Protein AF-A0A378JLY4-F1 (afdb_monomer)

Nearest PDB structures (foldseek):
  2g6d-assembly1_A  TM=4.884E-01  e=9.558E-02  Homo sapiens
  2fye-assembly1_A  TM=4.963E-01  e=1.229E-01  Homo sapiens
  1glo-assembly1_A  TM=5.728E-01  e=2.488E-01  Homo sapiens
  3uoa-assembly1_C  TM=3.921E-01  e=4.856E+00  Homo sapiens

Structure (mmCIF, N/CA/C/O backbone):
data_AF-A0A378JLY4-F1
#
_entry.id   AF-A0A378JLY4-F1
#
loop_
_atom_site.group_PDB
_atom_site.id
_atom_site.type_symbol
_atom_site.label_atom_id
_atom_site.label_alt_id
_atom_site.label_comp_id
_atom_site.label_asym_id
_atom_site.label_entity_id
_atom_site.label_seq_id
_atom_site.pdbx_PDB_ins_code
_atom_site.Cartn_x
_atom_site.Cartn_y
_atom_site.Cartn_z
_atom_site.occupancy
_atom_site.B_iso_or_equiv
_atom_site.auth_seq_id
_atom_site.auth_comp_id
_atom_site.auth_asym_id
_atom_site.auth_atom_id
_atom_site.pdbx_PDB_model_num
ATOM 1 N N . MET A 1 1 ? -9.048 -12.698 -32.409 1.00 27.86 1 MET A N 1
ATOM 2 C CA . MET A 1 1 ? -9.583 -11.408 -32.891 1.00 27.86 1 MET A CA 1
ATOM 3 C C . MET A 1 1 ? -9.134 -10.354 -31.896 1.00 27.86 1 MET A C 1
ATOM 5 O O . MET A 1 1 ? -9.469 -10.482 -30.728 1.00 27.86 1 MET A O 1
ATOM 9 N N . TYR A 1 2 ? -8.265 -9.433 -32.312 1.00 26.31 2 TYR A N 1
ATOM 10 C CA . TYR A 1 2 ? -7.695 -8.411 -31.434 1.00 26.31 2 TYR A CA 1
ATOM 11 C C . TYR A 1 2 ? -8.726 -7.311 -31.205 1.00 26.31 2 TYR A C 1
ATOM 13 O O . TYR A 1 2 ? -9.083 -6.607 -32.145 1.00 26.31 2 TYR A O 1
ATOM 21 N N . THR A 1 3 ? -9.167 -7.112 -29.972 1.00 27.50 3 THR A N 1
ATOM 22 C CA . THR A 1 3 ? -9.618 -5.789 -29.553 1.00 27.50 3 THR A CA 1
ATOM 23 C C . THR A 1 3 ? -8.349 -4.988 -29.305 1.00 27.50 3 THR A C 1
ATOM 25 O O . THR A 1 3 ? -7.698 -5.148 -28.273 1.00 27.50 3 THR A O 1
ATOM 28 N N . LYS A 1 4 ? -7.946 -4.160 -30.282 1.00 35.16 4 LYS A N 1
ATOM 29 C CA . LYS A 1 4 ? -7.143 -2.977 -29.951 1.00 35.16 4 LYS A CA 1
ATOM 30 C C . LYS A 1 4 ? -7.881 -2.315 -28.793 1.00 35.16 4 LYS A C 1
ATOM 32 O O . LYS A 1 4 ? -9.081 -2.068 -28.915 1.00 35.16 4 LYS A O 1
ATOM 37 N N . VAL A 1 5 ? -7.205 -2.114 -27.666 1.00 39.62 5 VAL A N 1
ATOM 38 C CA . VAL A 1 5 ? -7.727 -1.208 -26.645 1.00 39.62 5 VAL A CA 1
ATOM 39 C C . VAL A 1 5 ? -7.991 0.092 -27.394 1.00 39.62 5 VAL A C 1
ATOM 41 O O . VAL A 1 5 ? -7.055 0.580 -28.033 1.00 39.62 5 VAL A O 1
ATOM 44 N N . PRO A 1 6 ? -9.227 0.613 -27.416 1.00 37.47 6 PRO A N 1
ATOM 45 C CA . PRO A 1 6 ? -9.460 1.955 -27.891 1.00 37.47 6 PRO A CA 1
ATOM 46 C C . PRO A 1 6 ? -8.877 2.859 -26.810 1.00 37.47 6 PRO A C 1
ATOM 48 O O . PRO A 1 6 ? -9.585 3.399 -25.967 1.00 37.47 6 PRO A O 1
ATOM 51 N N . VAL A 1 7 ? -7.550 2.979 -26.794 1.00 49.12 7 VAL A N 1
ATOM 52 C CA . VAL A 1 7 ? -6.975 4.256 -26.426 1.00 49.12 7 VAL A CA 1
ATOM 53 C C . VAL A 1 7 ? -7.606 5.168 -27.461 1.00 49.12 7 VAL A C 1
ATOM 55 O O . VAL A 1 7 ? -7.492 4.919 -28.663 1.00 49.12 7 VAL A O 1
ATOM 58 N N . ASN A 1 8 ? -8.427 6.108 -27.006 1.00 48.69 8 ASN A N 1
ATOM 59 C CA . ASN A 1 8 ? -8.708 7.264 -27.829 1.00 48.69 8 ASN A CA 1
ATOM 60 C C . ASN A 1 8 ? -7.312 7.802 -28.138 1.00 48.69 8 ASN A C 1
ATOM 62 O O . ASN A 1 8 ? -6.705 8.419 -27.264 1.00 48.69 8 ASN A O 1
ATOM 66 N N . ASP A 1 9 ? -6.772 7.460 -29.311 1.00 52.25 9 ASP A N 1
ATOM 67 C CA . ASP A 1 9 ? -5.534 8.000 -29.860 1.00 52.25 9 ASP A CA 1
ATOM 68 C C . ASP A 1 9 ? -5.819 9.475 -30.199 1.00 52.25 9 ASP A C 1
ATOM 70 O O . ASP A 1 9 ? -5.654 9.925 -31.328 1.00 52.25 9 ASP A O 1
ATOM 74 N N . GLU A 1 10 ? -6.315 10.248 -29.222 1.00 59.91 10 GLU A N 1
ATOM 75 C CA . GLU A 1 10 ? -5.985 11.657 -29.147 1.00 59.91 10 GLU A CA 1
ATOM 76 C C . GLU A 1 10 ? -4.476 11.699 -29.336 1.00 59.91 10 GLU A C 1
ATOM 78 O O . GLU A 1 10 ? -3.760 11.057 -28.569 1.00 59.91 10 GLU A O 1
ATOM 83 N N . GLU A 1 11 ? -4.037 12.343 -30.417 1.00 76.88 11 GLU A N 1
ATOM 84 C CA . GLU A 1 11 ? -2.673 12.274 -30.933 1.00 76.88 11 GLU A CA 1
ATOM 85 C C . GLU A 1 11 ? -1.651 12.432 -29.802 1.00 76.88 11 GLU A C 1
ATOM 87 O O . GLU A 1 11 ? -1.343 13.544 -29.359 1.00 76.88 11 GLU A O 1
ATOM 92 N N . LEU A 1 12 ? -1.142 11.302 -29.298 1.00 84.81 12 LEU A N 1
ATOM 93 C CA . LEU A 1 12 ? -0.086 11.314 -28.304 1.00 84.81 12 LEU A CA 1
ATOM 94 C C . LEU A 1 12 ? 1.136 11.934 -28.970 1.00 84.81 12 LEU A C 1
ATOM 96 O O . LEU A 1 12 ? 1.526 11.561 -30.077 1.00 84.81 12 LEU A O 1
ATOM 100 N N . GLN A 1 13 ? 1.761 12.889 -28.295 1.00 89.62 13 GLN A N 1
ATOM 101 C CA . GLN A 1 13 ? 2.972 13.503 -28.822 1.00 89.62 13 GLN A CA 1
ATOM 102 C C . GLN A 1 13 ? 4.149 12.568 -28.562 1.00 89.62 13 GLN A C 1
ATOM 104 O O . GLN A 1 13 ? 4.520 12.343 -27.408 1.00 89.62 13 GLN A O 1
ATOM 109 N N . HIS A 1 14 ? 4.752 12.028 -29.621 1.00 92.50 14 HIS A N 1
ATOM 110 C CA . HIS A 1 14 ? 5.931 11.179 -29.484 1.00 92.50 14 HIS A CA 1
ATOM 111 C C . HIS A 1 14 ? 7.216 12.006 -29.561 1.00 92.50 14 HIS A C 1
ATOM 113 O O . HIS A 1 14 ? 7.457 12.769 -30.500 1.00 92.50 14 HIS A O 1
ATOM 119 N N . LYS A 1 15 ? 8.069 11.808 -28.559 1.00 94.38 15 LYS A N 1
ATOM 120 C CA . LYS A 1 15 ? 9.404 12.392 -28.452 1.00 94.38 15 LYS A CA 1
ATOM 121 C C . LYS A 1 15 ? 10.407 11.266 -28.350 1.00 94.38 15 LYS A C 1
ATOM 123 O O . LYS A 1 15 ? 10.269 10.397 -27.496 1.00 94.38 15 LYS A O 1
ATOM 128 N N . LYS A 1 16 ? 11.425 11.276 -29.198 1.00 96.12 16 LYS A N 1
ATOM 129 C CA . LYS A 1 16 ? 12.497 10.286 -29.206 1.00 96.12 16 LYS A CA 1
ATOM 130 C C . LYS A 1 16 ? 13.818 10.968 -28.883 1.00 96.12 16 LYS A C 1
ATOM 132 O O . LYS A 1 16 ? 14.201 11.927 -29.541 1.00 96.12 16 LYS A O 1
ATOM 137 N N . ILE A 1 17 ? 14.496 10.493 -27.847 1.00 95.56 17 ILE A N 1
ATOM 138 C CA . ILE A 1 17 ? 15.703 11.103 -27.287 1.00 95.56 17 ILE A CA 1
ATOM 139 C C . ILE A 1 17 ? 16.816 10.079 -27.330 1.00 95.56 17 ILE A C 1
ATOM 141 O O . ILE A 1 17 ? 16.666 8.992 -26.776 1.00 95.56 17 ILE A O 1
ATOM 145 N N . ARG A 1 18 ? 17.935 10.428 -27.960 1.00 95.31 18 ARG A N 1
ATOM 146 C CA . ARG A 1 18 ? 19.130 9.584 -27.965 1.00 95.31 18 ARG A CA 1
ATOM 147 C C . ARG A 1 18 ? 20.101 10.062 -26.897 1.00 95.31 18 ARG A C 1
ATOM 149 O O . ARG A 1 18 ? 20.408 11.249 -26.868 1.00 95.31 18 ARG A O 1
ATOM 156 N N . VAL A 1 19 ? 20.569 9.139 -26.058 1.00 95.31 19 VAL A N 1
ATOM 157 C CA . VAL A 1 19 ? 21.605 9.400 -25.051 1.00 95.31 19 VAL A CA 1
ATOM 158 C C . VAL A 1 19 ? 22.591 8.237 -25.013 1.00 95.31 19 VAL A C 1
ATOM 160 O O . VAL A 1 19 ? 22.202 7.085 -24.830 1.00 95.31 19 VAL A O 1
ATOM 163 N N . THR A 1 20 ? 23.868 8.551 -25.179 1.00 95.62 20 THR A N 1
ATOM 164 C CA . THR A 1 20 ? 24.988 7.606 -25.123 1.00 95.62 20 THR A CA 1
ATOM 165 C C . THR A 1 20 ? 25.549 7.483 -23.707 1.00 95.62 20 THR A C 1
ATOM 167 O O . THR A 1 20 ? 25.413 8.382 -22.876 1.00 95.62 20 THR A O 1
ATOM 170 N N . ASP A 1 21 ? 26.250 6.389 -23.426 1.00 95.50 21 ASP A N 1
ATOM 171 C CA . ASP A 1 21 ? 26.943 6.175 -22.153 1.00 95.50 21 ASP A CA 1
ATOM 172 C C . ASP A 1 21 ? 28.021 7.224 -21.887 1.00 95.50 21 ASP A C 1
ATOM 174 O O . ASP A 1 21 ? 28.240 7.617 -20.741 1.00 95.50 21 ASP A O 1
ATOM 178 N N . LYS A 1 22 ? 28.664 7.720 -22.950 1.00 95.44 22 LYS A N 1
ATOM 179 C CA . LYS A 1 22 ? 29.624 8.820 -22.857 1.00 95.44 22 LYS A CA 1
ATOM 180 C C . LYS A 1 22 ? 28.956 10.076 -22.291 1.00 95.44 22 LYS A C 1
ATOM 182 O O . LYS A 1 22 ? 29.478 10.650 -21.341 1.00 95.44 22 LYS A O 1
ATOM 187 N N . GLU A 1 23 ? 27.792 10.455 -22.817 1.00 93.31 23 GLU A N 1
ATOM 188 C CA . GLU A 1 23 ? 27.033 11.616 -22.333 1.00 93.31 23 GLU A CA 1
ATOM 189 C C . GLU A 1 23 ? 26.546 11.407 -20.891 1.00 93.31 23 GLU A C 1
ATOM 191 O O . GLU A 1 23 ? 26.673 12.308 -20.064 1.00 93.31 23 GLU A O 1
ATOM 196 N N . LEU A 1 24 ? 26.056 10.208 -20.546 1.00 93.69 24 LEU A N 1
ATOM 197 C CA . LEU A 1 24 ? 25.665 9.885 -19.165 1.00 93.69 24 LEU A CA 1
ATOM 198 C C . LEU A 1 24 ? 26.845 10.011 -18.190 1.00 93.69 24 LEU A C 1
ATOM 200 O O . LEU A 1 24 ? 26.684 10.559 -17.097 1.00 93.69 24 LEU A O 1
ATOM 204 N N . LYS A 1 25 ? 28.037 9.546 -18.577 1.00 94.12 25 LYS A N 1
ATOM 205 C CA . LYS A 1 25 ? 29.245 9.659 -17.755 1.00 94.12 25 LYS A CA 1
ATOM 206 C C . LYS A 1 25 ? 29.712 11.104 -17.617 1.00 94.12 25 LYS A C 1
ATOM 208 O O . LYS A 1 25 ? 29.997 11.536 -16.505 1.00 94.12 25 LYS A O 1
ATOM 213 N N . GLU A 1 26 ? 29.796 11.841 -18.720 1.00 92.00 26 GLU A N 1
ATOM 214 C CA . GLU A 1 26 ? 30.296 13.221 -18.728 1.00 92.00 26 GLU A CA 1
ATOM 215 C C . GLU A 1 26 ? 29.409 14.164 -17.906 1.00 92.00 26 GLU A C 1
ATOM 217 O O . GLU A 1 26 ? 29.918 15.087 -17.276 1.00 92.00 26 GLU A O 1
ATOM 222 N N . ILE A 1 27 ? 28.098 13.915 -17.877 1.00 86.56 27 ILE A N 1
ATOM 223 C CA . ILE A 1 27 ? 27.122 14.888 -17.369 1.00 86.56 27 ILE A CA 1
ATOM 224 C C . ILE A 1 27 ? 26.542 14.470 -16.023 1.00 86.56 27 ILE A C 1
ATOM 226 O O . ILE A 1 27 ? 26.366 15.297 -15.131 1.00 86.56 27 ILE A O 1
ATOM 230 N N . LEU A 1 28 ? 26.249 13.180 -15.859 1.00 90.88 28 LEU A N 1
ATOM 231 C CA . LEU A 1 28 ? 25.653 12.644 -14.636 1.00 90.88 28 LEU A CA 1
ATOM 232 C C . LEU A 1 28 ? 26.665 11.882 -13.775 1.00 90.88 28 LEU A C 1
ATOM 234 O O . LEU A 1 28 ? 26.335 11.482 -12.658 1.00 90.88 28 LEU A O 1
ATOM 238 N N . GLY A 1 29 ? 27.886 11.660 -14.275 1.00 92.69 29 GLY A N 1
ATOM 239 C CA . GLY A 1 29 ? 28.883 10.833 -13.598 1.00 92.69 29 GLY A CA 1
ATOM 240 C C . GLY A 1 29 ? 28.483 9.358 -13.529 1.00 92.69 29 GLY A C 1
ATOM 241 O O . GLY A 1 29 ? 28.976 8.628 -12.671 1.00 92.69 29 GLY A O 1
ATOM 242 N N . TRP A 1 30 ? 27.550 8.914 -14.376 1.00 93.62 30 TRP A N 1
ATOM 243 C CA . TRP A 1 30 ? 27.057 7.542 -14.356 1.00 93.62 30 TRP A CA 1
ATOM 244 C C . TRP A 1 30 ? 27.991 6.633 -15.147 1.00 93.62 30 TRP A C 1
ATOM 246 O O . TRP A 1 30 ? 28.076 6.723 -16.369 1.00 93.62 30 TRP A O 1
ATOM 256 N N . GLU A 1 31 ? 28.684 5.741 -14.448 1.00 94.06 31 GLU A N 1
ATOM 257 C CA . GLU A 1 31 ? 29.484 4.695 -15.085 1.00 94.06 31 GLU A CA 1
ATOM 258 C C . GLU A 1 31 ? 28.607 3.516 -15.500 1.00 94.06 31 GLU A C 1
ATOM 260 O O . GLU A 1 31 ? 27.610 3.212 -14.838 1.00 94.06 31 GLU A O 1
ATOM 265 N N . THR A 1 32 ? 28.968 2.859 -16.601 1.00 94.06 32 THR A N 1
ATOM 266 C CA . THR A 1 32 ? 28.186 1.772 -17.185 1.00 94.06 32 THR A CA 1
ATOM 267 C C . THR A 1 32 ? 29.023 0.536 -17.480 1.00 94.06 32 THR A C 1
ATOM 269 O O . THR A 1 32 ? 30.191 0.613 -17.861 1.00 94.06 32 THR A O 1
ATOM 272 N N . THR A 1 33 ? 28.379 -0.627 -17.391 1.00 92.94 33 THR A N 1
ATOM 273 C CA . THR A 1 33 ? 28.921 -1.911 -17.839 1.00 92.94 33 THR A CA 1
ATOM 274 C C . THR A 1 33 ? 28.012 -2.570 -18.858 1.00 92.94 33 THR A C 1
ATOM 276 O O . THR A 1 33 ? 26.780 -2.508 -18.784 1.00 92.94 33 THR A O 1
ATOM 279 N N . HIS A 1 34 ? 28.628 -3.259 -19.816 1.00 89.00 34 HIS A N 1
ATOM 280 C CA . HIS A 1 34 ? 27.900 -4.050 -20.798 1.00 89.00 34 HIS A CA 1
ATOM 281 C C . HIS A 1 34 ? 27.043 -5.134 -20.136 1.00 89.00 34 HIS A C 1
ATOM 283 O O . HIS A 1 34 ? 27.455 -5.789 -19.175 1.00 89.00 34 HIS A O 1
ATOM 289 N N . ILE A 1 35 ? 25.843 -5.336 -20.684 1.00 86.25 35 ILE A N 1
ATOM 290 C CA . ILE A 1 35 ? 24.950 -6.427 -20.300 1.00 86.25 35 ILE A CA 1
ATOM 291 C C . ILE A 1 35 ? 24.978 -7.495 -21.396 1.00 86.25 35 ILE A C 1
ATOM 293 O O . ILE A 1 35 ? 25.003 -7.183 -22.582 1.00 86.25 35 ILE A O 1
ATOM 297 N N . GLU A 1 36 ? 24.931 -8.770 -21.009 1.00 82.19 36 GLU A N 1
ATOM 298 C CA . GLU A 1 36 ? 24.726 -9.872 -21.951 1.00 82.19 36 GLU A CA 1
ATOM 299 C C . GLU A 1 36 ? 23.309 -9.830 -22.540 1.00 82.19 36 GLU A C 1
ATOM 301 O O . GLU A 1 36 ? 22.319 -10.145 -21.875 1.00 82.19 36 GLU A O 1
ATOM 306 N N . LEU A 1 37 ? 23.211 -9.471 -23.815 1.00 71.44 37 LEU A N 1
ATOM 307 C CA . LEU A 1 37 ? 21.940 -9.234 -24.508 1.00 71.44 37 LEU A CA 1
ATOM 308 C C . LEU A 1 37 ? 21.166 -10.502 -24.839 1.00 71.44 37 LEU A C 1
ATOM 310 O O . LEU A 1 37 ? 19.950 -10.456 -25.005 1.00 71.44 37 LEU A O 1
ATOM 314 N N . SER A 1 38 ? 21.840 -11.651 -24.857 1.00 74.31 38 SER A N 1
ATOM 315 C CA . SER A 1 38 ? 21.183 -12.960 -24.932 1.00 74.31 38 SER A CA 1
ATOM 316 C C . SER A 1 38 ? 20.142 -13.149 -23.819 1.00 74.31 38 SER A C 1
ATOM 318 O O . SER A 1 38 ? 19.178 -13.886 -24.001 1.00 74.31 38 SER A O 1
ATOM 320 N N . ARG A 1 39 ? 20.282 -12.427 -22.698 1.00 74.19 39 ARG A N 1
ATOM 321 C CA . ARG A 1 39 ? 19.328 -12.414 -21.579 1.00 74.19 39 ARG A CA 1
ATOM 322 C C . ARG A 1 39 ? 18.159 -11.446 -21.753 1.00 74.19 39 ARG A C 1
ATOM 324 O O . ARG A 1 39 ? 17.295 -11.411 -20.891 1.00 74.19 39 ARG A O 1
ATOM 331 N N . VAL A 1 40 ? 18.135 -10.627 -22.805 1.00 75.38 40 VAL A N 1
ATOM 332 C CA . VAL A 1 40 ? 16.984 -9.767 -23.142 1.00 75.38 40 VAL A CA 1
ATOM 333 C C . VAL A 1 40 ? 15.942 -10.556 -23.937 1.00 75.38 40 VAL A C 1
ATOM 335 O O . VAL A 1 40 ? 14.757 -10.266 -23.840 1.00 75.38 40 VAL A O 1
ATOM 338 N N . ALA A 1 41 ? 16.369 -11.579 -24.686 1.00 75.94 41 ALA A N 1
ATOM 339 C CA . ALA A 1 41 ? 15.493 -12.387 -25.534 1.00 75.94 41 ALA A CA 1
ATOM 340 C C . ALA A 1 41 ? 14.658 -13.430 -24.764 1.00 75.94 41 ALA A C 1
ATOM 342 O O . ALA A 1 41 ? 13.765 -14.054 -25.338 1.00 75.94 41 ALA A O 1
ATOM 343 N N . THR A 1 42 ? 14.951 -13.664 -23.482 1.00 86.12 42 THR A N 1
ATOM 344 C CA . THR A 1 42 ? 14.175 -14.595 -22.657 1.00 86.12 42 THR A CA 1
ATOM 345 C C . THR A 1 42 ? 12.852 -13.968 -22.209 1.00 86.12 42 THR A C 1
ATOM 347 O O . THR A 1 42 ? 12.797 -12.762 -21.993 1.00 86.12 42 THR A O 1
ATOM 350 N N . PRO A 1 43 ? 11.775 -14.751 -22.020 1.00 88.31 43 PRO A N 1
ATOM 351 C CA . PRO A 1 43 ? 10.556 -14.230 -21.412 1.00 88.31 43 PRO A CA 1
ATOM 352 C C . PRO A 1 43 ? 10.838 -13.717 -20.001 1.00 88.31 43 PRO A C 1
ATOM 354 O O . PRO A 1 43 ? 11.339 -14.470 -19.157 1.00 88.31 43 PRO A O 1
ATOM 357 N N . ILE A 1 44 ? 10.491 -12.459 -19.742 1.00 91.94 44 ILE A N 1
ATOM 358 C CA . ILE A 1 44 ? 10.646 -11.886 -18.414 1.00 91.94 44 ILE A CA 1
ATOM 359 C C . ILE A 1 44 ? 9.579 -12.426 -17.464 1.00 91.94 44 ILE A C 1
ATOM 361 O O . ILE A 1 44 ? 8.426 -12.647 -17.836 1.00 91.94 44 ILE A O 1
ATOM 365 N N . LYS A 1 45 ? 9.970 -12.624 -16.210 1.00 92.69 45 LYS A N 1
ATOM 366 C CA . LYS A 1 45 ? 9.092 -13.005 -15.114 1.00 92.69 45 LYS A CA 1
ATOM 367 C C . LYS A 1 45 ? 9.123 -11.934 -14.040 1.00 92.69 45 LYS A C 1
ATOM 369 O O . LYS A 1 45 ? 10.152 -11.340 -13.733 1.00 92.69 45 LYS A O 1
ATOM 374 N N . VAL A 1 46 ? 8.007 -11.783 -13.346 1.00 93.25 46 VAL A N 1
ATOM 375 C CA . VAL A 1 46 ? 7.910 -10.990 -12.112 1.00 93.25 46 VAL A CA 1
ATOM 376 C C . VAL A 1 46 ? 8.991 -11.347 -11.073 1.00 93.25 46 VAL A C 1
ATOM 378 O O . VAL A 1 46 ? 9.511 -10.464 -10.393 1.00 93.25 46 VAL A O 1
ATOM 381 N N . THR A 1 47 ? 9.408 -12.617 -10.985 1.00 91.75 47 THR A N 1
ATOM 382 C CA . THR A 1 47 ? 10.486 -13.079 -10.089 1.00 91.75 47 THR A CA 1
ATOM 383 C C . THR A 1 47 ? 11.884 -12.608 -10.489 1.00 91.75 47 THR A C 1
ATOM 385 O O . THR A 1 47 ? 12.820 -12.773 -9.699 1.00 91.75 47 THR A O 1
ATOM 388 N N . ASP A 1 48 ? 12.037 -12.033 -11.685 1.00 93.62 48 ASP A N 1
ATOM 389 C CA . ASP A 1 48 ? 13.293 -11.426 -12.116 1.00 93.62 48 ASP A CA 1
ATOM 390 C C . ASP A 1 48 ? 13.545 -10.065 -11.466 1.00 93.62 48 ASP A C 1
ATOM 392 O O . ASP A 1 48 ? 14.691 -9.620 -11.376 1.00 93.62 48 ASP A O 1
ATOM 396 N N . ILE A 1 49 ? 12.491 -9.436 -10.939 1.00 94.81 49 ILE A N 1
ATOM 397 C CA . ILE A 1 49 ? 12.584 -8.221 -10.137 1.00 94.81 49 ILE A CA 1
ATOM 398 C C . ILE A 1 49 ? 13.129 -8.585 -8.760 1.00 94.81 49 ILE A C 1
ATOM 400 O O . ILE A 1 49 ? 12.475 -9.273 -7.973 1.00 94.81 49 ILE A O 1
ATOM 404 N N . ARG A 1 50 ? 14.329 -8.087 -8.480 1.00 92.50 50 ARG A N 1
ATOM 405 C CA . ARG A 1 50 ? 15.071 -8.279 -7.228 1.00 92.50 50 ARG A CA 1
ATOM 406 C C . ARG A 1 50 ? 15.722 -6.972 -6.808 1.00 92.50 50 ARG A C 1
ATOM 408 O O . ARG A 1 50 ? 16.889 -6.725 -7.120 1.00 92.50 50 ARG A O 1
ATOM 415 N N . GLN A 1 51 ? 14.924 -6.125 -6.179 1.00 91.06 51 GLN A N 1
ATOM 416 C CA . GLN A 1 51 ? 15.394 -4.871 -5.610 1.00 91.06 51 GLN A CA 1
ATOM 417 C C . GLN A 1 51 ? 16.327 -5.163 -4.434 1.00 91.06 51 GLN A C 1
ATOM 419 O O . GLN A 1 51 ? 16.100 -6.113 -3.680 1.00 91.06 51 GLN A O 1
ATOM 424 N N . GLN A 1 52 ? 17.358 -4.349 -4.246 1.00 86.31 52 GLN A N 1
ATOM 425 C CA . GLN A 1 52 ? 18.061 -4.304 -2.968 1.00 86.31 52 GLN A CA 1
ATOM 426 C C . GLN A 1 52 ? 18.275 -2.848 -2.537 1.00 86.31 52 GLN A C 1
ATOM 428 O O . GLN A 1 52 ? 17.328 -2.219 -2.080 1.00 86.31 52 GLN A O 1
ATOM 433 N N . GLY A 1 53 ? 19.480 -2.299 -2.651 1.00 81.62 53 GLY A N 1
ATOM 434 C CA . GLY A 1 53 ? 19.871 -1.042 -1.994 1.00 81.62 53 GLY A CA 1
ATOM 435 C C . GLY A 1 53 ? 19.463 0.251 -2.704 1.00 81.62 53 GLY A C 1
ATOM 436 O O . GLY A 1 53 ? 19.973 1.305 -2.332 1.00 81.62 53 GLY A O 1
ATOM 437 N N . VAL A 1 54 ? 18.598 0.184 -3.716 1.00 87.44 54 VAL A N 1
ATOM 438 C CA . VAL A 1 54 ? 18.062 1.357 -4.421 1.00 87.44 54 VAL A CA 1
ATOM 439 C C . VAL A 1 54 ? 16.600 1.536 -4.034 1.00 87.44 54 VAL A C 1
ATOM 441 O O . VAL A 1 54 ? 15.822 0.596 -4.169 1.00 87.44 54 VAL A O 1
ATOM 444 N N . SER A 1 55 ? 16.205 2.729 -3.593 1.00 88.62 55 SER A N 1
ATOM 445 C CA . SER A 1 55 ? 14.851 3.044 -3.104 1.00 88.62 55 SER A CA 1
ATOM 446 C C . SER A 1 55 ? 13.796 3.169 -4.226 1.00 88.62 55 SER A C 1
ATOM 448 O O . SER A 1 55 ? 12.930 4.032 -4.182 1.00 88.62 55 SER A O 1
ATOM 450 N N . ASN A 1 56 ? 13.834 2.330 -5.265 1.00 93.31 56 ASN A N 1
ATOM 451 C CA . ASN A 1 56 ? 12.930 2.399 -6.424 1.00 93.31 56 ASN A CA 1
ATOM 452 C C . ASN A 1 56 ? 11.747 1.422 -6.345 1.00 93.31 56 ASN A C 1
ATOM 454 O O . ASN A 1 56 ? 11.202 0.990 -7.368 1.00 93.31 56 ASN A O 1
ATOM 458 N N . CYS A 1 57 ? 11.344 1.078 -5.120 1.00 94.88 57 CYS A N 1
ATOM 459 C CA . CYS A 1 57 ? 10.313 0.080 -4.853 1.00 94.88 57 CYS A CA 1
ATOM 460 C C . CYS A 1 57 ? 8.990 0.401 -5.554 1.00 94.88 57 CYS A C 1
ATOM 462 O O . CYS A 1 57 ? 8.337 -0.517 -6.035 1.00 94.88 57 CYS A O 1
ATOM 464 N N . PHE A 1 58 ? 8.613 1.678 -5.688 1.00 95.75 58 PHE A N 1
ATOM 465 C CA . PHE A 1 58 ? 7.386 2.095 -6.377 1.00 95.75 58 PHE A CA 1
ATOM 466 C C . PHE A 1 58 ? 7.359 1.655 -7.843 1.00 95.75 58 PHE A C 1
ATOM 468 O O . PHE A 1 58 ? 6.397 1.023 -8.284 1.00 95.75 58 PHE A O 1
ATOM 475 N N . MET A 1 59 ? 8.441 1.923 -8.580 1.00 96.56 59 MET A N 1
ATOM 476 C CA . MET A 1 59 ? 8.577 1.524 -9.983 1.00 96.56 59 MET A CA 1
ATOM 477 C C . MET A 1 59 ? 8.596 -0.001 -10.122 1.00 96.56 59 MET A C 1
ATOM 479 O O . MET A 1 59 ? 7.905 -0.557 -10.974 1.00 96.56 59 MET A O 1
ATOM 483 N N . LEU A 1 60 ? 9.348 -0.691 -9.261 1.00 96.62 60 LEU A N 1
ATOM 484 C CA . LEU A 1 60 ? 9.482 -2.147 -9.317 1.00 96.62 60 LEU A CA 1
ATOM 485 C C . LEU A 1 60 ? 8.219 -2.888 -8.858 1.00 96.62 60 LEU A C 1
ATOM 487 O O . LEU A 1 60 ? 7.904 -3.950 -9.395 1.00 96.62 60 LEU A O 1
ATOM 491 N N . ALA A 1 61 ? 7.462 -2.342 -7.907 1.00 96.81 61 ALA A N 1
ATOM 492 C CA . ALA A 1 61 ? 6.160 -2.869 -7.514 1.00 96.81 61 ALA A CA 1
ATOM 493 C C . ALA A 1 61 ? 5.142 -2.704 -8.649 1.00 96.81 61 ALA A C 1
ATOM 495 O O . ALA A 1 61 ? 4.443 -3.670 -8.960 1.00 96.81 61 ALA A O 1
ATOM 496 N N . ALA A 1 62 ? 5.118 -1.540 -9.313 1.00 97.38 62 ALA A N 1
ATOM 497 C CA . ALA A 1 62 ? 4.280 -1.297 -10.487 1.00 97.38 62 ALA A CA 1
ATOM 498 C C . ALA A 1 62 ? 4.622 -2.251 -11.625 1.00 97.38 62 ALA A C 1
ATOM 500 O O . ALA A 1 62 ? 3.753 -3.003 -12.064 1.00 97.38 62 ALA A O 1
ATOM 501 N N . LEU A 1 63 ? 5.895 -2.332 -12.013 1.00 97.19 63 LEU A N 1
ATOM 502 C CA . LEU A 1 63 ? 6.345 -3.289 -13.017 1.00 97.19 63 LEU A CA 1
ATOM 503 C C . LEU A 1 63 ? 5.976 -4.727 -12.632 1.00 97.19 63 LEU A C 1
ATOM 505 O O . LEU A 1 63 ? 5.447 -5.468 -13.453 1.00 97.19 63 LEU A O 1
ATOM 509 N N . GLY A 1 64 ? 6.206 -5.116 -11.376 1.00 96.56 64 GLY A N 1
ATOM 510 C CA . GLY A 1 64 ? 5.882 -6.456 -10.896 1.00 96.56 64 GLY A CA 1
ATOM 511 C C . GLY A 1 64 ? 4.394 -6.780 -10.993 1.00 96.56 64 GLY A C 1
ATOM 512 O O . GLY A 1 64 ? 4.050 -7.879 -11.413 1.00 96.56 64 GLY A O 1
ATOM 513 N N . SER A 1 65 ? 3.524 -5.823 -10.665 1.00 96.88 65 SER A N 1
ATOM 514 C CA . SER A 1 65 ? 2.073 -5.994 -10.788 1.00 96.88 65 SER A CA 1
ATOM 515 C C . SER A 1 65 ? 1.625 -6.168 -12.244 1.00 96.88 65 SER A C 1
ATOM 517 O O . SER A 1 65 ? 0.743 -6.979 -12.517 1.00 96.88 65 SER A O 1
ATOM 519 N N . ILE A 1 66 ? 2.264 -5.453 -13.179 1.00 96.50 66 ILE A N 1
ATOM 520 C CA . ILE A 1 66 ? 1.974 -5.558 -14.609 1.00 96.50 66 ILE A CA 1
ATOM 521 C C . ILE A 1 66 ? 2.433 -6.921 -15.120 1.00 96.50 66 ILE A C 1
ATOM 523 O O . ILE A 1 66 ? 1.642 -7.637 -15.726 1.00 96.50 66 ILE A O 1
ATOM 527 N N . LEU A 1 67 ? 3.676 -7.315 -14.822 1.00 95.44 67 LEU A N 1
ATOM 528 C CA . LEU A 1 67 ? 4.241 -8.593 -15.262 1.00 95.44 67 LEU A CA 1
ATOM 529 C C . LEU A 1 67 ? 3.478 -9.799 -14.704 1.00 95.44 67 LEU A C 1
ATOM 531 O O . LEU A 1 67 ? 3.339 -10.797 -15.397 1.00 95.44 67 LEU A O 1
ATOM 535 N N . GLU A 1 68 ? 2.907 -9.703 -13.499 1.00 93.19 68 GLU A N 1
ATOM 536 C CA . GLU A 1 68 ? 2.038 -10.755 -12.946 1.00 93.19 68 GLU A CA 1
ATOM 537 C C . GLU A 1 68 ? 0.825 -11.056 -13.853 1.00 93.19 68 GLU A C 1
ATOM 539 O O . GLU A 1 68 ? 0.279 -12.160 -13.822 1.00 93.19 68 GLU A O 1
ATOM 544 N N . LYS A 1 69 ? 0.395 -10.086 -14.669 1.00 92.25 69 LYS A N 1
ATOM 545 C CA . LYS A 1 69 ? -0.759 -10.192 -15.574 1.00 92.25 69 LYS A CA 1
ATOM 546 C C . LYS A 1 69 ? -0.377 -10.242 -17.056 1.00 92.25 69 LYS A C 1
ATOM 548 O O . LYS A 1 69 ? -1.125 -10.808 -17.849 1.00 92.25 69 LYS A O 1
ATOM 553 N N . ASP A 1 70 ? 0.753 -9.653 -17.428 1.00 93.31 70 ASP A N 1
ATOM 554 C CA . ASP A 1 70 ? 1.235 -9.520 -18.800 1.00 93.31 70 ASP A CA 1
ATOM 555 C C . ASP A 1 70 ? 2.769 -9.616 -18.845 1.00 93.31 70 ASP A C 1
ATOM 557 O O . ASP A 1 70 ? 3.484 -8.615 -18.799 1.00 93.31 70 ASP A O 1
ATOM 561 N N . ASN A 1 71 ? 3.293 -10.840 -18.955 1.00 90.75 71 ASN A N 1
ATOM 562 C CA . ASN A 1 71 ? 4.740 -11.077 -19.060 1.00 90.75 71 ASN A CA 1
ATOM 563 C C . ASN A 1 71 ? 5.350 -10.513 -20.361 1.00 90.75 71 ASN A C 1
ATOM 565 O O . ASN A 1 71 ? 6.557 -10.297 -20.424 1.00 90.75 71 ASN A O 1
ATOM 569 N N . ASP A 1 72 ? 4.534 -10.239 -21.387 1.00 90.62 72 ASP A N 1
ATOM 570 C CA . ASP A 1 72 ? 4.989 -9.623 -22.641 1.00 90.62 72 ASP A CA 1
ATOM 571 C C . ASP A 1 72 ? 5.106 -8.097 -22.529 1.00 90.62 72 ASP A C 1
ATOM 573 O O . ASP A 1 72 ? 5.541 -7.444 -23.479 1.00 90.62 72 ASP A O 1
ATOM 577 N N . TYR A 1 73 ? 4.692 -7.502 -21.406 1.00 92.75 73 TYR A N 1
ATOM 578 C CA . TYR A 1 73 ? 4.539 -6.057 -21.292 1.00 92.75 73 TYR A CA 1
ATOM 579 C C . TYR A 1 73 ? 5.819 -5.288 -21.622 1.00 92.75 73 TYR A C 1
ATOM 581 O O . TYR A 1 73 ? 5.795 -4.337 -22.403 1.00 92.75 73 TYR A O 1
ATOM 589 N N . LEU A 1 74 ? 6.963 -5.736 -21.096 1.00 89.62 74 LEU A N 1
ATOM 590 C CA . LEU A 1 74 ? 8.236 -5.076 -21.380 1.00 89.62 74 LEU A CA 1
ATOM 591 C C . LEU A 1 74 ? 8.640 -5.159 -22.847 1.00 89.62 74 LEU A C 1
ATOM 593 O O . LEU A 1 74 ? 9.241 -4.212 -23.331 1.00 89.62 74 LEU A O 1
ATOM 597 N N . ASN A 1 75 ? 8.259 -6.208 -23.577 1.00 87.50 75 ASN A N 1
ATOM 598 C CA . ASN A 1 75 ? 8.536 -6.299 -25.014 1.00 87.50 75 ASN A CA 1
ATOM 599 C C . ASN A 1 75 ? 7.746 -5.255 -25.824 1.00 87.50 75 ASN A C 1
ATOM 601 O O . ASN A 1 75 ? 8.076 -4.985 -26.975 1.00 87.50 75 ASN A O 1
ATOM 605 N N . LYS A 1 76 ? 6.690 -4.668 -25.239 1.00 89.81 76 LYS A N 1
ATOM 606 C CA . LYS A 1 76 ? 5.940 -3.553 -25.838 1.00 89.81 76 LYS A CA 1
ATOM 607 C C . LYS A 1 76 ? 6.629 -2.214 -25.585 1.00 89.81 76 LYS A C 1
ATOM 609 O O . LYS A 1 76 ? 6.605 -1.352 -26.459 1.00 89.81 76 LYS A O 1
ATOM 614 N N . LEU A 1 77 ? 7.228 -2.046 -24.404 1.00 92.88 77 LEU A N 1
ATOM 615 C CA . LEU A 1 77 ? 7.937 -0.821 -24.024 1.00 92.88 77 LEU A CA 1
ATOM 616 C C . LEU A 1 77 ? 9.356 -0.755 -24.588 1.00 92.88 77 LEU A C 1
ATOM 618 O O . LEU A 1 77 ? 9.836 0.339 -24.874 1.00 92.88 77 LEU A O 1
ATOM 622 N N . LEU A 1 78 ? 10.014 -1.907 -24.714 1.00 93.69 78 LEU A N 1
ATOM 623 C CA . LEU A 1 78 ? 11.424 -2.047 -25.037 1.00 93.69 78 LEU A CA 1
ATOM 624 C C . LEU A 1 78 ? 11.597 -2.671 -26.422 1.00 93.69 78 LEU A C 1
ATOM 626 O O . LEU A 1 78 ? 11.143 -3.787 -26.671 1.00 93.69 78 LEU A O 1
ATOM 630 N N . LYS A 1 79 ? 12.315 -1.978 -27.307 1.00 93.44 79 LYS A N 1
ATOM 631 C CA . LYS A 1 79 ? 12.748 -2.501 -28.608 1.00 93.44 79 LYS A CA 1
ATOM 632 C C . LYS A 1 79 ? 14.262 -2.519 -28.657 1.00 93.44 79 LYS A C 1
ATOM 634 O O . LYS A 1 79 ? 14.905 -1.513 -28.386 1.00 93.44 79 LYS A O 1
ATOM 639 N N . TYR A 1 80 ? 14.832 -3.661 -29.000 1.00 90.00 80 TYR A N 1
ATOM 640 C CA . TYR A 1 80 ? 16.277 -3.820 -29.067 1.00 90.00 80 TYR A CA 1
ATOM 641 C C . TYR A 1 80 ? 16.768 -3.739 -30.517 1.00 90.00 80 TYR A C 1
ATOM 643 O O . TYR A 1 80 ? 16.171 -4.354 -31.402 1.00 90.00 80 TYR A O 1
ATOM 651 N N . ASN A 1 81 ? 17.856 -3.002 -30.750 1.00 91.19 81 ASN A N 1
ATOM 652 C CA . ASN A 1 81 ? 18.517 -2.896 -32.045 1.00 91.19 81 ASN A CA 1
ATOM 653 C C . ASN A 1 81 ? 19.880 -3.598 -32.002 1.00 91.19 81 ASN A C 1
ATOM 655 O O . ASN A 1 81 ? 20.847 -3.117 -31.414 1.00 91.19 81 ASN A O 1
ATOM 659 N N . THR A 1 82 ? 19.961 -4.750 -32.667 1.00 87.75 82 THR A N 1
ATOM 660 C CA . THR A 1 82 ? 21.181 -5.564 -32.737 1.00 87.75 82 THR A CA 1
ATOM 661 C C . THR A 1 82 ? 22.310 -4.909 -33.521 1.00 87.75 82 THR A C 1
ATOM 663 O O . THR A 1 82 ? 23.463 -5.271 -33.311 1.00 87.75 82 THR A O 1
ATOM 666 N N . ASN A 1 83 ? 21.998 -3.995 -34.442 1.00 91.38 83 ASN A N 1
ATOM 667 C CA . ASN A 1 83 ? 22.981 -3.477 -35.394 1.00 91.38 83 ASN A CA 1
ATOM 668 C C . ASN A 1 83 ? 23.905 -2.438 -34.760 1.00 91.38 83 ASN A C 1
ATOM 670 O O . ASN A 1 83 ? 25.079 -2.374 -35.112 1.00 91.38 83 ASN A O 1
ATOM 674 N N . ASP A 1 84 ? 23.381 -1.636 -33.833 1.00 92.31 84 ASP A N 1
ATOM 675 C CA . ASP A 1 84 ? 24.127 -0.580 -33.145 1.00 92.31 84 ASP A CA 1
ATOM 676 C C . ASP A 1 84 ? 24.192 -0.772 -31.624 1.00 92.31 84 ASP A C 1
ATOM 678 O O . ASP A 1 84 ? 24.694 0.101 -30.923 1.00 92.31 84 ASP A O 1
ATOM 682 N N . ASN A 1 85 ? 23.742 -1.928 -31.120 1.00 91.56 85 ASN A N 1
ATOM 683 C CA . ASN A 1 85 ? 23.765 -2.276 -29.699 1.00 91.56 85 ASN A CA 1
ATOM 684 C C . ASN A 1 85 ? 22.997 -1.272 -28.814 1.00 91.56 85 ASN A C 1
ATOM 686 O O . ASN A 1 85 ? 23.387 -0.986 -27.676 1.00 91.56 85 ASN A O 1
ATOM 690 N N . THR A 1 86 ? 21.895 -0.731 -29.339 1.00 94.25 86 THR A N 1
ATOM 691 C CA . THR A 1 86 ? 21.032 0.210 -28.620 1.00 94.25 86 THR A CA 1
ATOM 692 C C . THR A 1 86 ? 19.691 -0.405 -28.242 1.00 94.25 86 THR A C 1
ATOM 694 O O . THR A 1 86 ? 19.250 -1.432 -28.767 1.00 94.25 86 THR A O 1
ATOM 697 N N . VAL A 1 87 ? 19.022 0.238 -27.292 1.00 95.06 87 VAL A N 1
ATOM 698 C CA . VAL A 1 87 ? 17.675 -0.095 -26.854 1.00 95.06 87 VAL A CA 1
ATOM 699 C C . VAL A 1 87 ? 16.791 1.145 -26.894 1.00 95.06 87 VAL A C 1
ATOM 701 O O . VAL A 1 87 ? 17.196 2.214 -26.450 1.00 95.06 87 VAL A O 1
ATOM 704 N N . GLU A 1 88 ? 15.575 0.999 -27.409 1.00 96.06 88 GLU A N 1
ATOM 705 C CA . GLU A 1 88 ? 14.527 2.012 -27.353 1.00 96.06 88 GLU A CA 1
ATOM 706 C C . GLU A 1 88 ? 13.546 1.668 -26.234 1.00 96.06 88 GLU A C 1
ATOM 708 O O . GLU A 1 88 ? 12.984 0.574 -26.239 1.00 96.06 88 GLU A O 1
ATOM 713 N N . ILE A 1 89 ? 13.322 2.581 -25.288 1.00 97.25 89 ILE A N 1
ATOM 714 C CA . ILE A 1 89 ? 12.386 2.384 -24.172 1.00 97.25 89 ILE A CA 1
ATOM 715 C C . ILE A 1 89 ? 11.380 3.524 -24.143 1.00 97.25 89 ILE A C 1
ATOM 717 O O . ILE A 1 89 ? 11.764 4.679 -23.978 1.00 97.25 89 ILE A O 1
ATOM 721 N N . SER A 1 90 ? 10.096 3.200 -24.288 1.00 97.19 90 SER A N 1
ATOM 722 C CA . SER A 1 90 ? 9.001 4.173 -24.246 1.00 97.19 90 SER A CA 1
ATOM 723 C C . SER A 1 90 ? 8.431 4.317 -22.834 1.00 97.19 90 SER A C 1
ATOM 725 O O . SER A 1 90 ? 8.100 3.321 -22.196 1.00 97.19 90 SER A O 1
ATOM 727 N N . LEU A 1 91 ? 8.291 5.553 -22.362 1.00 96.94 91 LEU A N 1
ATOM 728 C CA . LEU A 1 91 ? 7.634 5.933 -21.108 1.00 96.94 91 LEU A CA 1
ATOM 729 C C . LEU A 1 91 ? 6.582 7.007 -21.398 1.00 96.94 91 LEU A C 1
ATOM 731 O O . LEU A 1 91 ? 6.757 7.796 -22.322 1.00 96.94 91 LEU A O 1
ATOM 735 N N . GLN A 1 92 ? 5.504 7.058 -20.624 1.00 94.88 92 GLN A N 1
ATOM 736 C CA . GLN A 1 92 ? 4.415 8.016 -20.837 1.00 94.88 92 GLN A CA 1
ATOM 737 C C . GLN A 1 92 ? 4.393 9.107 -19.759 1.00 94.88 92 GLN A C 1
ATOM 739 O O . GLN A 1 92 ? 4.516 8.833 -18.578 1.00 94.88 92 GLN A O 1
ATOM 744 N N . GLU A 1 93 ? 4.195 10.363 -20.128 1.00 92.31 93 GLU A N 1
ATOM 745 C CA . GLU A 1 93 ? 3.951 11.438 -19.161 1.00 92.31 93 GLU A CA 1
ATOM 746 C C . GLU A 1 93 ? 2.825 12.297 -19.732 1.00 92.31 93 GLU A C 1
ATOM 748 O O . GLU A 1 93 ? 2.944 12.856 -20.821 1.00 92.31 93 GLU A O 1
ATOM 753 N N . ASP A 1 94 ? 1.693 12.326 -19.032 1.00 89.38 94 ASP A N 1
ATOM 754 C CA . ASP A 1 94 ? 0.448 12.938 -19.497 1.00 89.38 94 ASP A CA 1
ATOM 755 C C . ASP A 1 94 ? 0.030 12.443 -20.903 1.00 89.38 94 ASP A C 1
ATOM 757 O O . ASP A 1 94 ? -0.253 11.253 -21.085 1.00 89.38 94 ASP A O 1
ATOM 761 N N . LYS A 1 95 ? -0.014 13.341 -21.897 1.00 91.06 95 LYS A N 1
ATOM 762 C CA . LYS A 1 95 ? -0.340 13.042 -23.305 1.00 91.06 95 LYS A CA 1
ATOM 763 C C . LYS A 1 95 ? 0.904 12.876 -24.193 1.00 91.06 95 LYS A C 1
ATOM 765 O O . LYS A 1 95 ? 0.809 12.952 -25.416 1.00 91.06 95 LYS A O 1
ATOM 770 N N . GLU A 1 96 ? 2.078 12.688 -23.596 1.00 93.69 96 GLU A N 1
ATOM 771 C CA . GLU A 1 96 ? 3.343 12.531 -24.313 1.00 93.69 96 GLU A CA 1
ATOM 772 C C . GLU A 1 96 ? 3.932 11.130 -24.114 1.00 93.69 96 GLU A C 1
ATOM 774 O O . GLU A 1 96 ? 3.948 10.597 -23.003 1.00 93.69 96 GLU A O 1
ATOM 779 N N . VAL A 1 97 ? 4.508 10.567 -25.176 1.00 94.56 97 VAL A N 1
ATOM 780 C CA . VAL A 1 97 ? 5.296 9.331 -25.128 1.00 94.56 97 VAL A CA 1
ATOM 781 C C . VAL A 1 97 ? 6.760 9.665 -25.386 1.00 94.56 97 VAL A C 1
ATOM 783 O O . VAL A 1 97 ? 7.133 10.140 -26.457 1.00 94.56 97 VAL A O 1
ATOM 786 N N . TRP A 1 98 ? 7.604 9.382 -24.403 1.00 96.81 98 TRP A N 1
ATOM 787 C CA . TRP A 1 98 ? 9.039 9.629 -24.412 1.00 96.81 98 TRP A CA 1
ATOM 788 C C . TRP A 1 98 ? 9.782 8.323 -24.674 1.00 96.81 98 TRP A C 1
ATOM 790 O O . TRP A 1 98 ? 9.812 7.435 -23.829 1.00 96.81 98 TRP A O 1
ATOM 800 N N . THR A 1 99 ? 10.381 8.207 -25.854 1.00 97.44 99 THR A N 1
ATOM 801 C CA . THR A 1 99 ? 11.197 7.067 -26.274 1.00 97.44 99 THR A CA 1
ATOM 802 C C . THR A 1 99 ? 12.674 7.384 -26.081 1.00 97.44 99 THR A C 1
ATOM 804 O O . THR A 1 99 ? 13.213 8.270 -26.737 1.00 97.44 99 THR A O 1
ATOM 807 N N . TYR A 1 100 ? 13.349 6.645 -25.212 1.00 97.44 100 TYR A N 1
ATOM 808 C CA . TYR A 1 100 ? 14.780 6.781 -24.951 1.00 97.44 100 TYR A CA 1
ATOM 809 C C . TYR A 1 100 ? 15.564 5.764 -25.765 1.00 97.44 100 TYR A C 1
ATOM 811 O O . TYR A 1 100 ? 15.357 4.571 -25.578 1.00 97.44 100 TYR A O 1
ATOM 819 N N . VAL A 1 101 ? 16.460 6.227 -26.635 1.00 97.00 101 VAL A N 1
ATOM 820 C CA . VAL A 1 101 ? 17.443 5.403 -27.347 1.00 97.00 101 VAL A CA 1
ATOM 821 C C . VAL A 1 101 ? 18.740 5.428 -26.551 1.00 97.00 101 VAL A C 1
ATOM 823 O O . VAL A 1 101 ? 19.403 6.465 -26.493 1.00 97.00 101 VAL A O 1
ATOM 826 N N . LEU A 1 102 ? 19.072 4.307 -25.920 1.00 96.56 102 LEU A N 1
ATOM 827 C CA . LEU A 1 102 ? 20.190 4.175 -24.988 1.00 96.56 102 LEU A CA 1
ATOM 828 C C . LEU A 1 102 ? 21.143 3.075 -25.444 1.00 96.56 102 LEU A C 1
ATOM 830 O O . LEU A 1 102 ? 20.702 2.073 -26.006 1.00 96.56 102 LEU A O 1
ATOM 834 N N . ASP A 1 103 ? 22.426 3.202 -25.117 1.00 95.69 103 ASP A N 1
ATOM 835 C CA . ASP A 1 103 ? 23.349 2.069 -25.219 1.00 95.69 103 ASP A CA 1
ATOM 836 C C . ASP A 1 103 ? 22.891 0.949 -24.270 1.00 95.69 103 ASP A C 1
ATOM 838 O O . ASP A 1 103 ? 22.460 1.211 -23.134 1.00 95.69 103 ASP A O 1
ATOM 842 N N . ALA A 1 104 ? 22.964 -0.304 -24.732 1.00 94.62 104 ALA A N 1
ATOM 843 C CA . ALA A 1 104 ? 22.444 -1.470 -24.019 1.00 94.62 104 ALA A CA 1
ATOM 844 C C . ALA A 1 104 ? 23.382 -1.944 -22.885 1.00 94.62 104 ALA A C 1
ATOM 846 O O . ALA A 1 104 ? 23.941 -3.045 -22.880 1.00 94.62 104 ALA A O 1
ATOM 847 N N . THR A 1 105 ? 23.552 -1.071 -21.897 1.00 94.31 105 THR A N 1
ATOM 848 C CA . THR A 1 105 ? 24.415 -1.219 -20.721 1.00 94.31 105 THR A CA 1
ATOM 849 C C . THR A 1 105 ? 23.628 -0.969 -19.434 1.00 94.31 105 THR A C 1
ATOM 851 O O . THR A 1 105 ? 22.561 -0.351 -19.446 1.00 94.31 105 THR A O 1
ATOM 854 N N . LYS A 1 106 ? 24.143 -1.451 -18.300 1.00 91.81 106 LYS A N 1
ATOM 855 C CA . LYS A 1 106 ? 23.614 -1.141 -16.962 1.00 91.81 106 LYS A CA 1
ATOM 856 C C . LYS A 1 106 ? 24.511 -0.122 -16.276 1.00 91.81 106 LYS A C 1
ATOM 858 O O . LYS A 1 106 ? 25.691 -0.044 -16.588 1.00 91.81 106 LYS A O 1
ATOM 863 N N . ILE A 1 107 ? 23.959 0.606 -15.313 1.00 91.62 107 ILE A N 1
ATOM 864 C CA . ILE A 1 107 ? 24.702 1.566 -14.493 1.00 91.62 107 ILE A CA 1
ATOM 865 C C . ILE A 1 107 ? 25.468 0.817 -13.392 1.00 91.62 107 ILE A C 1
ATOM 867 O O . ILE A 1 107 ? 24.895 -0.025 -12.705 1.00 91.62 107 ILE A O 1
ATOM 871 N N . ASP A 1 108 ? 26.752 1.110 -13.196 1.00 85.38 108 ASP A N 1
ATOM 872 C CA . ASP A 1 108 ? 27.647 0.365 -12.293 1.00 85.38 108 ASP A CA 1
ATOM 873 C C . ASP A 1 108 ? 27.369 0.582 -10.810 1.00 85.38 108 ASP A C 1
ATOM 875 O O . ASP A 1 108 ? 27.686 -0.272 -9.975 1.00 85.38 108 ASP A O 1
ATOM 879 N N . SER A 1 109 ? 26.725 1.696 -10.470 1.00 72.56 109 SER A N 1
ATOM 880 C CA . SER A 1 109 ? 26.284 1.967 -9.104 1.00 72.56 109 SER A CA 1
ATOM 881 C C . SER A 1 109 ? 25.216 0.963 -8.625 1.00 72.56 109 SER A C 1
ATOM 883 O O . SER A 1 109 ? 25.052 0.746 -7.424 1.00 72.56 109 SER A O 1
ATOM 885 N N . LEU A 1 110 ? 24.607 0.208 -9.554 1.00 62.88 110 LEU A N 1
ATOM 886 C CA . LEU A 1 110 ? 23.669 -0.890 -9.301 1.00 62.88 110 LEU A CA 1
ATOM 887 C C . LEU A 1 110 ? 24.308 -2.174 -8.755 1.00 62.88 110 LEU A C 1
ATOM 889 O O . LEU A 1 110 ? 23.691 -3.236 -8.830 1.00 62.88 110 LEU A O 1
ATOM 893 N N . LYS A 1 111 ? 25.485 -2.123 -8.111 1.00 61.00 111 LYS A N 1
ATOM 894 C CA . LYS A 1 111 ? 25.982 -3.252 -7.287 1.00 61.00 111 LYS A C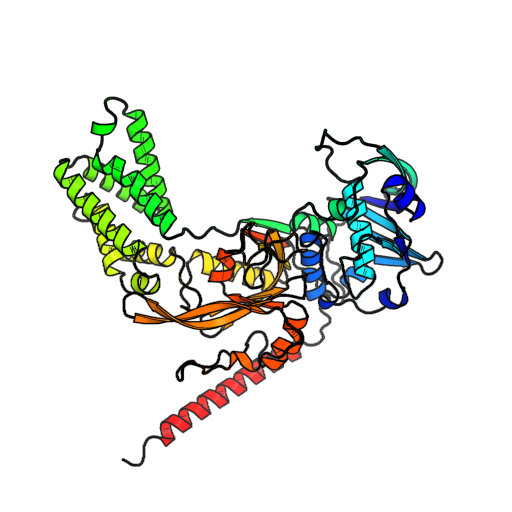A 1
ATOM 895 C C . LYS A 1 111 ? 24.955 -3.727 -6.244 1.00 61.00 111 LYS A C 1
ATOM 897 O O . LYS A 1 111 ? 25.122 -4.790 -5.656 1.00 61.00 111 LYS A O 1
ATOM 902 N N . THR A 1 112 ? 23.914 -2.933 -6.019 1.00 66.06 112 THR A N 1
ATOM 903 C CA . THR A 1 112 ? 22.835 -3.138 -5.068 1.00 66.06 112 THR A CA 1
ATOM 904 C C . THR A 1 112 ? 21.515 -3.612 -5.679 1.00 66.06 112 THR A C 1
ATOM 906 O O . THR A 1 112 ? 20.609 -3.851 -4.901 1.00 66.06 112 THR A O 1
ATOM 909 N N . ASN A 1 113 ? 21.340 -3.756 -6.998 1.00 78.31 113 ASN A N 1
ATOM 910 C CA . ASN A 1 113 ? 20.167 -4.442 -7.563 1.00 78.31 113 ASN A CA 1
ATOM 911 C C . ASN A 1 113 ? 20.629 -5.722 -8.258 1.00 78.31 113 ASN A C 1
ATOM 913 O O . ASN A 1 113 ? 21.581 -5.722 -9.032 1.00 78.31 113 ASN A O 1
ATOM 917 N N . ASN A 1 114 ? 19.954 -6.838 -7.982 1.00 87.69 114 ASN A N 1
ATOM 918 C CA . ASN A 1 114 ? 20.377 -8.157 -8.463 1.00 87.69 114 ASN A CA 1
ATOM 919 C C . ASN A 1 114 ? 19.305 -8.792 -9.349 1.00 87.69 114 ASN A C 1
ATOM 921 O O . ASN A 1 114 ? 18.945 -9.958 -9.175 1.00 87.69 114 ASN A O 1
ATOM 925 N N . HIS A 1 115 ? 18.729 -7.989 -10.244 1.00 92.38 115 HIS A N 1
ATOM 926 C CA . HIS A 1 115 ? 17.749 -8.467 -11.208 1.00 92.38 115 HIS A CA 1
ATOM 927 C C . HIS A 1 115 ? 18.348 -9.588 -12.057 1.00 92.38 115 HIS A C 1
ATOM 929 O O . HIS A 1 115 ? 19.500 -9.513 -12.483 1.00 92.38 115 HIS A O 1
ATOM 935 N N . THR A 1 116 ? 17.568 -10.637 -12.308 1.00 91.56 116 THR A N 1
ATOM 936 C CA . THR A 1 116 ? 18.030 -11.766 -13.133 1.00 91.56 116 THR A CA 1
ATOM 937 C C . THR A 1 116 ? 17.806 -11.536 -14.626 1.00 91.56 116 THR A C 1
ATOM 939 O O . THR A 1 116 ? 18.407 -12.243 -15.432 1.00 91.56 116 THR A O 1
ATOM 942 N N . HIS A 1 117 ? 17.016 -10.520 -14.996 1.00 92.94 117 HIS A N 1
ATOM 943 C CA . HIS A 1 117 ? 16.705 -10.170 -16.381 1.00 92.94 117 HIS A CA 1
ATOM 944 C C . HIS A 1 117 ? 17.237 -8.783 -16.768 1.00 92.94 117 HIS A C 1
ATOM 946 O O . HIS A 1 117 ? 16.970 -7.787 -16.093 1.00 92.94 117 HIS A O 1
ATOM 952 N N . ALA A 1 118 ? 17.945 -8.712 -17.898 1.00 92.50 118 ALA A N 1
ATOM 953 C CA . ALA A 1 118 ? 18.629 -7.513 -18.390 1.00 92.50 118 ALA A CA 1
ATOM 954 C C . ALA A 1 118 ? 17.688 -6.326 -18.660 1.00 92.50 118 ALA A C 1
ATOM 956 O O . ALA A 1 118 ? 18.020 -5.184 -18.346 1.00 92.50 118 ALA A O 1
ATOM 957 N N . ALA A 1 119 ? 16.494 -6.603 -19.193 1.00 94.12 119 ALA A N 1
ATOM 958 C CA . ALA A 1 119 ? 15.500 -5.578 -19.523 1.00 94.12 119 ALA A CA 1
ATOM 959 C C . ALA A 1 119 ? 15.099 -4.691 -18.329 1.00 94.12 119 ALA A C 1
ATOM 961 O O . ALA A 1 119 ? 14.753 -3.531 -18.530 1.00 94.12 119 ALA A O 1
ATOM 962 N N . ILE A 1 120 ? 15.169 -5.206 -17.093 1.00 95.31 120 ILE A N 1
ATOM 963 C CA . ILE A 1 120 ? 14.811 -4.424 -15.900 1.00 95.31 120 ILE A CA 1
ATOM 964 C C . ILE A 1 120 ? 15.845 -3.320 -15.666 1.00 95.31 120 ILE A C 1
ATOM 966 O O . ILE A 1 120 ? 15.461 -2.177 -15.456 1.00 95.31 120 ILE A O 1
ATOM 970 N N . PHE A 1 121 ? 17.140 -3.629 -15.790 1.00 94.62 121 PHE A N 1
ATOM 971 C CA . PHE A 1 121 ? 18.206 -2.630 -15.650 1.00 94.62 121 PHE A CA 1
ATOM 972 C C . PHE A 1 121 ? 18.113 -1.536 -16.719 1.00 94.62 121 PHE A C 1
ATOM 974 O O . PHE A 1 121 ? 18.319 -0.359 -16.431 1.00 94.62 121 PHE A O 1
ATOM 981 N N . LEU A 1 122 ? 17.769 -1.917 -17.954 1.00 95.38 122 LEU A N 1
ATOM 982 C CA . LEU A 1 122 ? 17.580 -0.963 -19.046 1.00 95.38 122 LEU A CA 1
ATOM 983 C C . LEU A 1 122 ? 16.363 -0.059 -18.786 1.00 95.38 122 LEU A C 1
ATOM 985 O O . LEU A 1 122 ? 16.448 1.153 -18.979 1.00 95.38 122 LEU A O 1
ATOM 989 N N . LEU A 1 123 ? 15.257 -0.621 -18.281 1.00 96.38 123 LEU A N 1
ATOM 990 C CA . LEU A 1 123 ? 14.090 0.161 -17.870 1.00 96.38 123 LEU A CA 1
ATOM 991 C C . LEU A 1 123 ? 14.419 1.116 -16.716 1.00 96.38 123 LEU A C 1
ATOM 993 O O . LEU A 1 123 ? 14.040 2.279 -16.787 1.00 96.38 123 LEU A O 1
ATOM 997 N N . GLU A 1 124 ? 15.143 0.671 -15.686 1.00 96.06 124 GLU A N 1
ATOM 998 C CA . GLU A 1 124 ? 15.598 1.541 -14.592 1.00 96.06 124 GLU A CA 1
ATOM 999 C C . GLU A 1 124 ? 16.445 2.708 -15.118 1.00 96.06 124 GLU A C 1
ATOM 1001 O O . GLU A 1 124 ? 16.236 3.848 -14.705 1.00 96.06 124 GLU A O 1
ATOM 1006 N N . LYS A 1 125 ? 17.351 2.441 -16.071 1.00 95.69 125 LYS A N 1
ATOM 1007 C CA . LYS A 1 125 ? 18.181 3.457 -16.738 1.00 95.69 125 LYS A CA 1
ATOM 1008 C C . LYS A 1 125 ? 17.329 4.511 -17.450 1.00 95.69 125 LYS A C 1
ATOM 1010 O O . LYS A 1 125 ? 17.494 5.705 -17.196 1.00 95.69 125 LYS A O 1
ATOM 1015 N N . ALA A 1 126 ? 16.381 4.078 -18.283 1.00 97.12 126 ALA A N 1
ATOM 1016 C CA . ALA A 1 126 ? 15.458 4.978 -18.976 1.00 97.12 126 ALA A CA 1
ATOM 1017 C C . ALA A 1 126 ? 14.556 5.749 -18.001 1.00 97.12 126 ALA A C 1
ATOM 1019 O O . ALA A 1 126 ? 14.353 6.950 -18.165 1.00 97.12 126 ALA A O 1
ATOM 1020 N N . TYR A 1 127 ? 14.058 5.088 -16.956 1.00 96.75 127 TYR A N 1
ATOM 1021 C CA . TYR A 1 127 ? 13.195 5.696 -15.948 1.00 96.75 127 TYR A CA 1
ATOM 1022 C C . TYR A 1 127 ? 13.935 6.766 -15.136 1.00 96.75 127 TYR A C 1
ATOM 1024 O O . TYR A 1 127 ? 13.421 7.868 -14.963 1.00 96.75 127 TYR A O 1
ATOM 1032 N N . ALA A 1 128 ? 15.164 6.495 -14.690 1.00 95.38 128 ALA A N 1
ATOM 1033 C CA . ALA A 1 128 ? 15.996 7.470 -13.986 1.00 95.38 128 ALA A CA 1
ATOM 1034 C C . ALA A 1 128 ? 16.282 8.709 -14.850 1.00 95.38 128 ALA A C 1
ATOM 1036 O O . ALA A 1 128 ? 16.136 9.840 -14.382 1.00 95.38 128 ALA A O 1
ATOM 1037 N N . LEU A 1 129 ? 16.637 8.503 -16.123 1.00 95.62 129 LEU A N 1
ATOM 1038 C CA . LEU A 1 129 ? 16.868 9.593 -17.069 1.00 95.62 129 LEU A CA 1
ATOM 1039 C C . LEU A 1 129 ? 15.591 10.404 -17.317 1.00 95.62 129 LEU A C 1
ATOM 1041 O O . LEU A 1 129 ? 15.618 11.632 -17.247 1.00 95.62 129 LEU A O 1
ATOM 1045 N N . HIS A 1 130 ? 14.460 9.733 -17.549 1.00 95.69 130 HIS A N 1
ATOM 1046 C CA . HIS A 1 130 ? 13.165 10.387 -17.731 1.00 95.69 130 HIS A CA 1
ATOM 1047 C C . HIS A 1 130 ? 12.846 11.319 -16.569 1.00 95.69 130 HIS A C 1
ATOM 1049 O O . HIS A 1 130 ? 12.456 12.468 -16.762 1.00 95.69 130 HIS A O 1
ATOM 1055 N N . ARG A 1 131 ? 13.108 10.854 -15.351 1.00 93.06 131 ARG A N 1
ATOM 1056 C CA . ARG A 1 131 ? 12.898 11.636 -14.141 1.00 93.06 131 ARG A CA 1
ATOM 1057 C C . ARG A 1 131 ? 13.804 12.840 -14.010 1.00 93.06 131 ARG A C 1
ATOM 1059 O O . ARG A 1 131 ? 13.332 13.862 -13.532 1.00 93.06 131 ARG A O 1
ATOM 1066 N N . ILE A 1 132 ? 15.065 12.736 -14.414 1.00 92.62 132 ILE A N 1
ATOM 1067 C CA . ILE A 1 132 ? 15.978 13.885 -14.443 1.00 92.62 132 ILE A CA 1
ATOM 1068 C C . ILE A 1 132 ? 15.447 14.951 -15.398 1.00 92.62 132 ILE A C 1
ATOM 1070 O O . ILE A 1 132 ? 15.369 16.118 -15.031 1.00 92.62 132 ILE A O 1
ATOM 1074 N N . LEU A 1 133 ? 15.031 14.539 -16.597 1.00 92.94 133 LEU A N 1
ATOM 1075 C CA . LEU A 1 133 ? 14.573 15.458 -17.640 1.00 92.94 133 LEU A CA 1
ATOM 1076 C C . LEU A 1 133 ? 13.192 16.069 -17.352 1.00 92.94 133 LEU A C 1
ATOM 1078 O O . LEU A 1 133 ? 12.869 17.121 -17.902 1.00 92.94 133 LEU A O 1
ATOM 1082 N N . LYS A 1 134 ? 12.373 15.410 -16.523 1.00 91.06 134 LYS A N 1
ATOM 1083 C CA . LYS A 1 134 ? 10.996 15.817 -16.186 1.00 91.06 134 LYS A CA 1
ATOM 1084 C C . LYS A 1 134 ? 10.816 16.345 -14.766 1.00 91.06 134 LYS A C 1
ATOM 1086 O O . LYS A 1 134 ? 9.690 16.619 -14.367 1.00 91.06 134 LYS A O 1
ATOM 1091 N N . ARG A 1 135 ? 11.882 16.454 -13.974 1.00 82.44 135 ARG A N 1
ATOM 1092 C CA . ARG A 1 135 ? 11.777 16.907 -12.585 1.00 82.44 135 ARG A CA 1
ATOM 1093 C C . ARG A 1 135 ? 11.221 18.333 -12.530 1.00 82.44 135 ARG A C 1
ATOM 1095 O O . ARG A 1 135 ? 11.743 19.223 -13.197 1.00 82.44 135 ARG A O 1
ATOM 1102 N N . ASP A 1 136 ? 10.214 18.552 -11.686 1.00 65.06 136 ASP A N 1
ATOM 1103 C CA . ASP A 1 136 ? 9.759 19.903 -11.364 1.00 65.06 136 ASP A CA 1
ATOM 1104 C C . ASP A 1 136 ? 10.900 20.702 -10.730 1.00 65.06 136 ASP A C 1
ATOM 1106 O O . ASP A 1 136 ? 11.565 20.234 -9.800 1.00 65.06 136 ASP A O 1
ATOM 1110 N N . LYS A 1 137 ? 11.101 21.933 -11.209 1.00 67.44 137 LYS A N 1
ATOM 1111 C CA . LYS A 1 137 ? 12.191 22.856 -10.829 1.00 67.44 137 LYS A CA 1
ATOM 1112 C C . LYS A 1 137 ? 12.112 23.383 -9.386 1.00 67.44 137 LYS A C 1
ATOM 1114 O O . LYS A 1 137 ? 12.698 24.406 -9.054 1.00 67.44 137 LYS A O 1
ATOM 1119 N N . ASN A 1 138 ? 11.380 22.702 -8.514 1.00 59.06 138 ASN A N 1
ATOM 1120 C CA . ASN A 1 138 ? 11.006 23.194 -7.193 1.00 59.06 138 ASN A CA 1
ATOM 1121 C C . ASN A 1 138 ? 12.070 22.949 -6.108 1.00 59.06 138 ASN A C 1
ATOM 1123 O O . ASN A 1 138 ? 11.795 23.211 -4.940 1.00 59.06 138 ASN A O 1
ATOM 1127 N N . ASP A 1 139 ? 13.274 22.473 -6.453 1.00 69.62 139 ASP A N 1
ATOM 1128 C CA . ASP A 1 139 ? 14.414 22.448 -5.524 1.00 69.62 139 ASP A CA 1
ATOM 1129 C C . ASP A 1 139 ? 15.400 23.582 -5.863 1.00 69.62 139 ASP A C 1
ATOM 1131 O O . ASP A 1 139 ? 16.342 23.369 -6.634 1.00 69.62 139 ASP A O 1
ATOM 1135 N N . PRO A 1 140 ? 15.202 24.798 -5.314 1.00 68.50 140 PRO A N 1
ATOM 1136 C CA . PRO A 1 140 ? 16.006 25.975 -5.647 1.00 68.50 140 PRO A CA 1
ATOM 1137 C C . PRO A 1 140 ? 17.453 25.900 -5.135 1.00 68.50 140 PRO A C 1
ATOM 1139 O O . PRO A 1 140 ? 18.218 26.837 -5.344 1.00 68.50 140 PRO A O 1
ATOM 1142 N N . LYS A 1 141 ? 17.841 24.836 -4.417 1.00 75.81 141 LYS A N 1
ATOM 1143 C CA . LYS A 1 141 ? 19.125 24.766 -3.701 1.00 75.81 141 LYS A CA 1
ATOM 1144 C C . LYS A 1 141 ? 20.251 24.065 -4.460 1.00 75.81 141 LYS A C 1
ATOM 1146 O O . LYS A 1 141 ? 21.347 23.962 -3.913 1.00 75.81 141 LYS A O 1
ATOM 1151 N N . LYS A 1 142 ? 20.020 23.564 -5.674 1.00 78.38 142 LYS A N 1
ATOM 1152 C CA . LYS A 1 142 ? 21.043 22.856 -6.458 1.00 78.38 142 LYS A CA 1
ATOM 1153 C C . LYS A 1 142 ? 21.293 23.549 -7.789 1.00 78.38 142 LYS A C 1
ATOM 1155 O O . LYS A 1 142 ? 20.350 23.905 -8.491 1.00 78.38 142 LYS A O 1
ATOM 1160 N N . GLU A 1 143 ? 22.572 23.708 -8.116 1.00 84.50 143 GLU A N 1
ATOM 1161 C CA . GLU A 1 143 ? 23.021 24.274 -9.386 1.00 84.50 143 GLU A CA 1
ATOM 1162 C C . GLU A 1 143 ? 22.521 23.414 -10.556 1.00 84.50 143 GLU A C 1
ATOM 1164 O O . GLU A 1 143 ? 22.653 22.186 -10.554 1.00 84.50 143 GLU A O 1
ATOM 1169 N N . GLU A 1 144 ? 21.901 24.067 -11.539 1.00 87.94 144 GLU A N 1
ATOM 1170 C CA . GLU A 1 144 ? 21.503 23.442 -12.798 1.00 87.94 144 GLU A CA 1
ATOM 1171 C C . GLU A 1 144 ? 22.678 23.498 -13.782 1.00 87.94 144 GLU A C 1
ATOM 1173 O O . GLU A 1 144 ? 23.375 24.508 -13.879 1.00 87.94 144 GLU A O 1
ATOM 1178 N N . CYS A 1 145 ? 22.865 22.428 -14.546 1.00 86.12 145 CYS A N 1
ATOM 1179 C CA . CYS A 1 145 ? 23.743 22.398 -15.707 1.00 86.12 145 CYS A CA 1
ATOM 1180 C C . CYS A 1 145 ? 22.911 22.282 -16.988 1.00 86.12 145 CYS A C 1
ATOM 1182 O O . CYS A 1 145 ? 21.817 21.705 -16.998 1.00 86.12 145 CYS A O 1
ATOM 1184 N N . ASP A 1 146 ? 23.437 22.852 -18.066 1.00 89.12 146 ASP A N 1
ATOM 1185 C CA . ASP A 1 146 ? 22.827 22.786 -19.384 1.00 89.12 146 ASP A CA 1
ATOM 1186 C C . ASP A 1 146 ? 23.227 21.473 -20.078 1.00 89.12 146 ASP A C 1
ATOM 1188 O O . ASP A 1 146 ? 24.404 21.200 -20.311 1.00 89.12 146 ASP A O 1
ATOM 1192 N N . PHE A 1 147 ? 22.233 20.660 -20.428 1.00 87.44 147 PHE A N 1
ATOM 1193 C CA . PHE A 1 147 ? 22.384 19.377 -21.104 1.00 87.44 147 PHE A CA 1
ATOM 1194 C C . PHE A 1 147 ? 21.740 19.430 -22.488 1.00 87.44 147 PHE A C 1
ATOM 1196 O O . PHE A 1 147 ? 20.518 19.389 -22.625 1.00 87.44 147 PHE A O 1
ATOM 1203 N N . SER A 1 148 ? 22.563 19.538 -23.529 1.00 89.12 148 SER A N 1
ATOM 1204 C CA . SER A 1 148 ? 22.084 19.518 -24.910 1.00 89.12 148 SER A CA 1
ATOM 1205 C C . SER A 1 148 ? 21.898 18.079 -25.381 1.00 89.12 148 SER A C 1
ATOM 1207 O O . SER A 1 148 ? 22.859 17.319 -25.414 1.00 89.12 148 SER A O 1
ATOM 1209 N N . LEU A 1 149 ? 20.679 17.720 -25.779 1.00 88.81 149 LEU A N 1
ATOM 1210 C CA . LEU A 1 149 ? 20.346 16.387 -26.275 1.00 88.81 149 LEU A CA 1
ATOM 1211 C C . LEU A 1 149 ? 19.737 16.440 -27.671 1.00 88.81 149 LEU A C 1
ATOM 1213 O O . LEU A 1 149 ? 18.948 17.332 -27.989 1.00 88.81 149 LEU A O 1
ATOM 1217 N N . SER A 1 150 ? 20.055 15.423 -28.473 1.00 85.31 150 SER A N 1
ATOM 1218 C CA . SER A 1 150 ? 19.403 15.199 -29.763 1.00 85.31 150 SER A CA 1
ATOM 1219 C C . SER A 1 150 ? 17.992 14.656 -29.545 1.00 85.31 150 SER A C 1
ATOM 1221 O O . SER A 1 150 ? 17.813 13.583 -28.958 1.00 85.31 150 SER A O 1
ATOM 1223 N N . ILE A 1 151 ? 16.995 15.388 -30.037 1.00 90.50 151 ILE A N 1
ATOM 1224 C CA . ILE A 1 151 ? 15.587 15.004 -29.993 1.00 90.50 151 ILE A CA 1
ATOM 1225 C C . ILE A 1 151 ? 15.051 14.874 -31.412 1.00 90.50 151 ILE A C 1
ATOM 1227 O O . ILE A 1 151 ? 15.217 15.752 -32.256 1.00 90.50 151 ILE A O 1
ATOM 1231 N N . GLN A 1 152 ? 14.351 13.776 -31.636 1.00 90.75 152 GLN A N 1
ATOM 1232 C CA . GLN A 1 152 ? 13.480 13.564 -32.771 1.00 90.75 152 GLN A CA 1
ATOM 1233 C C . GLN A 1 152 ? 12.028 13.665 -32.280 1.00 90.75 152 GLN A C 1
ATOM 1235 O O . GLN A 1 152 ? 11.584 12.838 -31.485 1.00 90.75 152 GLN A O 1
ATOM 1240 N N . GLU A 1 153 ? 11.290 14.681 -32.720 1.00 89.00 153 GLU A N 1
ATOM 1241 C CA . GLU A 1 153 ? 9.869 14.863 -32.392 1.00 89.00 153 GLU A CA 1
ATOM 1242 C C . GLU A 1 153 ? 9.018 14.522 -33.621 1.00 89.00 153 GLU A C 1
ATOM 1244 O O . GLU A 1 153 ? 9.376 14.886 -34.743 1.00 89.00 153 GLU A O 1
ATOM 1249 N N . SER A 1 154 ? 7.904 13.811 -33.428 1.00 81.38 154 SER A N 1
ATOM 1250 C CA . SER A 1 154 ? 6.924 13.583 -34.497 1.00 81.38 154 SER A CA 1
ATOM 1251 C C . SER A 1 154 ? 5.733 14.518 -34.323 1.00 81.38 154 SER A C 1
ATOM 1253 O O . SER A 1 154 ? 5.113 14.527 -33.254 1.00 81.38 154 SER A O 1
ATOM 1255 N N . LYS A 1 155 ? 5.373 15.259 -35.371 1.00 81.94 155 LYS A N 1
ATOM 1256 C CA . LYS A 1 155 ? 4.181 16.112 -35.393 1.00 81.94 155 LYS A CA 1
ATOM 1257 C C . LYS A 1 155 ? 3.339 15.749 -36.616 1.00 81.94 155 LYS A C 1
ATOM 1259 O O . LYS A 1 155 ? 3.599 16.223 -37.718 1.00 81.94 155 LYS A O 1
ATOM 1264 N N . GLY A 1 156 ? 2.358 14.867 -36.427 1.00 81.31 156 GLY A N 1
ATOM 1265 C CA . GLY A 1 156 ? 1.674 14.209 -37.543 1.00 81.31 156 GLY A CA 1
ATOM 1266 C C . GLY A 1 156 ? 2.630 13.268 -38.284 1.00 81.31 156 GLY A C 1
ATOM 1267 O O . GLY A 1 156 ? 3.280 12.433 -37.658 1.00 81.31 156 GLY A O 1
ATOM 1268 N N . GLU A 1 157 ? 2.741 13.420 -39.604 1.00 83.75 157 GLU A N 1
ATOM 1269 C CA . GLU A 1 157 ? 3.655 12.628 -40.447 1.00 83.75 157 GLU A CA 1
ATOM 1270 C C . GLU A 1 157 ? 5.088 13.194 -40.504 1.00 83.75 157 GLU A C 1
ATOM 1272 O O . GLU A 1 157 ? 6.005 12.520 -40.976 1.00 83.75 157 GLU A O 1
ATOM 1277 N N . GLU A 1 158 ? 5.308 14.421 -40.022 1.00 87.00 158 GLU A N 1
ATOM 1278 C CA . GLU A 1 158 ? 6.612 15.082 -40.079 1.00 87.00 158 GLU A CA 1
ATOM 1279 C C . GLU A 1 158 ? 7.515 14.653 -38.913 1.00 87.00 158 GLU A C 1
ATOM 1281 O O . GLU A 1 158 ? 7.107 14.650 -37.746 1.00 87.00 158 GLU A O 1
ATOM 1286 N N . ILE A 1 159 ? 8.770 14.322 -39.236 1.00 87.81 159 ILE A N 1
ATOM 1287 C CA . ILE A 1 159 ? 9.827 14.015 -38.270 1.00 87.81 159 ILE A CA 1
ATOM 1288 C C . ILE A 1 159 ? 10.793 15.198 -38.215 1.00 87.81 159 ILE A C 1
ATOM 1290 O O . ILE A 1 159 ? 11.513 15.461 -39.178 1.00 87.81 159 ILE A O 1
ATOM 1294 N N . ILE A 1 160 ? 10.855 15.869 -37.067 1.00 90.19 160 ILE A N 1
ATOM 1295 C CA . ILE A 1 160 ? 11.727 17.024 -36.850 1.00 90.19 160 ILE A CA 1
ATOM 1296 C C . ILE A 1 160 ? 12.902 16.598 -35.973 1.00 90.19 160 ILE A C 1
ATOM 1298 O O . ILE A 1 160 ? 12.718 16.135 -34.846 1.00 90.19 160 ILE A O 1
ATOM 1302 N N . PHE A 1 161 ? 14.120 16.785 -36.480 1.00 92.38 161 PHE A N 1
ATOM 1303 C CA . PHE A 1 161 ? 15.350 16.608 -35.712 1.00 92.38 161 PHE A CA 1
ATOM 1304 C C . PHE A 1 161 ? 15.802 17.956 -35.164 1.00 92.38 161 PHE A C 1
ATOM 1306 O O . PHE A 1 161 ? 15.988 18.914 -35.913 1.00 92.38 161 PHE A O 1
ATOM 1313 N N . SER A 1 162 ? 15.993 18.033 -33.853 1.00 92.31 162 SER A N 1
ATOM 1314 C CA . SER A 1 162 ? 16.481 19.236 -33.188 1.00 92.31 162 SER A CA 1
ATOM 1315 C C . SER A 1 162 ? 17.431 18.883 -32.049 1.00 92.31 162 SER A C 1
ATOM 1317 O O . SER A 1 162 ? 17.423 17.769 -31.525 1.00 92.31 162 SER A O 1
ATOM 1319 N N . SER A 1 163 ? 18.265 19.845 -31.662 1.00 91.44 163 SER A N 1
ATOM 1320 C CA . SER A 1 163 ? 19.015 19.778 -30.411 1.00 91.44 163 SER A CA 1
ATOM 1321 C C . SER A 1 163 ? 18.287 20.630 -29.382 1.00 91.44 163 SER A C 1
ATOM 1323 O O . SER A 1 163 ? 18.032 21.809 -29.634 1.00 91.44 163 SER A O 1
ATOM 1325 N N . LYS A 1 164 ? 17.939 20.054 -28.230 1.00 92.12 164 LYS A N 1
ATOM 1326 C CA . LYS A 1 164 ? 17.249 20.769 -27.153 1.00 92.12 164 LYS A CA 1
ATOM 1327 C C . LYS A 1 164 ? 18.135 20.849 -25.925 1.00 92.12 164 LYS A C 1
ATOM 1329 O O . LYS A 1 164 ? 18.689 19.845 -25.486 1.00 92.12 164 LYS A O 1
ATOM 1334 N N . LEU A 1 165 ? 18.210 22.045 -25.353 1.00 91.25 165 LEU A N 1
ATOM 1335 C CA . LEU A 1 165 ? 18.886 22.289 -24.089 1.00 91.25 165 LEU A CA 1
ATOM 1336 C C . LEU A 1 165 ? 17.938 21.970 -22.928 1.00 91.25 165 LEU A C 1
ATOM 1338 O O . LEU A 1 165 ? 16.875 22.581 -22.794 1.00 91.25 165 LEU A O 1
ATOM 1342 N N . PHE A 1 166 ? 18.317 21.012 -22.093 1.00 90.38 166 PHE A N 1
ATOM 1343 C CA . PHE A 1 166 ? 17.650 20.693 -20.840 1.00 90.38 166 PHE A CA 1
ATOM 1344 C C . PHE A 1 166 ? 18.443 21.280 -19.685 1.00 90.38 166 PHE A C 1
ATOM 1346 O O . PHE A 1 166 ? 19.647 21.084 -19.605 1.00 90.38 166 PHE A O 1
ATOM 1353 N N . LYS A 1 167 ? 17.766 21.947 -18.755 1.00 90.44 167 LYS A N 1
ATOM 1354 C CA . LYS A 1 167 ? 18.383 22.314 -17.482 1.00 90.44 167 LYS A CA 1
ATOM 1355 C C . LYS A 1 167 ? 18.171 21.180 -16.505 1.00 90.44 167 LYS A C 1
ATOM 1357 O O . LYS A 1 167 ? 17.024 20.862 -16.193 1.00 90.44 167 LYS A O 1
ATOM 1362 N N . ILE A 1 168 ? 19.255 20.549 -16.076 1.00 89.81 168 ILE A N 1
ATOM 1363 C CA . ILE A 1 168 ? 19.198 19.405 -15.171 1.00 89.81 168 ILE A CA 1
ATOM 1364 C C . ILE A 1 168 ? 20.086 19.646 -13.960 1.00 89.81 168 ILE A C 1
ATOM 1366 O O . ILE A 1 168 ? 21.133 20.280 -14.057 1.00 89.81 168 ILE A O 1
ATOM 1370 N N . GLN A 1 169 ? 19.696 19.094 -12.820 1.00 88.06 169 GLN A N 1
ATOM 1371 C CA . GLN A 1 169 ? 20.562 19.032 -11.648 1.00 88.06 169 GLN A CA 1
ATOM 1372 C C . GLN A 1 169 ? 21.327 17.704 -11.691 1.00 88.06 169 GLN A C 1
ATOM 1374 O O . GLN A 1 169 ? 20.676 16.650 -11.663 1.00 88.06 169 GLN A O 1
ATOM 1379 N N . PRO A 1 170 ? 22.674 17.713 -11.758 1.00 85.38 170 PRO A N 1
ATOM 1380 C CA . PRO A 1 170 ? 23.461 16.493 -11.651 1.00 85.38 170 PRO A CA 1
ATOM 1381 C C . PRO A 1 170 ? 23.100 15.748 -10.368 1.00 85.38 170 PRO A C 1
ATOM 1383 O O . PRO A 1 170 ? 23.079 16.314 -9.271 1.00 85.38 170 PRO A O 1
ATOM 1386 N N . GLN A 1 171 ? 22.776 14.468 -10.501 1.00 89.56 171 GLN A N 1
ATOM 1387 C CA . GLN A 1 171 ? 22.388 13.642 -9.370 1.00 89.56 171 GLN A CA 1
ATOM 1388 C C . GLN A 1 171 ? 22.794 12.189 -9.576 1.00 89.56 171 GLN A C 1
ATOM 1390 O O . GLN A 1 171 ? 22.886 11.703 -10.706 1.00 89.56 171 GLN A O 1
ATOM 1395 N N . SER A 1 172 ? 23.008 11.481 -8.465 1.00 90.31 172 SER A N 1
ATOM 1396 C CA . SER A 1 172 ? 23.301 10.053 -8.527 1.00 90.31 172 SER A CA 1
ATOM 1397 C C . SER A 1 172 ? 22.119 9.283 -9.116 1.00 90.31 172 SER A C 1
ATOM 1399 O O . SER A 1 172 ? 20.960 9.711 -9.042 1.00 90.31 172 SER A O 1
ATOM 1401 N N . PHE A 1 173 ? 22.424 8.125 -9.689 1.00 90.56 173 PHE A N 1
ATOM 1402 C CA . PHE A 1 173 ? 21.429 7.230 -10.259 1.00 90.56 173 PHE A CA 1
ATOM 1403 C C . PHE A 1 173 ? 20.382 6.798 -9.222 1.00 90.56 173 PHE A C 1
ATOM 1405 O O . PHE A 1 173 ? 19.182 6.808 -9.491 1.00 90.56 173 PHE A O 1
ATOM 1412 N N . GLU A 1 174 ? 20.821 6.505 -7.998 1.00 90.75 174 GLU A N 1
ATOM 1413 C CA . GLU A 1 174 ? 19.952 6.106 -6.888 1.00 90.75 174 GLU A CA 1
ATOM 1414 C C . GLU A 1 174 ? 18.969 7.215 -6.536 1.00 90.75 174 GLU A C 1
ATOM 1416 O O . GLU A 1 174 ? 17.778 6.955 -6.394 1.00 90.75 174 GLU A O 1
ATOM 1421 N N . TYR A 1 175 ? 19.443 8.460 -6.449 1.00 89.94 175 TYR A N 1
ATOM 1422 C CA . TYR A 1 175 ? 18.584 9.595 -6.126 1.00 89.94 175 TYR A CA 1
ATOM 1423 C C . TYR A 1 175 ? 17.570 9.881 -7.242 1.00 89.94 175 TYR A C 1
ATOM 1425 O O . TYR A 1 175 ? 16.416 10.218 -6.968 1.00 89.94 175 TYR A O 1
ATOM 1433 N N . ALA A 1 176 ? 17.966 9.682 -8.505 1.00 91.06 176 ALA A N 1
ATOM 1434 C CA . ALA A 1 176 ? 17.058 9.764 -9.648 1.00 91.06 176 ALA A CA 1
ATOM 1435 C C . ALA A 1 176 ? 15.954 8.697 -9.614 1.00 91.06 176 ALA A C 1
ATOM 1437 O O . ALA A 1 176 ? 14.888 8.893 -10.199 1.00 91.06 176 ALA A O 1
ATOM 1438 N N . LEU A 1 177 ? 16.177 7.590 -8.911 1.00 90.75 177 LEU A N 1
ATOM 1439 C CA . LEU A 1 177 ? 15.230 6.494 -8.758 1.00 90.75 177 LEU A CA 1
ATOM 1440 C C . LEU A 1 177 ? 14.424 6.529 -7.444 1.00 90.75 177 LEU A C 1
ATOM 1442 O O . LEU A 1 177 ? 13.295 6.049 -7.436 1.00 90.75 177 LEU A O 1
ATOM 1446 N N . GLU A 1 178 ? 14.960 7.124 -6.376 1.00 86.88 178 GLU A N 1
ATOM 1447 C CA . GLU A 1 178 ? 14.431 7.068 -5.000 1.00 86.88 178 GLU A CA 1
ATOM 1448 C C . GLU A 1 178 ? 13.092 7.787 -4.798 1.00 86.88 178 GLU A C 1
ATOM 1450 O O . GLU A 1 178 ? 12.240 7.336 -4.041 1.00 86.88 178 GLU A O 1
ATOM 1455 N N . VAL A 1 179 ? 12.880 8.916 -5.469 1.00 72.56 179 VAL A N 1
ATOM 1456 C CA . VAL A 1 179 ? 11.712 9.763 -5.180 1.00 72.56 179 VAL A CA 1
ATOM 1457 C C . VAL A 1 179 ? 10.452 9.243 -5.905 1.00 72.56 179 VAL A C 1
ATOM 1459 O O . VAL A 1 179 ? 10.553 8.629 -6.962 1.00 72.56 179 VAL A O 1
ATOM 1462 N N . GLY A 1 180 ? 9.255 9.562 -5.428 1.00 81.88 180 GLY A N 1
ATOM 1463 C CA . GLY A 1 180 ? 8.011 9.416 -6.192 1.00 81.88 180 GLY A CA 1
ATOM 1464 C C . GLY A 1 180 ? 6.956 8.599 -5.469 1.00 81.88 180 GLY A C 1
ATOM 1465 O O . GLY A 1 180 ? 7.108 8.258 -4.303 1.00 81.88 180 GLY A O 1
ATOM 1466 N N . ASP A 1 181 ? 5.881 8.303 -6.186 1.00 91.25 181 ASP A N 1
ATOM 1467 C CA . ASP A 1 181 ? 4.757 7.526 -5.687 1.00 91.25 181 ASP A CA 1
ATOM 1468 C C . ASP A 1 181 ? 4.355 6.445 -6.711 1.00 91.25 181 ASP A C 1
ATOM 1470 O O . ASP A 1 181 ? 4.724 6.527 -7.894 1.00 91.25 181 ASP A O 1
ATOM 1474 N N . PRO A 1 182 ? 3.613 5.404 -6.290 1.00 92.75 182 PRO A N 1
ATOM 1475 C CA . PRO A 1 182 ? 3.243 4.320 -7.189 1.00 92.75 182 PRO A CA 1
ATOM 1476 C C . PRO A 1 182 ? 2.326 4.750 -8.346 1.00 92.75 182 PRO A C 1
ATOM 1478 O O . PRO A 1 182 ? 2.328 4.088 -9.383 1.00 92.75 182 PRO A O 1
ATOM 1481 N N . SER A 1 183 ? 1.561 5.842 -8.222 1.00 95.25 183 SER A N 1
ATOM 1482 C CA . SER A 1 183 ? 0.690 6.310 -9.309 1.00 95.25 183 SER A CA 1
ATOM 1483 C C . SER A 1 183 ? 1.477 6.968 -10.434 1.00 95.25 183 SER A C 1
ATOM 1485 O O . SER A 1 183 ? 1.189 6.716 -11.604 1.00 95.25 183 SER A O 1
ATOM 1487 N N . ILE A 1 184 ? 2.522 7.731 -10.101 1.00 94.50 184 ILE A N 1
ATOM 1488 C CA . ILE A 1 184 ? 3.472 8.260 -11.079 1.00 94.50 184 ILE A CA 1
ATOM 1489 C C . ILE A 1 184 ? 4.192 7.105 -11.777 1.00 94.50 184 ILE A C 1
ATOM 1491 O O . ILE A 1 184 ? 4.348 7.130 -12.997 1.00 94.50 184 ILE A O 1
ATOM 1495 N N . ALA A 1 185 ? 4.600 6.072 -11.032 1.00 95.75 185 ALA A N 1
ATOM 1496 C CA . ALA A 1 185 ? 5.232 4.896 -11.622 1.00 95.75 185 ALA A CA 1
ATOM 1497 C C . ALA A 1 185 ? 4.314 4.195 -12.636 1.00 95.75 185 ALA A C 1
ATOM 1499 O O . ALA A 1 185 ? 4.742 3.935 -13.758 1.00 95.75 185 ALA A O 1
ATOM 1500 N N . TYR A 1 186 ? 3.052 3.938 -12.280 1.00 96.75 186 TYR A N 1
ATOM 1501 C CA . TYR A 1 186 ? 2.081 3.382 -13.223 1.00 96.75 186 TYR A CA 1
ATOM 1502 C C . TYR A 1 186 ? 1.862 4.291 -14.434 1.00 96.75 186 TYR A C 1
ATOM 1504 O O . TYR A 1 186 ? 1.937 3.808 -15.561 1.00 96.75 186 TYR A O 1
ATOM 1512 N N . ARG A 1 187 ? 1.665 5.601 -14.224 1.00 95.19 187 ARG A N 1
ATOM 1513 C CA . ARG A 1 187 ? 1.444 6.574 -15.308 1.00 95.19 187 ARG A CA 1
ATOM 1514 C C . ARG A 1 187 ? 2.596 6.568 -16.305 1.00 95.19 187 AR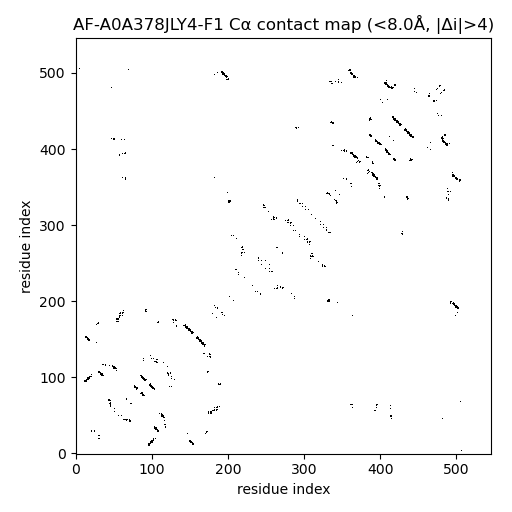G A C 1
ATOM 1516 O O . ARG A 1 187 ? 2.360 6.525 -17.506 1.00 95.19 187 ARG A O 1
ATOM 1523 N N . ARG A 1 188 ? 3.831 6.518 -15.801 1.00 95.50 188 ARG A N 1
ATOM 1524 C CA . ARG A 1 188 ? 5.055 6.411 -16.610 1.00 95.50 188 ARG A CA 1
ATOM 1525 C C . ARG A 1 188 ? 5.191 5.120 -17.371 1.00 95.50 188 ARG A C 1
ATOM 1527 O O . ARG A 1 188 ? 5.730 5.106 -18.473 1.00 95.50 188 ARG A O 1
ATOM 1534 N N . LEU A 1 189 ? 4.645 4.058 -16.808 1.00 95.75 189 LEU A N 1
ATOM 1535 C CA . LEU A 1 189 ? 4.454 2.795 -17.488 1.00 95.75 189 LEU A CA 1
ATOM 1536 C C . LEU A 1 189 ? 3.140 2.776 -18.279 1.00 95.75 189 LEU A C 1
ATOM 1538 O O . LEU A 1 189 ? 2.661 1.692 -18.551 1.00 95.75 189 LEU A O 1
ATOM 1542 N N . GLY A 1 190 ? 2.540 3.913 -18.639 1.00 94.69 190 GLY A N 1
ATOM 1543 C CA . GLY A 1 190 ? 1.372 3.994 -19.523 1.00 94.69 190 GLY A CA 1
ATOM 1544 C C . GLY A 1 190 ? 0.042 3.533 -18.924 1.00 94.69 190 GLY A C 1
ATOM 1545 O O . GLY A 1 190 ? -0.891 3.225 -19.661 1.00 94.69 190 GLY A O 1
ATOM 1546 N N . LEU A 1 191 ? -0.063 3.453 -17.596 1.00 94.88 191 LEU A N 1
ATOM 1547 C CA . LEU A 1 191 ? -1.272 3.024 -16.897 1.00 94.88 191 LEU A CA 1
ATOM 1548 C C . LEU A 1 191 ? -1.698 4.108 -15.899 1.00 94.88 191 LEU A C 1
ATOM 1550 O O . LEU A 1 191 ? -1.030 4.301 -14.888 1.00 94.88 191 LEU A O 1
ATOM 1554 N N . PRO A 1 192 ? -2.791 4.851 -16.119 1.00 95.12 192 PRO A N 1
ATOM 1555 C CA . PRO A 1 192 ? -3.245 5.814 -15.127 1.00 95.12 192 PRO A CA 1
ATOM 1556 C C . PRO A 1 192 ? -3.694 5.086 -13.853 1.00 95.12 192 PRO A C 1
ATOM 1558 O O . PRO A 1 192 ? -4.329 4.030 -13.905 1.00 95.12 192 PRO A O 1
ATOM 1561 N N . ALA A 1 193 ? -3.379 5.660 -12.696 1.00 96.62 193 ALA A N 1
ATOM 1562 C CA . ALA A 1 193 ? -3.713 5.087 -11.399 1.00 96.62 193 ALA A CA 1
ATOM 1563 C C . ALA A 1 193 ? -4.061 6.177 -10.386 1.00 96.62 193 ALA A C 1
ATOM 1565 O O . ALA A 1 193 ? -3.564 7.299 -10.488 1.00 96.62 193 ALA A O 1
ATOM 1566 N N . ASP A 1 194 ? -4.887 5.816 -9.409 1.00 97.00 194 ASP A N 1
ATOM 1567 C CA . ASP A 1 194 ? -5.267 6.671 -8.287 1.00 97.00 194 ASP A CA 1
ATOM 1568 C C . ASP A 1 194 ? -4.622 6.164 -6.997 1.00 97.00 194 ASP A C 1
ATOM 1570 O O . ASP A 1 194 ? -4.456 4.954 -6.807 1.00 97.00 194 ASP A O 1
ATOM 1574 N N . ILE A 1 195 ? -4.253 7.096 -6.114 1.00 96.69 195 ILE A N 1
ATOM 1575 C CA . ILE A 1 195 ? -3.781 6.797 -4.760 1.00 96.69 195 ILE A CA 1
ATOM 1576 C C . ILE A 1 195 ? -4.903 7.079 -3.777 1.00 96.69 195 ILE A C 1
ATOM 1578 O O . ILE A 1 195 ? -5.484 8.160 -3.759 1.00 96.69 195 ILE A O 1
ATOM 1582 N N . GLU A 1 196 ? -5.141 6.113 -2.909 1.00 96.00 196 GLU A N 1
ATOM 1583 C CA . GLU A 1 196 ? -6.051 6.207 -1.786 1.00 96.00 196 GLU A CA 1
ATOM 1584 C C . GLU A 1 196 ? -5.267 6.050 -0.483 1.00 96.00 196 GLU A C 1
ATOM 1586 O O . GLU A 1 196 ? -4.347 5.231 -0.382 1.00 96.00 196 GLU A O 1
ATOM 1591 N N . ILE A 1 197 ? -5.671 6.793 0.547 1.00 95.25 197 ILE A N 1
ATOM 1592 C CA . ILE A 1 197 ? -5.206 6.546 1.911 1.00 95.25 197 ILE A CA 1
ATOM 1593 C C . ILE A 1 197 ? -6.003 5.374 2.482 1.00 95.25 197 ILE A C 1
ATOM 1595 O O . ILE A 1 197 ? -7.236 5.367 2.470 1.00 95.25 197 ILE A O 1
ATOM 1599 N N . ILE A 1 198 ? -5.296 4.367 2.988 1.00 93.50 198 ILE A N 1
ATOM 1600 C CA . ILE A 1 198 ? -5.905 3.248 3.701 1.00 93.50 198 ILE A CA 1
ATOM 1601 C C . ILE A 1 198 ? -6.488 3.808 5.002 1.00 93.50 198 ILE A C 1
ATOM 1603 O O . ILE A 1 198 ? -5.734 4.403 5.779 1.00 93.50 198 ILE A O 1
ATOM 1607 N N . PRO A 1 199 ? -7.794 3.609 5.272 1.00 83.56 199 PRO A N 1
ATOM 1608 C CA . PRO A 1 199 ? -8.423 4.114 6.482 1.00 83.56 199 PRO A CA 1
ATOM 1609 C C . PRO A 1 199 ? -7.621 3.719 7.719 1.00 83.56 199 PRO A C 1
ATOM 1611 O O . PRO A 1 199 ? -7.345 2.537 7.965 1.00 83.56 199 PRO A O 1
ATOM 1614 N N . ARG A 1 200 ? -7.210 4.723 8.498 1.00 83.25 200 ARG A N 1
ATOM 1615 C CA . ARG A 1 200 ? -6.549 4.478 9.773 1.00 83.25 200 ARG A CA 1
ATOM 1616 C C . ARG A 1 200 ? -7.600 3.959 10.740 1.00 83.25 200 ARG A C 1
ATOM 1618 O O . ARG A 1 200 ? -8.489 4.677 11.169 1.00 83.25 200 ARG A O 1
ATOM 1625 N N . ASN A 1 201 ? -7.436 2.702 11.104 1.00 80.94 201 ASN A N 1
ATOM 1626 C CA . ASN A 1 201 ? -8.125 2.096 12.224 1.00 80.94 201 ASN A CA 1
ATOM 1627 C C . ASN A 1 201 ? -7.878 2.907 13.511 1.00 80.94 201 ASN A C 1
ATOM 1629 O O . ASN A 1 201 ? -6.721 3.013 13.933 1.00 80.94 201 ASN A O 1
ATOM 1633 N N . ILE A 1 202 ? -8.947 3.416 14.130 1.00 81.38 202 ILE A N 1
ATOM 1634 C CA . ILE A 1 202 ? -8.897 4.059 15.450 1.00 81.38 202 ILE A CA 1
ATOM 1635 C C . ILE A 1 202 ? -8.391 3.019 16.454 1.00 81.38 202 ILE A C 1
ATOM 1637 O O . ILE A 1 202 ? -8.921 1.912 16.574 1.00 81.38 202 ILE A O 1
ATOM 1641 N N . THR A 1 203 ? -7.299 3.328 17.138 1.00 82.75 203 THR A N 1
ATOM 1642 C CA . THR A 1 203 ? -6.770 2.487 18.210 1.00 82.75 203 THR A CA 1
ATOM 1643 C C . THR A 1 203 ? -7.627 2.629 19.462 1.00 82.75 203 THR A C 1
ATOM 1645 O O . THR A 1 203 ? -8.279 3.642 19.662 1.00 82.75 203 THR A O 1
ATOM 1648 N N . LEU A 1 204 ? -7.590 1.643 20.364 1.00 81.25 204 LEU A N 1
ATOM 1649 C CA . LEU A 1 204 ? -8.275 1.764 21.659 1.00 81.25 204 LEU A CA 1
ATOM 1650 C C . LEU A 1 204 ? -7.786 2.969 22.483 1.00 81.25 204 LEU A C 1
ATOM 1652 O O . LEU A 1 204 ? -8.544 3.503 23.280 1.00 81.25 204 LEU A O 1
ATOM 1656 N N . ILE A 1 205 ? -6.534 3.395 22.287 1.00 83.94 205 ILE A N 1
ATOM 1657 C CA . ILE A 1 205 ? -5.980 4.584 22.946 1.00 83.94 205 ILE A CA 1
ATOM 1658 C C . ILE A 1 205 ? -6.617 5.843 22.358 1.00 83.94 205 ILE A C 1
ATOM 1660 O O . ILE A 1 205 ? -7.160 6.638 23.107 1.00 83.94 205 ILE A O 1
ATOM 1664 N N . GLU A 1 206 ? -6.643 5.978 21.031 1.00 85.31 206 GLU A N 1
ATOM 1665 C CA . GLU A 1 206 ? -7.312 7.110 20.373 1.00 85.31 206 GLU A CA 1
ATOM 1666 C C . GLU A 1 206 ? -8.810 7.136 20.695 1.00 85.31 206 GLU A C 1
ATOM 1668 O O . GLU A 1 206 ? -9.350 8.190 20.995 1.00 85.31 206 GLU A O 1
ATOM 1673 N N . PHE A 1 207 ? -9.472 5.974 20.710 1.00 83.19 207 PHE A N 1
ATOM 1674 C CA . PHE A 1 207 ? -10.867 5.845 21.137 1.00 83.19 207 PHE A CA 1
ATOM 1675 C C . PHE A 1 207 ? -11.063 6.407 22.549 1.00 83.19 207 PHE A C 1
ATOM 1677 O O . PHE A 1 207 ? -12.001 7.158 22.789 1.00 83.19 207 PHE A O 1
ATOM 1684 N N . LYS A 1 208 ? -10.160 6.071 23.479 1.00 85.75 208 LYS A N 1
ATOM 1685 C CA . LYS A 1 208 ? -10.177 6.582 24.850 1.00 85.75 208 LYS A CA 1
ATOM 1686 C C . LYS A 1 208 ? -9.978 8.100 24.896 1.00 85.75 208 LYS A C 1
ATOM 1688 O O . LYS A 1 208 ? -10.780 8.797 25.507 1.00 85.75 208 LYS A O 1
ATOM 1693 N N . GLU A 1 209 ? -8.940 8.600 24.232 1.00 87.19 209 GLU A N 1
ATOM 1694 C CA . GLU A 1 209 ? -8.590 10.027 24.188 1.00 87.19 209 GLU A CA 1
ATOM 1695 C C . GLU A 1 209 ? -9.722 10.870 23.579 1.00 87.19 209 GLU A C 1
ATOM 1697 O O . GLU A 1 209 ? -10.018 11.963 24.067 1.00 87.19 209 GLU A O 1
ATOM 1702 N N . MET A 1 210 ? -10.410 10.331 22.565 1.00 83.81 210 MET A N 1
ATOM 1703 C CA . MET A 1 210 ? -11.590 10.947 21.952 1.00 83.81 210 MET A CA 1
ATOM 1704 C C . MET A 1 210 ? -12.780 11.069 22.913 1.00 83.81 210 MET A C 1
ATOM 1706 O O . MET A 1 210 ? -13.630 11.920 22.675 1.00 83.81 210 MET A O 1
ATOM 1710 N N . PHE A 1 211 ? -12.848 10.265 23.981 1.00 82.38 211 PHE A N 1
ATOM 1711 C CA . PHE A 1 211 ? -13.860 10.387 25.036 1.00 82.38 211 PHE A CA 1
ATOM 1712 C C . PHE A 1 211 ? -13.394 11.267 26.201 1.00 82.38 211 PHE A C 1
ATOM 1714 O O . PHE A 1 211 ? -14.162 12.101 26.667 1.00 82.38 211 PHE A O 1
ATOM 1721 N N . GLU A 1 212 ? -12.152 11.122 26.670 1.00 85.25 212 GLU A N 1
ATOM 1722 C CA . GLU A 1 212 ? -11.671 11.828 27.869 1.00 85.25 212 GLU A CA 1
ATOM 1723 C C . GLU A 1 212 ? -11.701 13.355 27.715 1.00 85.25 212 GLU A C 1
ATOM 1725 O O . GLU A 1 212 ? -12.133 14.057 28.628 1.00 85.25 212 GLU A O 1
ATOM 1730 N N . SER A 1 213 ? -11.298 13.885 26.555 1.00 81.94 213 SER A N 1
ATOM 1731 C CA . SER A 1 213 ? -11.282 15.339 26.342 1.00 81.94 213 SER A CA 1
ATOM 1732 C C . SER A 1 213 ? -12.690 15.964 26.386 1.00 81.94 213 SER A C 1
ATOM 1734 O O . SER A 1 213 ? -12.869 16.937 27.123 1.00 81.94 213 SER A O 1
ATOM 1736 N N . PRO A 1 214 ? -13.705 15.414 25.689 1.00 84.88 214 PRO A N 1
ATOM 1737 C CA . PRO A 1 214 ? -15.093 15.833 25.855 1.00 84.88 214 PRO A CA 1
ATOM 1738 C C . PRO A 1 214 ? -15.643 15.763 27.275 1.00 84.88 214 PRO A C 1
ATOM 1740 O O . PRO A 1 214 ? -16.388 16.649 27.691 1.00 84.88 214 PRO A O 1
ATOM 1743 N N . LEU A 1 215 ? -15.296 14.715 28.021 1.00 86.06 215 LEU A N 1
ATOM 1744 C CA . LEU A 1 215 ? -15.885 14.469 29.334 1.00 86.06 215 LEU A CA 1
ATOM 1745 C C . LEU A 1 215 ? -15.525 15.558 30.345 1.00 86.06 215 LEU A C 1
ATOM 1747 O O . LEU A 1 215 ? -16.361 15.899 31.172 1.00 86.06 215 LEU A O 1
ATOM 1751 N N . ILE A 1 216 ? -14.353 16.185 30.229 1.00 86.81 216 ILE A N 1
ATOM 1752 C CA . ILE A 1 216 ? -13.974 17.334 31.069 1.00 86.81 216 ILE A CA 1
ATOM 1753 C C . ILE A 1 216 ? -14.951 18.502 30.872 1.00 86.81 216 ILE A C 1
ATOM 1755 O O . ILE A 1 216 ? -15.431 19.093 31.837 1.00 86.81 216 ILE A O 1
ATOM 1759 N N . ILE A 1 217 ? -15.286 18.806 29.618 1.00 87.31 217 ILE A N 1
ATOM 1760 C CA . ILE A 1 217 ? -16.195 19.902 29.258 1.00 87.31 217 ILE A CA 1
ATOM 1761 C C . ILE A 1 217 ? -17.612 19.592 29.746 1.00 87.31 217 ILE A C 1
ATOM 1763 O O . ILE A 1 217 ? -18.274 20.446 30.332 1.00 87.31 217 ILE A O 1
ATOM 1767 N N . LEU A 1 218 ? -18.063 18.351 29.546 1.00 88.06 218 LEU A N 1
ATOM 1768 C CA . LEU A 1 218 ? -19.362 17.883 30.025 1.00 88.06 218 LEU A CA 1
ATOM 1769 C C . LEU A 1 218 ? -19.450 17.905 31.563 1.00 88.06 218 LEU A C 1
ATOM 1771 O O . LEU A 1 218 ? -20.518 18.188 32.108 1.00 88.06 218 LEU A O 1
ATOM 1775 N N . ARG A 1 219 ? -18.338 17.640 32.266 1.00 91.19 219 ARG A N 1
ATOM 1776 C CA . ARG A 1 219 ? -18.258 17.636 33.738 1.00 91.19 219 ARG A CA 1
ATOM 1777 C C . ARG A 1 219 ? -18.482 19.033 34.290 1.00 91.19 219 ARG A C 1
ATOM 1779 O O . ARG A 1 219 ? -19.371 19.247 35.121 1.00 91.19 219 ARG A O 1
ATOM 1786 N N . GLU A 1 220 ? -17.727 19.992 33.775 1.00 89.81 220 GLU A N 1
ATOM 1787 C CA . GLU A 1 220 ? -17.797 21.366 34.256 1.00 89.81 220 GLU A CA 1
ATOM 1788 C C . GLU A 1 220 ? -19.046 22.112 33.765 1.00 89.81 220 GLU A C 1
ATOM 1790 O O . GLU A 1 220 ? -19.580 22.951 34.488 1.00 89.81 220 GLU A O 1
ATOM 1795 N N . GLY A 1 221 ? -19.579 21.767 32.590 1.00 87.62 221 GLY A N 1
ATOM 1796 C CA . GLY A 1 221 ? -20.722 22.461 31.997 1.00 87.62 221 GLY A CA 1
ATOM 1797 C C . GLY A 1 221 ? -20.369 23.892 31.577 1.00 87.62 221 GLY A C 1
ATOM 1798 O O . GLY A 1 221 ? -19.224 24.179 31.230 1.00 87.62 221 GLY A O 1
ATOM 1799 N N . LYS A 1 222 ? -21.349 24.807 31.599 1.00 87.06 222 LYS A N 1
ATOM 1800 C CA . LYS A 1 222 ? -21.115 26.224 31.252 1.00 87.06 222 LYS A CA 1
ATOM 1801 C C . LYS A 1 222 ? -20.197 26.939 32.258 1.00 87.06 222 LYS A C 1
ATOM 1803 O O . LYS A 1 222 ? -19.478 27.854 31.870 1.00 87.06 222 LYS A O 1
ATOM 1808 N N . ASP A 1 223 ? -20.156 26.477 33.509 1.00 85.31 223 ASP A N 1
ATOM 1809 C CA . ASP A 1 223 ? -19.448 27.146 34.611 1.00 85.31 223 ASP A CA 1
ATOM 1810 C C . ASP A 1 223 ? -17.925 27.259 34.383 1.00 85.31 223 ASP A C 1
ATOM 1812 O O . ASP A 1 223 ? -17.307 28.221 34.834 1.00 85.31 223 ASP A O 1
ATOM 1816 N N . ALA A 1 224 ? -17.308 26.325 33.643 1.00 81.75 224 ALA A N 1
ATOM 1817 C CA . ALA A 1 224 ? -15.870 26.372 33.330 1.00 81.75 224 ALA A CA 1
ATOM 1818 C C . ALA A 1 224 ? -15.468 27.456 32.323 1.00 81.75 224 ALA A C 1
ATOM 1820 O O . ALA A 1 224 ? -14.280 27.755 32.196 1.00 81.75 224 ALA A O 1
ATOM 1821 N N . PHE A 1 225 ? -16.425 28.022 31.590 1.00 84.00 225 PHE A N 1
ATOM 1822 C CA . PHE A 1 225 ? -16.144 28.925 30.472 1.00 84.00 225 PHE A CA 1
ATOM 1823 C C . PHE A 1 225 ? -16.495 30.385 30.774 1.00 84.00 225 PHE A C 1
ATOM 1825 O O . PHE A 1 225 ? -16.287 31.251 29.923 1.00 84.00 225 PHE A O 1
ATOM 1832 N N . GLY A 1 226 ? -16.976 30.672 31.989 1.00 86.69 226 GLY A N 1
ATOM 1833 C CA . GLY A 1 226 ? -17.415 32.009 32.379 1.00 86.69 226 GLY A CA 1
ATOM 1834 C C . GLY A 1 226 ? -18.477 32.546 31.418 1.00 86.69 226 GLY A C 1
ATOM 1835 O O . GLY A 1 226 ? -19.409 31.831 31.055 1.00 86.69 226 GLY A O 1
ATOM 1836 N N . ASP A 1 227 ? -18.302 33.790 30.973 1.00 89.88 227 ASP A N 1
ATOM 1837 C CA . ASP A 1 227 ? -19.242 34.471 30.073 1.00 89.88 227 ASP A CA 1
ATOM 1838 C C . ASP A 1 227 ? -18.969 34.210 28.571 1.00 89.88 227 ASP A C 1
ATOM 1840 O O . ASP A 1 227 ? -19.659 34.765 27.713 1.00 89.88 227 ASP A O 1
ATOM 1844 N N . ASP A 1 228 ? -17.978 33.379 28.208 1.00 92.38 228 ASP A N 1
ATOM 1845 C CA . ASP A 1 228 ? -17.651 33.090 26.799 1.00 92.38 228 ASP A CA 1
ATOM 1846 C C . ASP A 1 228 ? -18.524 31.962 26.221 1.00 92.38 228 ASP A C 1
ATOM 1848 O O . ASP A 1 228 ? -18.096 30.826 25.982 1.00 92.38 228 ASP A O 1
ATOM 1852 N N . GLU A 1 229 ? -19.788 32.298 25.961 1.00 90.12 229 GLU A N 1
ATOM 1853 C CA . GLU A 1 229 ? -20.768 31.381 25.371 1.00 90.12 229 GLU A CA 1
ATOM 1854 C C . GLU A 1 229 ? -20.341 30.863 23.984 1.00 90.12 229 GLU A C 1
ATOM 1856 O O . GLU A 1 229 ? -20.628 29.719 23.620 1.00 90.12 229 GLU A O 1
ATOM 1861 N N . ASN A 1 230 ? -19.594 31.661 23.216 1.00 91.50 230 ASN A N 1
ATOM 1862 C CA . ASN A 1 230 ? -19.112 31.262 21.895 1.00 91.50 230 ASN A CA 1
ATOM 1863 C C . ASN A 1 230 ? -18.078 30.138 21.984 1.00 91.50 230 ASN A C 1
ATOM 1865 O O . ASN A 1 230 ? -18.108 29.197 21.183 1.00 91.50 230 ASN A O 1
ATOM 1869 N N . PHE A 1 231 ? -17.155 30.231 22.940 1.00 88.44 231 PHE A N 1
ATOM 1870 C CA . PHE A 1 231 ? -16.148 29.202 23.153 1.00 88.44 231 PHE A CA 1
ATOM 1871 C C . PHE A 1 231 ? -16.760 27.904 23.692 1.00 88.44 231 PHE A C 1
ATOM 1873 O O . PHE A 1 231 ? -16.408 26.8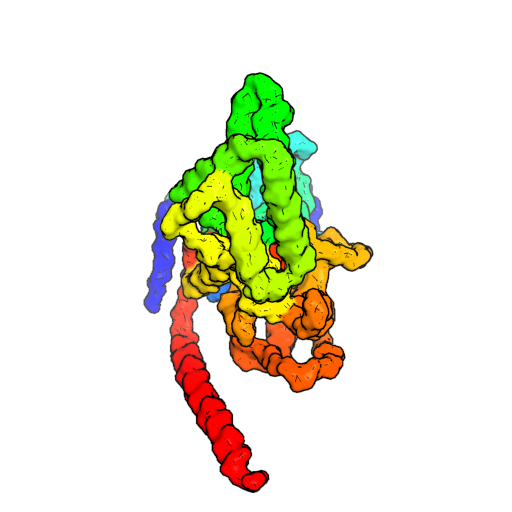26 23.200 1.00 88.44 231 PHE A O 1
ATOM 1880 N N . PHE A 1 232 ? -17.733 27.993 24.608 1.00 89.88 232 PHE A N 1
ATOM 1881 C CA . PHE A 1 232 ? -18.506 26.829 25.051 1.00 89.88 232 PHE A CA 1
ATOM 1882 C C . PHE A 1 232 ? -19.220 26.151 23.874 1.00 89.88 232 PHE A C 1
ATOM 1884 O O . PHE A 1 232 ? -19.004 24.964 23.644 1.00 89.88 232 PHE A O 1
ATOM 1891 N N . ASN A 1 233 ? -19.996 26.896 23.078 1.00 90.25 233 ASN A N 1
ATOM 1892 C CA . ASN A 1 233 ? -20.753 26.338 21.951 1.00 90.25 233 ASN A CA 1
ATOM 1893 C C . ASN A 1 233 ? -19.839 25.677 20.911 1.00 90.25 233 ASN A C 1
ATOM 1895 O O . ASN A 1 233 ? -20.137 24.591 20.415 1.00 90.25 233 ASN A O 1
ATOM 1899 N N . ARG A 1 234 ? -18.689 26.293 20.603 1.00 90.94 234 ARG A N 1
ATOM 1900 C CA . ARG A 1 234 ? -17.692 25.698 19.700 1.00 90.94 234 ARG A CA 1
ATOM 1901 C C . ARG A 1 234 ? -17.156 24.378 20.248 1.00 90.94 234 ARG A C 1
ATOM 1903 O O . ARG A 1 234 ? -17.080 23.401 19.508 1.00 90.94 234 ARG A O 1
ATOM 1910 N N . SER A 1 235 ? -16.794 24.361 21.528 1.00 88.00 235 SER A N 1
ATOM 1911 C CA . SER A 1 235 ? -16.244 23.177 22.187 1.00 88.00 235 SER A CA 1
ATOM 1912 C C . SER A 1 235 ? -17.293 22.066 22.285 1.00 88.00 235 SER A C 1
ATOM 1914 O O . SER A 1 235 ? -16.999 20.915 21.985 1.00 88.00 235 SER A O 1
ATOM 1916 N N . PHE A 1 236 ? -18.539 22.413 22.612 1.00 90.56 236 PHE A N 1
ATOM 1917 C CA . PHE A 1 236 ? -19.668 21.491 22.665 1.00 90.56 236 PHE A CA 1
ATOM 1918 C C . PHE A 1 236 ? -19.982 20.873 21.296 1.00 90.56 236 PHE A C 1
ATOM 1920 O O . PHE A 1 236 ? -20.071 19.653 21.179 1.00 90.56 236 PHE A O 1
ATOM 1927 N N . ASN A 1 237 ? -20.045 21.674 20.231 1.00 91.88 237 ASN A N 1
ATOM 1928 C CA . ASN A 1 237 ? -20.262 21.149 18.880 1.00 91.88 237 ASN A CA 1
ATOM 1929 C C . ASN A 1 237 ? -19.123 20.223 18.437 1.00 91.88 237 ASN A C 1
ATOM 1931 O O . ASN A 1 237 ? -19.373 19.174 17.850 1.00 91.88 237 ASN A O 1
ATOM 1935 N N . GLN A 1 238 ? -17.877 20.553 18.793 1.00 90.00 238 GLN A N 1
ATOM 1936 C CA . GLN A 1 238 ? -16.733 19.679 18.533 1.00 90.00 238 GLN A CA 1
ATOM 1937 C C . GLN A 1 238 ? -16.852 18.332 19.270 1.00 90.00 238 GLN A C 1
ATOM 1939 O O . GLN A 1 238 ? -16.478 17.298 18.718 1.00 90.00 238 GLN A O 1
ATOM 1944 N N . ILE A 1 239 ? -17.401 18.313 20.490 1.00 88.94 239 ILE A N 1
ATOM 1945 C CA . ILE A 1 239 ? -17.707 17.073 21.222 1.00 88.94 239 ILE A CA 1
ATOM 1946 C C . ILE A 1 239 ? -18.743 16.244 20.471 1.00 88.94 239 ILE A C 1
ATOM 1948 O O . ILE A 1 239 ? -18.521 15.051 20.255 1.00 88.94 239 ILE A O 1
ATOM 1952 N N . ILE A 1 240 ? -19.850 16.869 20.062 1.00 91.50 240 ILE A N 1
ATOM 1953 C CA . ILE A 1 240 ? -20.914 16.197 19.313 1.00 91.50 240 ILE A CA 1
ATOM 1954 C C . ILE A 1 240 ? -20.360 15.605 18.024 1.00 91.50 240 ILE A C 1
ATOM 1956 O O . ILE A 1 240 ? -20.618 14.438 17.740 1.00 91.50 240 ILE A O 1
ATOM 1960 N N . ASP A 1 241 ? -19.557 16.358 17.277 1.00 91.12 241 ASP A N 1
ATOM 1961 C CA . ASP A 1 241 ? -18.929 15.886 16.045 1.00 91.12 241 ASP A CA 1
ATOM 1962 C C . ASP A 1 241 ? -17.983 14.706 16.299 1.00 91.12 241 ASP A C 1
ATOM 1964 O O . ASP A 1 241 ? -18.057 13.699 15.593 1.00 91.12 241 ASP A O 1
ATOM 1968 N N . ASN A 1 242 ? -17.149 14.780 17.340 1.00 86.81 242 ASN A N 1
ATOM 1969 C CA . ASN A 1 242 ? -16.211 13.713 17.689 1.00 86.81 242 ASN A CA 1
ATOM 1970 C C . ASN A 1 242 ? -16.926 12.424 18.113 1.00 86.81 242 ASN A C 1
ATOM 1972 O O . ASN A 1 242 ? -16.591 11.349 17.613 1.00 86.81 242 ASN A O 1
ATOM 1976 N N . ILE A 1 243 ? -17.919 12.518 19.005 1.00 85.69 243 ILE A N 1
ATOM 1977 C CA . ILE A 1 243 ? -18.704 11.357 19.448 1.00 85.69 243 ILE A CA 1
ATOM 1978 C C . ILE A 1 243 ? -19.519 10.810 18.272 1.00 85.69 243 ILE A C 1
ATOM 1980 O O . ILE A 1 243 ? -19.533 9.603 18.049 1.00 85.69 243 ILE A O 1
ATOM 1984 N N . SER A 1 244 ? -20.139 11.673 17.466 1.00 90.25 244 SER A N 1
ATOM 1985 C CA . SER A 1 244 ? -20.923 11.246 16.301 1.00 90.25 244 SER A CA 1
ATOM 1986 C C . SER A 1 244 ? -20.071 10.517 15.272 1.00 90.25 244 SER A C 1
ATOM 1988 O O . SER A 1 244 ? -20.495 9.485 14.756 1.00 90.25 244 SER A O 1
ATOM 1990 N N . LEU A 1 245 ? -18.860 11.009 15.002 1.00 87.25 245 LEU A N 1
ATOM 1991 C CA . LEU A 1 245 ? -17.903 10.350 14.117 1.00 87.25 245 LEU A CA 1
ATOM 1992 C C . LEU A 1 245 ? -17.485 8.984 14.674 1.00 87.25 245 LEU A C 1
ATOM 1994 O O . LEU A 1 245 ? -17.470 7.997 13.941 1.00 87.25 245 LEU A O 1
ATOM 1998 N N . LEU A 1 246 ? -17.185 8.919 15.973 1.00 82.94 246 LEU A N 1
ATOM 1999 C CA . LEU A 1 246 ? -16.746 7.701 16.651 1.00 82.94 246 LEU A CA 1
ATOM 2000 C C . LEU A 1 246 ? -17.825 6.614 16.672 1.00 82.94 246 LEU A C 1
ATOM 2002 O O . LEU A 1 246 ? -17.538 5.436 16.465 1.00 82.94 246 LEU A O 1
ATOM 2006 N N . LEU A 1 247 ? -19.068 7.023 16.916 1.00 84.31 247 LEU A N 1
ATOM 2007 C CA . LEU A 1 247 ? -20.237 6.152 16.978 1.00 84.31 247 LEU A CA 1
ATOM 2008 C C . LEU A 1 247 ? -20.886 5.929 15.600 1.00 84.31 247 LEU A C 1
ATOM 2010 O O . LEU A 1 247 ? -21.818 5.131 15.485 1.00 84.31 247 LEU A O 1
ATOM 2014 N N . LYS A 1 248 ? -20.398 6.622 14.560 1.00 86.69 248 LYS A N 1
ATOM 2015 C CA . LYS A 1 248 ? -20.970 6.662 13.205 1.00 86.69 248 LYS A CA 1
ATOM 2016 C C . LYS A 1 248 ? -22.469 6.952 13.220 1.00 86.69 248 LYS A C 1
ATOM 2018 O O . LYS A 1 248 ? -23.252 6.229 12.597 1.00 86.69 248 LYS A O 1
ATOM 2023 N N . LEU A 1 249 ? -22.863 7.971 13.975 1.00 90.00 249 LEU A N 1
ATOM 2024 C CA . LEU A 1 249 ? -24.261 8.367 14.098 1.00 90.00 249 LEU A CA 1
ATOM 2025 C C . LEU A 1 249 ? -24.771 8.941 12.775 1.00 90.00 249 LEU A C 1
ATOM 2027 O O . LEU A 1 249 ? -24.068 9.688 12.091 1.00 90.00 249 LEU A O 1
ATOM 2031 N N . ASN A 1 250 ? -26.007 8.604 12.417 1.00 91.62 250 ASN A N 1
ATOM 2032 C CA . ASN A 1 250 ? -26.722 9.310 11.359 1.00 91.62 250 ASN A CA 1
ATOM 2033 C C . ASN A 1 250 ? -27.186 10.701 11.849 1.00 91.62 250 ASN A C 1
ATOM 2035 O O . ASN A 1 250 ? -27.012 11.048 13.016 1.00 91.62 250 ASN A O 1
ATOM 2039 N N . ALA A 1 251 ? -27.776 11.510 10.963 1.00 93.25 251 ALA A N 1
ATOM 2040 C CA . ALA A 1 251 ? -28.185 12.878 11.299 1.00 93.25 251 ALA A CA 1
ATOM 2041 C C . ALA A 1 251 ? -29.173 12.948 12.483 1.00 93.25 251 ALA A C 1
ATOM 2043 O O . ALA A 1 251 ? -28.981 13.764 13.378 1.00 93.25 251 ALA A O 1
ATOM 2044 N N . LEU A 1 252 ? -30.168 12.056 12.522 1.00 91.50 252 LEU A N 1
ATOM 2045 C CA . LEU A 1 252 ? -31.170 11.999 13.592 1.00 91.50 252 LEU A CA 1
ATOM 2046 C C . LEU A 1 252 ? -30.560 11.539 14.926 1.00 91.50 252 LEU A C 1
ATOM 2048 O O . LEU A 1 252 ? -30.860 12.084 15.986 1.00 91.50 252 LEU A O 1
ATOM 2052 N N . GLU A 1 253 ? -29.682 10.537 14.882 1.00 92.50 253 GLU A N 1
ATOM 2053 C CA . GLU A 1 253 ? -28.963 10.047 16.062 1.00 92.50 253 GLU A CA 1
ATOM 2054 C C . GLU A 1 253 ? -28.025 11.117 16.636 1.00 92.50 253 GLU A C 1
ATOM 2056 O O . GLU A 1 253 ? -27.928 11.255 17.855 1.00 92.50 253 GLU A O 1
ATOM 2061 N N . LYS A 1 254 ? -27.364 11.891 15.766 1.00 94.00 254 LYS A N 1
ATOM 2062 C CA . LYS A 1 254 ? -26.518 13.029 16.145 1.00 94.00 254 LYS A CA 1
ATOM 2063 C C . LYS A 1 254 ? -27.330 14.136 16.819 1.00 94.00 254 LYS A C 1
ATOM 2065 O O . LYS A 1 254 ? -26.925 14.604 17.875 1.00 94.00 254 LYS A O 1
ATOM 2070 N N . GLU A 1 255 ? -28.470 14.515 16.247 1.00 92.62 255 GLU A N 1
ATOM 2071 C CA . GLU A 1 255 ? -29.388 15.496 16.846 1.00 92.62 255 GLU A CA 1
ATOM 2072 C C . GLU A 1 255 ? -29.873 15.023 18.224 1.00 92.62 255 GLU A C 1
ATOM 2074 O O . GLU A 1 255 ? -29.819 15.756 19.207 1.00 92.62 255 GLU A O 1
ATOM 2079 N N . THR A 1 256 ? -30.237 13.745 18.340 1.00 90.12 256 THR A N 1
ATOM 2080 C CA . THR A 1 256 ? -30.679 13.178 19.621 1.00 90.12 256 THR A CA 1
ATOM 2081 C C . THR A 1 256 ? -29.556 13.151 20.663 1.00 90.12 256 THR A C 1
ATOM 2083 O O . THR A 1 256 ? -29.812 13.365 21.853 1.00 90.12 256 THR A O 1
ATOM 2086 N N . LEU A 1 257 ? -28.313 12.887 20.242 1.00 90.44 257 LEU A N 1
ATOM 2087 C CA . LEU A 1 257 ? -27.134 12.985 21.103 1.00 90.44 257 LEU A CA 1
ATOM 2088 C C . LEU A 1 257 ? -26.941 14.428 21.579 1.00 90.44 257 LEU A C 1
ATOM 2090 O O . LEU A 1 257 ? -26.721 14.640 22.767 1.00 90.44 257 LEU A O 1
ATOM 2094 N N . GLU A 1 258 ? -27.054 15.404 20.679 1.00 93.00 258 GLU A N 1
ATOM 2095 C CA . GLU A 1 258 ? -26.949 16.830 20.996 1.00 93.00 258 GLU A CA 1
ATOM 2096 C C . GLU A 1 258 ? -27.956 17.244 22.068 1.00 93.00 258 GLU A C 1
ATOM 2098 O O . GLU A 1 258 ? -27.564 17.748 23.121 1.00 93.00 258 GLU A O 1
ATOM 2103 N N . GLU A 1 259 ? -29.236 16.932 21.871 1.00 91.25 259 GLU A N 1
ATOM 2104 C CA . GLU A 1 259 ? -30.277 17.214 22.860 1.00 91.25 259 GLU A CA 1
ATOM 2105 C C . GLU A 1 259 ? -30.029 16.490 24.193 1.00 91.25 259 GLU A C 1
ATOM 2107 O O . GLU A 1 259 ? -30.237 17.055 25.268 1.00 91.25 259 GLU A O 1
ATOM 2112 N N . SER A 1 260 ? -29.571 15.235 24.141 1.00 88.31 260 SER A N 1
ATOM 2113 C CA . SER A 1 260 ? -29.246 14.448 25.338 1.00 88.31 260 SER A CA 1
ATOM 2114 C C . SER A 1 260 ? -28.104 15.073 26.132 1.00 88.31 260 SER A C 1
ATOM 2116 O O . SER A 1 260 ? -28.199 15.169 27.357 1.00 88.31 260 SER A O 1
ATOM 2118 N N . LEU A 1 261 ? -27.051 15.539 25.453 1.00 89.75 261 LEU A N 1
ATOM 2119 C CA . LEU A 1 261 ? -25.920 16.193 26.103 1.00 89.75 261 LEU A CA 1
ATOM 2120 C C . LEU A 1 261 ? -26.276 17.599 26.608 1.00 89.75 261 LEU A C 1
ATOM 2122 O O . LEU A 1 261 ? -25.801 17.986 27.673 1.00 89.75 261 LEU A O 1
ATOM 2126 N N . LEU A 1 262 ? -27.149 18.346 25.924 1.00 90.31 262 LEU A N 1
ATOM 2127 C CA . LEU A 1 262 ? -27.668 19.622 26.437 1.00 90.31 262 LEU A CA 1
ATOM 2128 C C . LEU A 1 262 ? -28.473 19.418 27.729 1.00 90.31 262 LEU A C 1
ATOM 2130 O O . LEU A 1 262 ? -28.235 20.106 28.724 1.00 90.31 262 LEU A O 1
ATOM 2134 N N . ASN A 1 263 ? -29.365 18.423 27.750 1.00 89.25 263 ASN A N 1
ATOM 2135 C CA . ASN A 1 263 ? -30.113 18.049 28.952 1.00 89.25 263 ASN A CA 1
ATOM 2136 C C . ASN A 1 263 ? -29.188 17.578 30.077 1.00 89.25 263 ASN A C 1
ATOM 2138 O O . ASN A 1 263 ? -29.412 17.897 31.243 1.00 89.25 263 ASN A O 1
ATOM 2142 N N . PHE A 1 264 ? -28.143 16.828 29.730 1.00 88.12 264 PHE A N 1
ATOM 2143 C CA . PHE A 1 264 ? -27.123 16.381 30.667 1.00 88.12 264 PHE A CA 1
ATOM 2144 C C . PHE A 1 264 ? -26.381 17.562 31.312 1.00 88.12 264 PHE A C 1
ATOM 2146 O O . PHE A 1 264 ? -26.256 17.614 32.535 1.00 88.12 264 PHE A O 1
ATOM 2153 N N . ILE A 1 265 ? -25.950 18.548 30.519 1.00 89.50 265 ILE A N 1
ATOM 2154 C CA . ILE A 1 265 ? -25.257 19.746 31.018 1.00 89.50 265 ILE A CA 1
ATOM 2155 C C . ILE A 1 265 ? -26.161 20.581 31.936 1.00 89.50 265 ILE A C 1
ATOM 2157 O O . ILE A 1 265 ? -25.670 21.181 32.891 1.00 89.50 265 ILE A O 1
ATOM 2161 N N . ALA A 1 266 ? -27.475 20.579 31.701 1.00 89.69 266 ALA A N 1
ATOM 2162 C CA . ALA A 1 266 ? -28.445 21.268 32.550 1.00 89.69 266 ALA A CA 1
ATOM 2163 C C . ALA A 1 266 ? -28.659 20.609 33.932 1.00 89.69 266 ALA A C 1
ATOM 2165 O O . ALA A 1 266 ? -29.286 21.215 34.802 1.00 89.69 266 ALA A O 1
ATOM 2166 N N . GLN A 1 267 ? -28.162 19.387 34.165 1.00 89.19 267 GLN A N 1
ATOM 2167 C CA . GLN A 1 267 ? -28.269 18.726 35.471 1.00 89.19 267 GLN A CA 1
ATOM 2168 C C . GLN A 1 267 ? -27.350 19.361 36.519 1.00 89.19 267 GLN A C 1
ATOM 2170 O O . GLN A 1 267 ? -26.369 20.018 36.189 1.00 89.19 267 GLN A O 1
ATOM 2175 N N . GLU A 1 268 ? -27.622 19.114 37.802 1.00 92.19 268 GLU A N 1
ATOM 2176 C CA . GLU A 1 268 ? -26.739 19.516 38.906 1.00 92.19 268 GLU A CA 1
ATOM 2177 C C . GLU A 1 268 ? -25.329 18.925 38.739 1.00 92.19 268 GLU A C 1
ATOM 2179 O O . GLU A 1 268 ? -25.184 17.747 38.402 1.00 92.19 268 GLU A O 1
ATOM 2184 N N . LYS A 1 269 ? -24.286 19.715 39.039 1.00 91.38 269 LYS A N 1
ATOM 2185 C CA . LYS A 1 269 ? -22.874 19.325 38.857 1.00 91.38 269 LYS A CA 1
ATOM 2186 C C . LYS A 1 269 ? -22.545 17.949 39.446 1.00 91.38 269 LYS A C 1
ATOM 2188 O O . LYS A 1 269 ? -21.958 17.123 38.758 1.00 91.38 269 LYS A O 1
ATOM 2193 N N . GLN A 1 270 ? -23.012 17.661 40.661 1.00 91.88 270 GLN A N 1
ATOM 2194 C CA . GLN A 1 270 ? -22.780 16.372 41.324 1.00 91.88 270 GLN A CA 1
ATOM 2195 C C . GLN A 1 270 ? -23.360 15.177 40.541 1.00 91.88 270 GLN A C 1
ATOM 2197 O O . GLN A 1 270 ? -22.754 14.107 40.490 1.00 91.88 270 GLN A O 1
ATOM 2202 N N . LYS A 1 271 ? -24.532 15.344 39.910 1.00 89.62 271 LYS A N 1
ATOM 2203 C CA . LYS A 1 271 ? -25.135 14.303 39.061 1.00 89.62 271 LYS A CA 1
ATOM 2204 C C . LYS A 1 271 ? -24.330 14.116 37.778 1.00 89.62 271 LYS A C 1
ATOM 2206 O O . LYS A 1 271 ? -24.079 12.976 37.390 1.00 89.62 271 LYS A O 1
ATOM 2211 N N . ARG A 1 272 ? -23.876 15.219 37.166 1.00 90.19 272 ARG A N 1
ATOM 2212 C CA . ARG A 1 272 ? -23.007 15.176 35.979 1.00 90.19 272 ARG A CA 1
ATOM 2213 C C . ARG A 1 272 ? -21.711 14.427 36.266 1.00 90.19 272 ARG A C 1
ATOM 2215 O O . ARG A 1 272 ? -21.360 13.520 35.519 1.00 90.19 272 ARG A O 1
ATOM 2222 N N . GLU A 1 273 ? -21.044 14.761 37.368 1.00 90.69 273 GLU A N 1
ATOM 2223 C CA . GLU A 1 273 ? -19.815 14.096 37.813 1.00 90.69 273 GLU A CA 1
ATOM 2224 C C . GLU A 1 273 ? -20.023 12.588 37.971 1.00 90.69 273 GLU A C 1
ATOM 2226 O O . GLU A 1 273 ? -19.292 11.816 37.361 1.00 90.69 273 GLU A O 1
ATOM 2231 N N . SER A 1 274 ? -21.081 12.155 38.667 1.00 89.19 274 SER A N 1
ATOM 2232 C CA . SER A 1 274 ? -21.363 10.725 38.852 1.00 89.19 274 SER A CA 1
ATOM 2233 C C . SER A 1 274 ? -21.599 9.966 37.539 1.00 89.19 274 SER A C 1
ATOM 2235 O O . SER A 1 274 ? -21.198 8.806 37.421 1.00 89.19 274 SER A O 1
ATOM 2237 N N . ILE A 1 275 ? -22.279 10.575 36.565 1.00 85.56 275 ILE A N 1
ATOM 2238 C CA . ILE A 1 275 ? -22.521 9.954 35.254 1.00 85.56 275 ILE A CA 1
ATOM 2239 C C . ILE A 1 275 ? -21.222 9.899 34.449 1.00 85.56 275 ILE A C 1
ATOM 2241 O O . ILE A 1 275 ? -20.935 8.883 33.819 1.00 85.56 275 ILE A O 1
ATOM 2245 N N . ILE A 1 276 ? -20.412 10.956 34.492 1.00 87.94 276 ILE A N 1
ATOM 2246 C CA . ILE A 1 276 ? -19.124 10.987 33.796 1.00 87.94 276 ILE A CA 1
ATOM 2247 C C . ILE A 1 276 ? -18.158 9.980 34.396 1.00 87.94 276 ILE A C 1
ATOM 2249 O O . ILE A 1 276 ? -17.521 9.265 33.636 1.00 87.94 276 ILE A O 1
ATOM 2253 N N . ASP A 1 277 ? -18.106 9.836 35.718 1.00 88.50 277 ASP A N 1
ATOM 2254 C CA . ASP A 1 277 ? -17.296 8.808 36.375 1.00 88.50 277 ASP A CA 1
ATOM 2255 C C . ASP A 1 277 ? -17.715 7.401 35.918 1.00 88.50 277 ASP A C 1
ATOM 2257 O O . ASP A 1 277 ? -16.871 6.534 35.676 1.00 88.50 277 ASP A O 1
ATOM 2261 N N . SER A 1 278 ? -19.021 7.172 35.726 1.00 87.00 278 SER A N 1
ATOM 2262 C CA . SER A 1 278 ? -19.541 5.934 35.133 1.00 87.00 278 SER A CA 1
ATOM 2263 C C . SER A 1 278 ? -19.100 5.769 33.673 1.00 87.00 278 SER A C 1
ATOM 2265 O O . SER A 1 278 ? -18.624 4.693 33.303 1.00 87.00 278 SER A O 1
ATOM 2267 N N . ILE A 1 279 ? -19.194 6.816 32.848 1.00 84.31 279 ILE A N 1
ATOM 2268 C CA . ILE A 1 279 ? -18.736 6.794 31.451 1.00 84.31 279 ILE A CA 1
ATOM 2269 C C . ILE A 1 279 ? -17.229 6.512 31.387 1.00 84.31 279 ILE A C 1
ATOM 2271 O O . ILE A 1 279 ? -16.813 5.596 30.679 1.00 84.31 279 ILE A O 1
ATOM 2275 N N . GLU A 1 280 ? -16.411 7.235 32.154 1.00 87.75 280 GLU A N 1
ATOM 2276 C CA . GLU A 1 280 ? -14.962 7.041 32.258 1.00 87.75 280 GLU A CA 1
ATOM 2277 C C . GLU A 1 280 ? -14.637 5.619 32.714 1.00 87.75 280 GLU A C 1
ATOM 2279 O O . GLU A 1 280 ? -13.758 4.974 32.141 1.00 87.75 280 GLU A O 1
ATOM 2284 N N . HIS A 1 281 ? -15.360 5.088 33.705 1.00 88.56 281 HIS A N 1
ATOM 2285 C CA . HIS A 1 281 ? -15.211 3.703 34.133 1.00 88.56 281 HIS A CA 1
ATOM 2286 C C . HIS A 1 281 ? -15.482 2.733 32.978 1.00 88.56 281 HIS A C 1
ATOM 2288 O O . HIS A 1 281 ? -14.652 1.866 32.704 1.00 88.56 281 HIS A O 1
ATOM 2294 N N . HIS A 1 282 ? -16.591 2.892 32.253 1.00 84.50 282 HIS A N 1
ATOM 2295 C CA . HIS A 1 282 ? -16.926 2.017 31.133 1.00 84.50 282 HIS A CA 1
ATOM 2296 C C . HIS A 1 282 ? -15.939 2.148 29.967 1.00 84.50 282 HIS A C 1
ATOM 2298 O O . HIS A 1 282 ? -15.503 1.125 29.442 1.00 84.50 282 HIS A O 1
ATOM 2304 N N . VAL A 1 283 ? -15.504 3.356 29.602 1.00 85.00 283 VAL A N 1
ATOM 2305 C CA . VAL A 1 283 ? -14.467 3.578 28.578 1.00 85.00 283 VAL A CA 1
ATOM 2306 C C . VAL A 1 283 ? -13.141 2.943 29.005 1.00 85.00 283 VAL A C 1
ATOM 2308 O O . VAL A 1 283 ? -12.508 2.236 28.216 1.00 85.00 283 VAL A O 1
ATOM 2311 N N . ASN A 1 284 ? -12.726 3.114 30.262 1.00 85.50 284 ASN A N 1
ATOM 2312 C CA . ASN A 1 284 ? -11.523 2.474 30.797 1.00 85.50 284 ASN A CA 1
ATOM 2313 C C . ASN A 1 284 ? -11.637 0.950 30.759 1.00 85.50 284 ASN A C 1
ATOM 2315 O O . ASN A 1 284 ? -10.720 0.274 30.296 1.00 85.50 284 ASN A O 1
ATOM 2319 N N . VAL A 1 285 ? -12.777 0.399 31.173 1.00 83.25 285 VAL A N 1
ATOM 2320 C CA . VAL A 1 285 ? -13.025 -1.041 31.106 1.00 83.25 285 VAL A CA 1
ATOM 2321 C C . VAL A 1 285 ? -12.988 -1.524 29.661 1.00 83.25 285 VAL A C 1
ATOM 2323 O O . VAL A 1 285 ? -12.336 -2.528 29.406 1.00 83.25 285 VAL A O 1
ATOM 2326 N N . LEU A 1 286 ? -13.621 -0.840 28.705 1.00 80.25 286 LEU A N 1
ATOM 2327 C CA . LEU A 1 286 ? -13.629 -1.225 27.287 1.00 80.25 286 LEU A CA 1
ATOM 2328 C C . LEU A 1 286 ? -12.229 -1.179 26.662 1.00 80.25 286 LEU A C 1
ATOM 2330 O O . LEU A 1 286 ? -11.872 -2.056 25.882 1.00 80.25 286 LEU A O 1
ATOM 2334 N N . THR A 1 287 ? -11.418 -0.190 27.026 1.00 81.00 287 THR A N 1
ATOM 2335 C CA . THR A 1 287 ? -10.083 0.031 26.442 1.00 81.00 287 THR A CA 1
ATOM 2336 C C . THR A 1 287 ? -9.006 -0.852 27.073 1.00 81.00 287 THR A C 1
ATOM 2338 O O . THR A 1 287 ? -8.021 -1.195 26.415 1.00 81.00 287 THR A O 1
ATOM 2341 N N . GLN A 1 288 ? -9.208 -1.273 28.324 1.00 80.69 288 GLN A N 1
ATOM 2342 C CA . GLN A 1 288 ? -8.402 -2.294 28.997 1.00 80.69 288 GLN A CA 1
ATOM 2343 C C . GLN A 1 288 ? -8.862 -3.715 28.657 1.00 80.69 288 GLN A C 1
ATOM 2345 O O . GLN A 1 288 ? -8.041 -4.637 28.642 1.00 80.69 288 GLN A O 1
ATOM 2350 N N . SER A 1 289 ? -10.156 -3.887 28.368 1.00 75.94 289 SER A N 1
ATOM 2351 C CA . SER A 1 289 ? -10.725 -5.151 27.917 1.00 75.94 289 SER A CA 1
ATOM 2352 C C . SER A 1 289 ? -10.054 -5.570 26.628 1.00 75.94 289 SER A C 1
ATOM 2354 O O . SER A 1 289 ? -9.729 -4.788 25.730 1.00 75.94 289 SER A O 1
ATOM 2356 N N . SER A 1 290 ? -9.832 -6.862 26.518 1.00 73.69 290 SER A N 1
ATOM 2357 C CA . SER A 1 290 ? -9.365 -7.397 25.272 1.00 73.69 290 SER A CA 1
ATOM 2358 C C . SER A 1 290 ? -10.376 -7.235 24.141 1.00 73.69 290 SER A C 1
ATOM 2360 O O . SER A 1 290 ? -11.582 -7.237 24.368 1.00 73.69 290 SER A O 1
ATOM 2362 N N . PRO A 1 291 ? -9.908 -7.225 22.886 1.00 69.31 291 PRO A N 1
ATOM 2363 C CA . PRO A 1 291 ? -10.821 -7.168 21.751 1.00 69.31 291 PRO A CA 1
ATOM 2364 C C . PRO A 1 291 ? -11.830 -8.339 21.709 1.00 69.31 291 PRO A C 1
ATOM 2366 O O . PRO A 1 291 ? -12.972 -8.159 21.297 1.00 69.31 291 PRO A O 1
ATOM 2369 N N . LEU A 1 292 ? -11.451 -9.522 22.219 1.00 69.19 292 LEU A N 1
ATOM 2370 C CA . LEU A 1 292 ? -12.365 -10.665 22.291 1.00 69.19 292 LEU A CA 1
ATOM 2371 C C . LEU A 1 292 ? -13.446 -10.474 23.363 1.00 69.19 292 LEU A C 1
ATOM 2373 O O . LEU A 1 292 ? -14.612 -10.767 23.111 1.00 69.19 292 LEU A O 1
ATOM 2377 N N . SER A 1 293 ? -13.073 -9.968 24.541 1.00 74.81 293 SER A N 1
ATOM 2378 C CA . SER A 1 293 ? -14.039 -9.701 25.606 1.00 74.81 293 SER A CA 1
ATOM 2379 C C . SER A 1 293 ? -14.946 -8.526 25.256 1.00 74.81 293 SER A C 1
ATOM 2381 O O . SER A 1 293 ? -16.104 -8.548 25.639 1.00 74.81 293 SER A O 1
ATOM 2383 N N . LEU A 1 294 ? -14.483 -7.550 24.469 1.00 70.81 294 LEU A N 1
ATOM 2384 C CA . LEU A 1 294 ? -15.318 -6.488 23.894 1.00 70.81 294 LEU A CA 1
ATOM 2385 C C . LEU A 1 294 ? -16.493 -7.051 23.086 1.00 70.81 294 LEU A C 1
ATOM 2387 O O . LEU A 1 294 ? -17.632 -6.666 23.327 1.00 70.81 294 LEU A O 1
ATOM 2391 N N . HIS A 1 295 ? -16.239 -8.009 22.190 1.00 67.62 295 HIS A N 1
ATOM 2392 C CA . HIS A 1 295 ? -17.311 -8.614 21.395 1.00 67.62 295 HIS A CA 1
ATOM 2393 C C . HIS A 1 295 ? -18.260 -9.475 22.239 1.00 67.62 295 HIS A C 1
ATOM 2395 O O . HIS A 1 295 ? -19.431 -9.610 21.915 1.00 67.62 295 HIS A O 1
ATOM 2401 N N . GLN A 1 296 ? -17.771 -10.032 23.348 1.00 72.56 296 GLN A N 1
ATOM 2402 C CA . GLN A 1 296 ? -18.598 -10.762 24.314 1.00 72.56 296 GLN A CA 1
ATOM 2403 C C . GLN A 1 296 ? -19.342 -9.830 25.287 1.00 72.56 296 GLN A C 1
ATOM 2405 O O . GLN A 1 296 ? -20.255 -10.277 25.970 1.00 72.56 296 GLN A O 1
ATOM 2410 N N . ASN A 1 297 ? -18.984 -8.544 25.340 1.00 70.06 297 ASN A N 1
ATOM 2411 C CA . ASN A 1 297 ? -19.521 -7.555 26.273 1.00 70.06 297 ASN A CA 1
ATOM 2412 C C . ASN A 1 297 ? -20.374 -6.492 25.555 1.00 70.06 297 ASN A C 1
ATOM 2414 O O . ASN A 1 297 ? -20.252 -5.301 25.856 1.00 70.06 297 ASN A O 1
ATOM 2418 N N . HIS A 1 298 ? -21.268 -6.909 24.647 1.00 79.81 298 HIS A N 1
ATOM 2419 C CA . HIS A 1 298 ? -22.312 -6.026 24.096 1.00 79.81 298 HIS A CA 1
ATOM 2420 C C . HIS A 1 298 ? -23.057 -5.279 25.210 1.00 79.81 298 HIS A C 1
ATOM 2422 O O . HIS A 1 298 ? -23.300 -4.083 25.096 1.00 79.81 298 HIS A O 1
ATOM 2428 N N . GLU A 1 299 ? -23.321 -5.958 26.330 1.00 81.62 299 GLU A N 1
ATOM 2429 C CA . GLU A 1 299 ? -23.941 -5.367 27.515 1.00 81.62 299 GLU A CA 1
ATOM 2430 C C . GLU A 1 299 ? -23.183 -4.133 28.023 1.00 81.62 299 GLU A C 1
ATOM 2432 O O . GLU A 1 299 ? -23.800 -3.102 28.246 1.00 81.62 299 GLU A O 1
ATOM 2437 N N . ARG A 1 300 ? -21.847 -4.180 28.121 1.00 80.06 300 ARG A N 1
ATOM 2438 C CA . ARG A 1 300 ? -21.047 -3.049 28.631 1.00 80.06 300 ARG A CA 1
ATOM 2439 C C . ARG A 1 300 ? -21.038 -1.861 27.680 1.00 80.06 300 ARG A C 1
ATOM 2441 O O . ARG A 1 300 ? -21.043 -0.720 28.132 1.00 80.06 300 ARG A O 1
ATOM 2448 N N . VAL A 1 301 ? -21.003 -2.126 26.374 1.00 83.69 301 VAL A N 1
ATOM 2449 C CA . VAL A 1 301 ? -21.122 -1.073 25.358 1.00 83.69 301 VAL A CA 1
ATOM 2450 C C . VAL A 1 301 ? -22.515 -0.448 25.426 1.00 83.69 301 VAL A C 1
ATOM 2452 O O . VAL A 1 301 ? -22.637 0.773 25.404 1.00 83.69 301 VAL A O 1
ATOM 2455 N N . ASN A 1 302 ? -23.554 -1.264 25.603 1.00 85.69 302 ASN A N 1
ATOM 2456 C CA . ASN A 1 302 ? -24.914 -0.777 25.791 1.00 85.69 302 ASN A CA 1
ATOM 2457 C C . ASN A 1 302 ? -25.043 0.040 27.083 1.00 85.69 302 ASN A C 1
ATOM 2459 O O . ASN A 1 302 ? -25.672 1.088 27.049 1.00 85.69 302 ASN A O 1
ATOM 2463 N N . THR A 1 303 ? -24.413 -0.365 28.193 1.00 84.94 303 THR A N 1
ATOM 2464 C CA . THR A 1 303 ? -24.394 0.429 29.433 1.00 84.94 303 THR A CA 1
ATOM 2465 C C . THR A 1 303 ? -23.724 1.783 29.218 1.00 84.94 303 THR A C 1
ATOM 2467 O O . THR A 1 303 ? -24.297 2.798 29.599 1.00 84.94 303 THR A O 1
ATOM 2470 N N . LEU A 1 304 ? -22.560 1.821 28.553 1.00 84.19 304 LEU A N 1
ATOM 2471 C CA . LEU A 1 304 ? -21.890 3.074 28.187 1.00 84.19 304 LEU A CA 1
ATOM 2472 C C . LEU A 1 304 ? -22.824 3.988 27.380 1.00 84.19 304 LEU A C 1
ATOM 2474 O O . LEU A 1 304 ? -22.939 5.175 27.673 1.00 84.19 304 LEU A O 1
ATOM 2478 N N . LEU A 1 305 ? -23.489 3.432 26.367 1.00 84.06 305 LEU A N 1
ATOM 2479 C CA . LEU A 1 305 ? -24.403 4.181 25.513 1.00 84.06 305 LEU A CA 1
ATOM 2480 C C . LEU A 1 305 ? -25.623 4.681 26.283 1.00 84.06 305 LEU A C 1
ATOM 2482 O O . LEU A 1 305 ? -25.972 5.848 26.165 1.00 84.06 305 LEU A O 1
ATOM 2486 N N . ILE A 1 306 ? -26.229 3.846 27.125 1.00 85.75 306 ILE A N 1
ATOM 2487 C CA . ILE A 1 306 ? -27.334 4.261 27.994 1.00 85.75 306 ILE A CA 1
ATOM 2488 C C . ILE A 1 306 ? -26.898 5.433 28.876 1.00 85.75 306 ILE A C 1
ATOM 2490 O O . ILE A 1 306 ? -27.635 6.409 28.957 1.00 85.75 306 ILE A O 1
ATOM 2494 N N . SER A 1 307 ? -25.698 5.393 29.468 1.00 82.50 307 SER A N 1
ATOM 2495 C CA . SER A 1 307 ? -25.171 6.509 30.265 1.00 82.50 307 SER A CA 1
ATOM 2496 C C . SER A 1 307 ? -24.986 7.790 29.443 1.00 82.50 307 SER A C 1
ATOM 2498 O O . SER A 1 307 ? -25.299 8.871 29.935 1.00 82.50 307 SER A O 1
ATOM 2500 N N . LEU A 1 308 ? -24.538 7.687 28.186 1.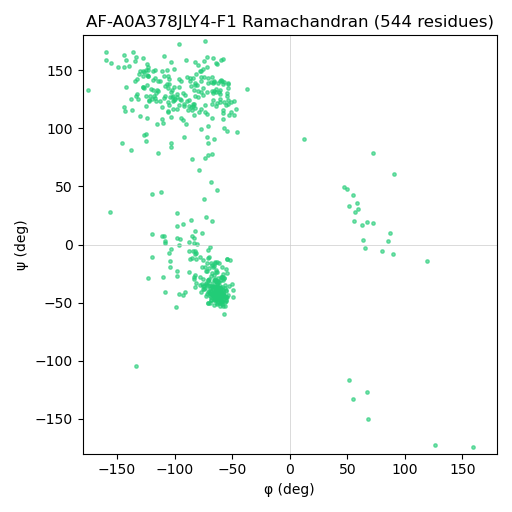00 79.94 308 LEU A N 1
ATOM 2501 C CA . LEU A 1 308 ? -24.390 8.839 27.283 1.00 79.94 308 LEU A CA 1
ATOM 2502 C C . LEU A 1 308 ? -25.735 9.472 26.900 1.00 79.94 308 LEU A C 1
ATOM 2504 O O . LEU A 1 308 ? -25.822 10.691 26.773 1.00 79.94 308 LEU A O 1
ATOM 2508 N N . PHE A 1 309 ? -26.786 8.665 26.744 1.00 82.25 309 PHE A N 1
ATOM 2509 C CA . PHE A 1 309 ? -28.123 9.149 26.395 1.00 82.25 309 PHE A CA 1
ATOM 2510 C C . PHE A 1 309 ? -29.06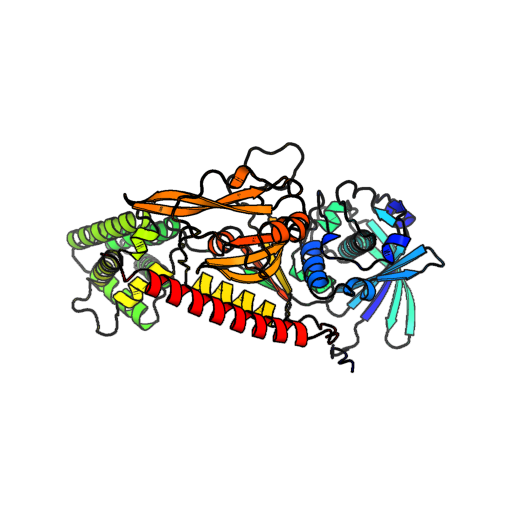9 9.309 27.607 1.00 82.25 309 PHE A C 1
ATOM 2512 O O . PHE A 1 309 ? -30.238 9.658 27.441 1.00 82.25 309 PHE A O 1
ATOM 2519 N N . ALA A 1 310 ? -28.589 9.109 28.841 1.00 72.88 310 ALA A N 1
ATOM 2520 C CA . ALA A 1 310 ? -29.410 9.106 30.060 1.00 72.88 310 ALA A CA 1
ATOM 2521 C C . ALA A 1 310 ? -30.133 10.441 30.342 1.00 72.88 310 ALA A C 1
ATOM 2523 O O . ALA A 1 310 ? -31.084 10.474 31.122 1.00 72.88 310 ALA A O 1
ATOM 2524 N N . GLY A 1 311 ? -29.721 11.537 29.693 1.00 64.44 311 GLY A N 1
ATOM 2525 C CA . GLY A 1 311 ? -30.388 12.842 29.764 1.00 64.44 311 GLY A CA 1
ATOM 2526 C C . GLY A 1 311 ? -31.811 12.872 29.180 1.00 64.44 311 GLY A C 1
ATOM 2527 O O . GLY A 1 311 ? -32.559 13.805 29.471 1.00 64.44 311 GLY A O 1
ATOM 2528 N N . LYS A 1 312 ? -32.211 11.864 28.391 1.00 62.12 312 LYS A N 1
ATOM 2529 C CA . LYS A 1 312 ? -33.580 11.672 27.883 1.00 62.12 312 LYS A CA 1
ATOM 2530 C C . LYS A 1 312 ? -34.081 10.276 28.264 1.00 62.12 312 LYS A C 1
ATOM 2532 O O . LYS A 1 312 ? -33.925 9.324 27.508 1.00 62.12 312 LYS A O 1
ATOM 2537 N N . ALA A 1 313 ? -34.693 10.147 29.439 1.00 62.03 313 ALA A N 1
ATOM 2538 C CA . ALA A 1 313 ? -35.503 8.977 29.770 1.00 62.03 313 ALA A CA 1
ATOM 2539 C C . ALA A 1 313 ? -36.998 9.328 29.607 1.00 62.03 313 ALA A C 1
ATOM 2541 O O . ALA A 1 313 ? -37.452 10.272 30.260 1.00 62.03 313 ALA A O 1
ATOM 2542 N N . PRO A 1 314 ? -37.774 8.587 28.788 1.00 71.69 314 PRO A N 1
ATOM 2543 C CA . PRO A 1 314 ? -37.357 7.465 27.938 1.00 71.69 314 PRO A CA 1
ATOM 2544 C C . PRO A 1 314 ? -36.596 7.919 26.679 1.00 71.69 314 PRO A C 1
ATOM 2546 O O . PRO A 1 314 ? -36.835 9.010 26.157 1.00 71.69 314 PRO A O 1
ATOM 2549 N N . LEU A 1 315 ? -35.697 7.060 26.184 1.00 73.56 315 LEU A N 1
ATOM 2550 C CA . LEU A 1 315 ? -35.020 7.276 24.904 1.00 73.56 315 LEU A CA 1
ATOM 2551 C C . LEU A 1 315 ? -36.062 7.331 23.781 1.00 73.56 315 LEU A C 1
ATOM 2553 O O . LEU A 1 315 ? -37.001 6.530 23.809 1.00 73.56 315 LEU A O 1
ATOM 2557 N N . PRO A 1 316 ? -35.914 8.222 22.785 1.00 76.75 316 PRO A N 1
ATOM 2558 C CA . PRO A 1 316 ? -36.766 8.183 21.604 1.00 76.75 316 PRO A CA 1
ATOM 2559 C C . PRO A 1 316 ? -36.739 6.785 20.975 1.00 76.75 316 PRO A C 1
ATOM 2561 O O . PRO A 1 316 ? -35.664 6.201 20.845 1.00 76.75 316 PRO A O 1
ATOM 2564 N N . GLU A 1 317 ? -37.889 6.267 20.529 1.00 79.31 317 GLU A N 1
ATOM 2565 C CA . GLU A 1 317 ? -37.989 4.946 19.871 1.00 79.31 317 GLU A CA 1
ATOM 2566 C C . GLU A 1 317 ? -37.051 4.807 18.654 1.00 79.31 317 GLU A C 1
ATOM 2568 O O . GLU A 1 317 ? -36.685 3.701 18.263 1.00 79.31 317 GLU A O 1
ATOM 2573 N N . ALA A 1 318 ? -36.622 5.934 18.079 1.00 76.50 318 ALA A N 1
ATOM 2574 C CA . ALA A 1 318 ? -35.653 6.011 16.991 1.00 76.50 318 ALA A CA 1
ATOM 2575 C C . ALA A 1 318 ? -34.205 5.644 17.386 1.00 76.50 318 ALA A C 1
ATOM 2577 O O . ALA A 1 318 ? -33.416 5.314 16.500 1.00 76.50 318 ALA A O 1
ATOM 2578 N N . ILE A 1 319 ? -33.827 5.683 18.671 1.00 82.19 319 ILE A N 1
ATOM 2579 C CA . ILE A 1 319 ? -32.467 5.341 19.117 1.00 82.19 319 ILE A CA 1
ATOM 2580 C C . ILE A 1 319 ? -32.386 3.849 19.426 1.00 82.19 319 ILE A C 1
ATOM 2582 O O . ILE A 1 319 ? -32.792 3.381 20.490 1.00 82.19 319 ILE A O 1
ATOM 2586 N N . ASN A 1 320 ? -31.775 3.094 18.517 1.00 86.94 320 ASN A N 1
ATOM 2587 C CA . ASN A 1 320 ? -31.460 1.694 18.760 1.00 86.94 320 ASN A CA 1
ATOM 2588 C C . ASN A 1 320 ? -30.047 1.553 19.358 1.00 86.94 320 ASN A C 1
ATOM 2590 O O . ASN A 1 320 ? -29.049 1.455 18.639 1.00 86.94 320 ASN A O 1
ATOM 2594 N N . ILE A 1 321 ? -29.971 1.529 20.693 1.00 85.75 321 ILE A N 1
ATOM 2595 C CA . ILE A 1 321 ? -28.711 1.390 21.446 1.00 85.75 321 ILE A CA 1
ATOM 2596 C C . ILE A 1 321 ? -27.935 0.133 21.037 1.00 85.75 321 ILE A C 1
ATOM 2598 O O . ILE A 1 321 ? -26.716 0.189 20.898 1.00 85.75 321 ILE A O 1
ATOM 2602 N N . GLU A 1 322 ? -28.622 -0.982 20.784 1.00 85.62 322 GLU A N 1
ATOM 2603 C CA . GLU A 1 322 ? -27.986 -2.241 20.386 1.00 85.62 322 GLU A CA 1
ATOM 2604 C C . GLU A 1 322 ? -27.301 -2.127 19.013 1.00 85.62 322 GLU A C 1
ATOM 2606 O O . GLU A 1 322 ? -26.179 -2.608 18.820 1.00 85.62 322 GLU A O 1
ATOM 2611 N N . GLN A 1 323 ? -27.931 -1.426 18.065 1.00 87.81 323 GLN A N 1
ATOM 2612 C CA . GLN A 1 323 ? -27.342 -1.149 16.753 1.00 87.81 323 GLN A CA 1
ATOM 2613 C C . GLN A 1 323 ? -26.148 -0.191 16.843 1.00 87.81 323 GLN A C 1
ATOM 2615 O O . GLN A 1 323 ? -25.147 -0.396 16.153 1.00 87.81 323 GLN A O 1
ATOM 2620 N N . ILE A 1 324 ? -26.212 0.847 17.687 1.00 84.94 324 ILE A N 1
ATOM 2621 C CA . ILE A 1 324 ? -25.057 1.729 17.941 1.00 84.94 324 ILE A CA 1
ATOM 2622 C C . ILE A 1 324 ? -23.919 0.920 18.584 1.00 84.94 324 ILE A C 1
ATOM 2624 O O . ILE A 1 324 ? -22.780 0.985 18.124 1.00 84.94 324 ILE A O 1
ATOM 2628 N N . GLY A 1 325 ? -24.221 0.091 19.587 1.00 85.69 325 GLY A N 1
ATOM 2629 C CA . GLY A 1 325 ? -23.229 -0.742 20.265 1.00 85.69 325 GLY A CA 1
ATOM 2630 C C . GLY A 1 325 ? -22.539 -1.724 19.322 1.00 85.69 325 GLY A C 1
ATOM 2631 O O . GLY A 1 325 ? -21.315 -1.869 19.354 1.00 85.69 325 GLY A O 1
ATOM 2632 N N . THR A 1 326 ? -23.302 -2.324 18.408 1.00 86.31 326 THR A N 1
ATOM 2633 C CA . THR A 1 326 ? -22.764 -3.184 17.347 1.00 86.31 326 THR A CA 1
ATOM 2634 C C . THR A 1 326 ? -21.821 -2.409 16.424 1.00 86.31 326 THR A C 1
ATOM 2636 O O . THR A 1 326 ? -20.694 -2.855 16.218 1.00 86.31 326 THR A O 1
ATOM 2639 N N . ARG A 1 327 ? -22.201 -1.207 15.959 1.00 87.38 327 ARG A N 1
ATOM 2640 C CA . ARG A 1 327 ? -21.330 -0.348 15.130 1.00 87.38 327 ARG A CA 1
ATOM 2641 C C . ARG A 1 327 ? -20.013 0.005 15.820 1.00 87.38 327 ARG A C 1
ATOM 2643 O O . ARG A 1 327 ? -18.974 0.019 15.160 1.00 87.38 327 ARG A O 1
ATOM 2650 N N . ILE A 1 328 ? -20.024 0.269 17.128 1.00 84.38 328 ILE A N 1
ATOM 2651 C CA . ILE A 1 328 ? -18.798 0.544 17.898 1.00 84.38 328 ILE A CA 1
ATOM 2652 C C . ILE A 1 328 ? -17.889 -0.680 17.900 1.00 84.38 328 ILE A C 1
ATOM 2654 O O . ILE A 1 328 ? -16.706 -0.575 17.577 1.00 84.38 328 ILE A O 1
ATOM 2658 N N . ILE A 1 329 ? -18.435 -1.849 18.238 1.00 83.50 329 ILE A N 1
ATOM 2659 C CA . ILE A 1 329 ? -17.668 -3.099 18.285 1.00 83.50 329 ILE A CA 1
ATOM 2660 C C . ILE A 1 329 ? -17.077 -3.409 16.904 1.00 83.50 329 ILE A C 1
ATOM 2662 O O . ILE A 1 329 ? -15.895 -3.745 16.798 1.00 83.50 329 ILE A O 1
ATOM 2666 N N . GLU A 1 330 ? -17.862 -3.207 15.847 1.00 86.75 330 GLU A N 1
ATOM 2667 C CA . GLU A 1 330 ? -17.448 -3.327 14.448 1.00 86.75 330 GLU A CA 1
ATOM 2668 C C . GLU A 1 330 ? -16.508 -2.211 13.975 1.00 86.75 330 GLU A C 1
ATOM 2670 O O . GLU A 1 330 ? -16.026 -2.272 12.852 1.00 86.75 330 GLU A O 1
ATOM 2675 N N . SER A 1 331 ? -16.212 -1.200 14.789 1.00 84.31 331 SER A N 1
ATOM 2676 C CA . SER A 1 331 ? -15.233 -0.150 14.470 1.00 84.31 331 SER A CA 1
ATOM 2677 C C . SER A 1 331 ? -13.913 -0.347 15.220 1.00 84.31 331 SER A C 1
ATOM 2679 O O . SER A 1 331 ? -12.897 0.245 14.855 1.00 84.31 331 SER A O 1
ATOM 2681 N N . ILE A 1 332 ? -13.888 -1.214 16.239 1.00 83.12 332 ILE A N 1
ATOM 2682 C CA . ILE A 1 332 ? -12.698 -1.479 17.049 1.00 83.12 332 ILE A CA 1
ATOM 2683 C C . ILE A 1 332 ? -11.846 -2.583 16.399 1.00 83.12 332 ILE A C 1
ATOM 2685 O O . ILE A 1 332 ? -12.284 -3.733 16.288 1.00 83.12 332 ILE A O 1
ATOM 2689 N N . PRO A 1 333 ? -10.583 -2.295 16.032 1.00 84.12 333 PRO A N 1
ATOM 2690 C CA . PRO A 1 333 ? -9.688 -3.276 15.435 1.00 84.12 333 PRO A CA 1
ATOM 2691 C C . PRO A 1 333 ? -9.372 -4.425 16.387 1.00 84.12 333 PRO A C 1
ATOM 2693 O O . PRO A 1 333 ? -8.979 -4.240 17.541 1.00 84.12 333 PRO A O 1
ATOM 2696 N N . GLN A 1 334 ? -9.452 -5.637 15.857 1.00 86.69 334 GLN A N 1
ATOM 2697 C CA . GLN A 1 334 ? -9.331 -6.858 16.641 1.00 86.69 334 GLN A CA 1
ATOM 2698 C C . GLN A 1 334 ? -7.903 -7.414 16.610 1.00 86.69 334 GLN A C 1
ATOM 2700 O O . GLN A 1 334 ? -7.021 -6.919 15.906 1.00 86.69 334 GLN A O 1
ATOM 2705 N N . LYS A 1 335 ? -7.612 -8.445 17.414 1.00 88.06 335 LYS A N 1
ATOM 2706 C CA . LYS A 1 335 ? -6.321 -9.152 17.311 1.00 88.06 335 LYS A CA 1
ATOM 2707 C C . LYS A 1 335 ? -6.334 -10.084 16.096 1.00 88.06 335 LYS A C 1
ATOM 2709 O O . LYS A 1 335 ? -7.310 -10.780 15.836 1.00 88.06 335 LYS A O 1
ATOM 2714 N N . ARG A 1 336 ? -5.199 -10.153 15.391 1.00 91.69 336 ARG A N 1
ATOM 2715 C CA . ARG A 1 336 ? -5.001 -11.068 14.253 1.00 91.69 336 ARG A CA 1
ATOM 2716 C C . ARG A 1 336 ? -5.322 -12.512 14.640 1.00 91.69 336 ARG A C 1
ATOM 2718 O O . ARG A 1 336 ? -4.898 -12.977 15.701 1.00 91.69 336 ARG A O 1
ATOM 2725 N N . GLY A 1 337 ? -5.986 -13.233 13.743 1.00 89.00 337 GLY A N 1
ATOM 2726 C CA . GLY A 1 337 ? -6.361 -14.634 13.951 1.00 89.00 337 GLY A CA 1
ATOM 2727 C C . GLY A 1 337 ? -7.723 -14.843 14.617 1.00 89.00 337 GLY A C 1
ATOM 2728 O O . GLY A 1 337 ? -8.193 -15.974 14.631 1.00 89.00 337 GLY A O 1
ATOM 2729 N N . LEU A 1 338 ? -8.383 -13.784 15.105 1.00 90.38 338 LEU A N 1
ATOM 2730 C CA . LEU A 1 338 ? -9.701 -13.900 15.742 1.00 90.38 338 LEU A CA 1
ATOM 2731 C C . LEU A 1 338 ? -10.876 -13.959 14.754 1.00 90.38 338 LEU A C 1
ATOM 2733 O O . LEU A 1 338 ? -11.985 -14.248 15.179 1.00 90.38 338 LEU A O 1
ATOM 2737 N N . LYS A 1 339 ? -10.646 -13.730 13.449 1.00 92.31 339 LYS A N 1
ATOM 2738 C CA . LYS A 1 339 ? -11.692 -13.695 12.396 1.00 92.31 339 LYS A CA 1
ATOM 2739 C C . LYS A 1 339 ? -12.735 -12.588 12.585 1.00 92.31 339 LYS A C 1
ATOM 2741 O O . LYS A 1 339 ? -13.793 -12.627 11.969 1.00 92.31 339 LYS A O 1
ATOM 2746 N N . LEU A 1 340 ? -12.418 -11.613 13.424 1.00 89.62 340 LEU A N 1
ATOM 2747 C CA . LEU A 1 340 ? -13.233 -10.437 13.664 1.00 89.62 340 LEU A CA 1
ATOM 2748 C C . LEU A 1 340 ? -12.584 -9.270 12.928 1.00 89.62 340 LEU A C 1
ATOM 2750 O O . LEU A 1 340 ? -11.383 -9.034 13.075 1.00 89.62 340 LEU A O 1
ATOM 2754 N N . TYR A 1 341 ? -13.375 -8.589 12.112 1.00 91.50 341 TYR A N 1
ATOM 2755 C CA . TYR A 1 341 ? -12.932 -7.528 11.219 1.00 91.50 341 TYR A CA 1
A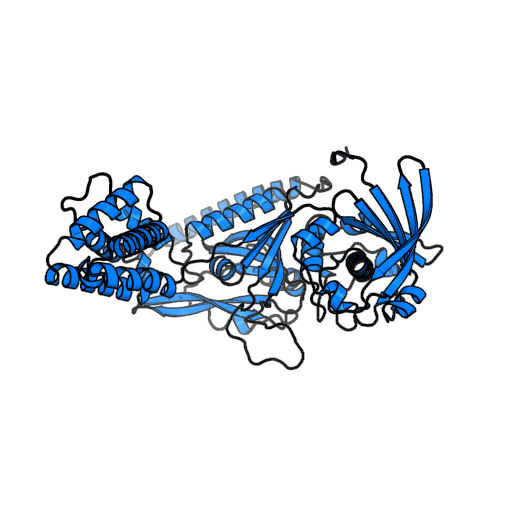TOM 2756 C C . TYR A 1 341 ? -13.887 -6.359 11.336 1.00 91.50 341 TYR A C 1
ATOM 2758 O O . TYR A 1 341 ? -15.097 -6.579 11.400 1.00 91.50 341 TYR A O 1
ATOM 2766 N N . THR A 1 342 ? -13.348 -5.144 11.318 1.00 91.12 342 THR A N 1
ATOM 2767 C CA . THR A 1 342 ? -14.182 -3.947 11.309 1.00 91.12 342 THR A CA 1
ATOM 2768 C C . THR A 1 342 ? -14.973 -3.828 10.008 1.00 91.12 342 THR A C 1
ATOM 2770 O O . THR A 1 342 ? -14.598 -4.422 8.988 1.00 91.12 342 THR A O 1
ATOM 2773 N N . THR A 1 343 ? -16.050 -3.045 10.011 1.00 90.19 343 THR A N 1
ATOM 2774 C CA . THR A 1 343 ? -16.828 -2.755 8.795 1.00 90.19 343 THR A CA 1
ATOM 2775 C C . THR A 1 343 ? -15.933 -2.146 7.716 1.00 90.19 343 THR A C 1
ATOM 2777 O O . THR A 1 343 ? -15.899 -2.653 6.596 1.00 90.19 343 THR A O 1
ATOM 2780 N N . GLU A 1 344 ? -15.066 -1.200 8.082 1.00 90.88 344 GLU A N 1
ATOM 2781 C CA . GLU A 1 344 ? -14.068 -0.619 7.180 1.00 90.88 344 GLU A CA 1
ATOM 2782 C C . GLU A 1 344 ? -13.099 -1.663 6.636 1.00 90.88 344 GLU A C 1
ATOM 2784 O O . GLU A 1 344 ? -12.792 -1.659 5.448 1.00 90.88 344 GLU A O 1
ATOM 2789 N N . GLN A 1 345 ? -12.608 -2.583 7.472 1.00 94.12 345 GLN A N 1
ATOM 2790 C CA . GLN A 1 345 ? -11.727 -3.656 7.010 1.00 94.12 345 GLN A CA 1
ATOM 2791 C C . GLN A 1 345 ? -12.446 -4.566 6.010 1.00 94.12 345 GLN A C 1
ATOM 2793 O O . GLN A 1 345 ? -11.851 -4.981 5.013 1.00 94.12 345 GLN A O 1
ATOM 2798 N N . ASN A 1 346 ? -13.716 -4.882 6.259 1.00 95.31 346 ASN A N 1
ATOM 2799 C CA . ASN A 1 346 ? -14.524 -5.728 5.388 1.00 95.31 346 ASN A CA 1
ATOM 2800 C C . ASN A 1 346 ? -14.771 -5.074 4.028 1.00 95.31 346 ASN A C 1
ATOM 2802 O O . ASN A 1 346 ? -14.553 -5.722 2.999 1.00 95.31 346 ASN A O 1
ATOM 2806 N N . GLU A 1 347 ? -15.175 -3.808 4.026 1.00 94.94 347 GLU A N 1
ATOM 2807 C CA . GLU A 1 347 ? -15.374 -3.004 2.820 1.00 94.94 347 GLU A CA 1
ATOM 2808 C C . GLU A 1 347 ? -14.068 -2.828 2.051 1.00 94.94 347 GLU A C 1
ATOM 2810 O O . GLU A 1 347 ? -14.023 -3.053 0.843 1.00 94.94 347 GLU A O 1
ATOM 2815 N N . PHE A 1 348 ? -12.980 -2.523 2.756 1.00 95.88 348 PHE A N 1
ATOM 2816 C CA . PHE A 1 348 ? -11.653 -2.380 2.175 1.00 95.88 348 PHE A CA 1
ATOM 2817 C C . PHE A 1 348 ? -11.170 -3.679 1.512 1.00 95.88 348 PHE A C 1
ATOM 2819 O O . PHE A 1 348 ? -10.706 -3.670 0.371 1.00 95.88 348 PHE A O 1
ATOM 2826 N N . PHE A 1 349 ? -11.338 -4.825 2.180 1.00 96.81 349 PHE A N 1
ATOM 2827 C CA . PHE A 1 349 ? -11.015 -6.134 1.609 1.00 96.81 349 PHE A CA 1
ATOM 2828 C C . PHE A 1 349 ? -11.851 -6.440 0.363 1.00 96.81 349 PHE A C 1
ATOM 2830 O O . PHE A 1 349 ? -11.307 -6.896 -0.644 1.00 96.81 349 PHE A O 1
ATOM 2837 N N . LYS A 1 350 ? -13.164 -6.173 0.417 1.00 96.75 350 LYS A N 1
ATOM 2838 C CA . LYS A 1 350 ? -14.063 -6.339 -0.729 1.00 96.75 350 LYS A CA 1
ATOM 2839 C C . LYS A 1 350 ? -13.620 -5.451 -1.892 1.00 96.75 350 LYS A C 1
ATOM 2841 O O . LYS A 1 350 ? -13.493 -5.946 -3.004 1.00 96.75 350 LYS A O 1
ATOM 2846 N N . ARG A 1 351 ? -13.295 -4.1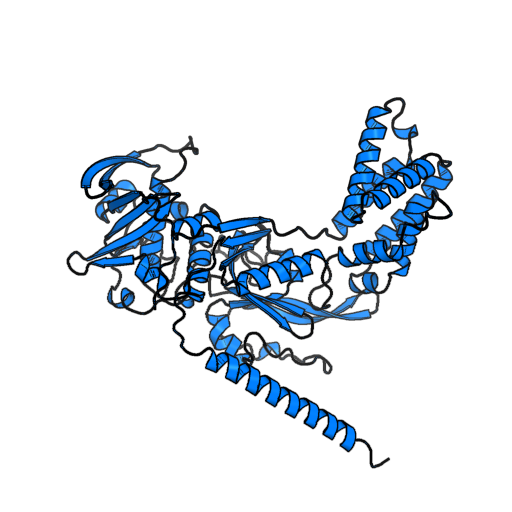84 -1.630 1.00 96.69 351 ARG A N 1
ATOM 2847 C CA . ARG A 1 351 ? -12.832 -3.226 -2.640 1.00 96.69 351 ARG A CA 1
ATOM 2848 C C . ARG A 1 351 ? -11.571 -3.703 -3.355 1.00 96.69 351 ARG A C 1
ATOM 2850 O O . ARG A 1 351 ? -11.534 -3.676 -4.583 1.00 96.69 351 ARG A O 1
ATOM 2857 N N . ILE A 1 352 ? -10.555 -4.172 -2.627 1.00 97.19 352 ILE A N 1
ATOM 2858 C CA . ILE A 1 352 ? -9.346 -4.725 -3.263 1.00 97.19 352 ILE A CA 1
ATOM 2859 C C . ILE A 1 352 ? -9.698 -5.969 -4.086 1.00 97.19 352 ILE A C 1
ATOM 2861 O O . ILE A 1 352 ? -9.278 -6.085 -5.236 1.00 97.19 352 ILE A O 1
ATOM 2865 N N . SER A 1 353 ? -10.498 -6.878 -3.522 1.00 96.62 353 SER A N 1
ATOM 2866 C CA . SER A 1 353 ? -10.932 -8.100 -4.206 1.00 96.62 353 SER A CA 1
ATOM 2867 C C . SER A 1 353 ? -11.674 -7.806 -5.515 1.00 96.62 353 SER A C 1
ATOM 2869 O O . SER A 1 353 ? -11.407 -8.453 -6.529 1.00 96.62 353 SER A O 1
ATOM 2871 N N . ASP A 1 354 ? -12.574 -6.823 -5.512 1.00 96.50 354 ASP A N 1
ATOM 2872 C CA . ASP A 1 354 ? -13.355 -6.419 -6.682 1.00 96.50 354 ASP A CA 1
ATOM 2873 C C . ASP A 1 354 ? -12.439 -5.841 -7.774 1.00 96.50 354 ASP A C 1
ATOM 2875 O O . ASP A 1 354 ? -12.522 -6.264 -8.927 1.00 96.50 354 ASP A O 1
ATOM 2879 N N . ASN A 1 355 ? -11.494 -4.960 -7.416 1.00 97.00 355 ASN A N 1
ATOM 2880 C CA . ASN A 1 355 ? -10.531 -4.393 -8.371 1.00 97.00 355 ASN A CA 1
ATOM 2881 C C . ASN A 1 355 ? -9.619 -5.471 -8.985 1.00 97.00 355 ASN A C 1
ATOM 2883 O O . ASN A 1 355 ? -9.434 -5.508 -10.202 1.00 97.00 355 ASN A O 1
ATOM 2887 N N . LEU A 1 356 ? -9.106 -6.402 -8.174 1.00 95.31 356 LEU A N 1
ATOM 2888 C CA . LEU A 1 356 ? -8.304 -7.524 -8.677 1.00 95.31 356 LEU A CA 1
ATOM 2889 C C . LEU A 1 356 ? -9.113 -8.444 -9.607 1.00 95.31 356 LEU A C 1
ATOM 2891 O O . LEU A 1 356 ? -8.574 -8.949 -10.593 1.00 95.31 356 LEU A O 1
ATOM 2895 N N . THR A 1 357 ? -10.405 -8.642 -9.322 1.00 93.06 357 THR A N 1
ATOM 2896 C CA . THR A 1 357 ? -11.321 -9.437 -10.161 1.00 93.06 357 THR A CA 1
ATOM 2897 C C . THR A 1 357 ? -11.610 -8.748 -11.495 1.00 93.06 357 THR A C 1
ATOM 2899 O O . THR A 1 357 ? -11.718 -9.414 -12.521 1.00 93.06 357 THR A O 1
ATOM 2902 N N . GLN A 1 358 ? -11.653 -7.415 -11.508 1.00 94.69 358 GLN A N 1
ATOM 2903 C CA . GLN A 1 358 ? -11.745 -6.590 -12.718 1.00 94.69 358 GLN A CA 1
ATOM 2904 C C . GLN A 1 358 ? -10.415 -6.486 -13.484 1.00 94.69 358 GLN A C 1
ATOM 2906 O O . GLN A 1 358 ? -10.288 -5.676 -14.398 1.00 94.69 358 GLN A O 1
ATOM 2911 N N . ASN A 1 359 ? -9.409 -7.288 -13.121 1.00 95.00 359 ASN A N 1
ATOM 2912 C CA . ASN A 1 359 ? -8.075 -7.274 -13.715 1.00 95.00 359 ASN A CA 1
ATOM 2913 C C . ASN A 1 359 ? -7.370 -5.904 -13.643 1.00 95.00 359 ASN A C 1
ATOM 2915 O O . ASN A 1 359 ? -6.531 -5.585 -14.489 1.00 95.00 359 ASN A O 1
ATOM 2919 N N . LYS A 1 360 ? -7.708 -5.093 -12.635 1.00 96.69 360 LYS A N 1
ATOM 2920 C CA . LYS A 1 360 ? -6.947 -3.894 -12.280 1.00 96.69 360 LYS A CA 1
ATOM 2921 C C . LYS A 1 360 ? -5.724 -4.281 -11.460 1.00 96.69 360 LYS A C 1
ATOM 2923 O O . LYS A 1 360 ? -5.700 -5.325 -10.800 1.00 96.69 360 LYS A O 1
ATOM 2928 N N . LEU A 1 361 ? -4.705 -3.436 -11.513 1.00 97.69 361 LEU A N 1
ATOM 2929 C CA . LEU A 1 361 ? -3.455 -3.652 -10.799 1.00 97.69 361 LEU A CA 1
ATOM 2930 C C . LEU A 1 361 ? -3.483 -2.888 -9.480 1.00 97.69 361 LEU A C 1
ATOM 2932 O O . LEU A 1 361 ? -4.014 -1.780 -9.408 1.00 97.69 361 LEU A O 1
ATOM 2936 N N . VAL A 1 362 ? -2.922 -3.493 -8.433 1.00 98.00 362 VAL A N 1
ATOM 2937 C CA . VAL A 1 362 ? -2.990 -2.961 -7.071 1.00 98.00 362 VAL A CA 1
ATOM 2938 C C . VAL A 1 362 ? -1.603 -2.976 -6.431 1.00 98.00 362 VAL A C 1
ATOM 2940 O O . VAL A 1 362 ? -0.956 -4.021 -6.349 1.00 98.00 362 VAL A O 1
ATOM 2943 N N . ILE A 1 363 ? -1.160 -1.817 -5.944 1.00 97.88 363 ILE A N 1
ATOM 2944 C CA . ILE A 1 363 ? 0.047 -1.640 -5.122 1.00 97.88 363 ILE A CA 1
ATOM 2945 C C . ILE A 1 363 ? -0.359 -1.110 -3.760 1.00 97.88 363 ILE A C 1
ATOM 2947 O O . ILE A 1 363 ? -1.351 -0.401 -3.621 1.00 97.88 363 ILE A O 1
ATOM 2951 N N . VAL A 1 364 ? 0.424 -1.448 -2.748 1.00 97.56 364 VAL A N 1
ATOM 2952 C CA . VAL A 1 364 ? 0.251 -0.972 -1.383 1.00 97.56 364 VAL A CA 1
ATOM 2953 C C . VAL A 1 364 ? 1.563 -0.385 -0.885 1.00 97.56 364 VAL A C 1
ATOM 2955 O O . VAL A 1 364 ? 2.623 -0.977 -1.099 1.00 97.56 364 VAL A O 1
ATOM 2958 N N . GLY A 1 365 ? 1.498 0.776 -0.240 1.00 96.75 365 GLY A N 1
ATOM 2959 C CA . GLY A 1 365 ? 2.641 1.421 0.402 1.00 96.75 365 GLY A CA 1
ATOM 2960 C C . GLY A 1 365 ? 2.600 1.213 1.909 1.00 96.75 365 GLY A C 1
ATOM 2961 O O . GLY A 1 365 ? 1.578 1.430 2.571 1.00 96.75 365 GLY A O 1
ATOM 2962 N N . SER A 1 366 ? 3.700 0.714 2.460 1.00 95.75 366 SER A N 1
ATOM 2963 C CA . SER A 1 366 ? 3.846 0.505 3.896 1.00 95.75 366 SER A CA 1
ATOM 2964 C C . SER A 1 366 ? 4.142 1.818 4.625 1.00 95.75 366 SER A C 1
ATOM 2966 O O . SER A 1 366 ? 4.866 2.651 4.090 1.00 95.75 366 SER A O 1
ATOM 2968 N N . LYS A 1 367 ? 3.707 1.937 5.880 1.00 94.62 367 LYS A N 1
ATOM 2969 C CA . LYS A 1 367 ? 3.992 3.092 6.750 1.00 94.62 367 LYS A CA 1
ATOM 2970 C C . LYS A 1 367 ? 5.489 3.345 6.943 1.00 94.62 367 LYS A C 1
ATOM 2972 O O . LYS A 1 367 ? 6.290 2.407 6.902 1.00 94.62 367 LYS A O 1
ATOM 2977 N N . GLU A 1 368 ? 5.837 4.568 7.345 1.00 90.44 368 GLU A N 1
ATOM 2978 C CA . GLU A 1 368 ? 7.190 4.916 7.816 1.00 90.44 368 GLU A CA 1
ATOM 2979 C C . GLU A 1 368 ? 7.667 3.976 8.942 1.00 90.44 368 GLU A C 1
ATOM 2981 O O . GLU A 1 368 ? 8.829 3.565 9.028 1.00 90.44 368 GLU A O 1
ATOM 2986 N N . ILE A 1 369 ? 6.742 3.555 9.810 1.00 88.31 369 ILE A N 1
ATOM 2987 C CA . ILE A 1 369 ? 7.020 2.650 10.927 1.00 88.31 369 ILE A CA 1
ATOM 2988 C C . ILE A 1 369 ? 6.106 1.420 10.855 1.00 88.31 369 ILE A C 1
ATOM 2990 O O . ILE A 1 369 ? 4.999 1.389 11.397 1.00 88.31 369 ILE A O 1
ATOM 2994 N N . VAL A 1 370 ? 6.606 0.335 10.253 1.00 88.31 370 VAL A N 1
ATOM 2995 C CA . VAL A 1 370 ? 5.888 -0.956 10.182 1.00 88.31 370 VAL A CA 1
ATOM 2996 C C . VAL A 1 370 ? 5.995 -1.808 11.456 1.00 88.31 370 VAL A C 1
ATOM 2998 O O . VAL A 1 370 ? 5.415 -2.895 11.535 1.00 88.31 370 VAL A O 1
ATOM 3001 N N . GLY A 1 371 ? 6.684 -1.348 12.503 1.00 87.25 371 GLY A N 1
ATOM 3002 C CA . GLY A 1 371 ? 6.717 -2.015 13.808 1.00 87.25 371 GLY A CA 1
ATOM 3003 C C . GLY A 1 371 ? 7.906 -1.632 14.681 1.00 87.25 371 GLY A C 1
ATOM 3004 O O . GLY A 1 371 ? 8.693 -0.763 14.334 1.00 87.25 371 GLY A O 1
ATOM 3005 N N . THR A 1 372 ? 8.039 -2.303 15.828 1.00 83.56 372 THR A N 1
ATOM 3006 C CA . THR A 1 372 ? 9.217 -2.170 16.692 1.00 83.56 372 THR A CA 1
ATOM 3007 C C . THR A 1 372 ? 10.423 -2.756 15.968 1.00 83.56 372 THR A C 1
ATOM 3009 O O . THR A 1 372 ? 10.403 -3.934 15.585 1.00 83.56 372 THR A O 1
ATOM 3012 N N . PHE A 1 373 ? 11.444 -1.936 15.757 1.00 76.25 373 PHE A N 1
ATOM 3013 C CA . PHE A 1 373 ? 12.640 -2.331 15.029 1.00 76.25 373 PHE A CA 1
ATOM 3014 C C . PHE A 1 373 ? 13.480 -3.292 15.868 1.00 76.25 373 PHE A C 1
ATOM 3016 O O . PHE A 1 373 ? 13.754 -3.045 17.042 1.00 76.25 373 PHE A O 1
ATOM 3023 N N . GLN A 1 374 ? 13.890 -4.403 15.262 1.00 67.88 374 GLN A N 1
ATOM 3024 C CA . GLN A 1 374 ? 15.030 -5.157 15.776 1.00 67.88 374 GLN A CA 1
ATOM 3025 C C . GLN A 1 374 ? 16.278 -4.313 15.474 1.00 67.88 374 GLN A C 1
ATOM 3027 O O . GLN A 1 374 ? 16.287 -3.605 14.467 1.00 67.88 374 GLN A O 1
ATOM 3032 N N . LYS A 1 375 ? 17.270 -4.296 16.378 1.00 70.44 375 LYS A N 1
ATOM 3033 C CA . LYS A 1 375 ? 18.495 -3.474 16.263 1.00 70.44 375 LYS A CA 1
ATOM 3034 C C . LYS A 1 375 ? 18.974 -3.386 14.807 1.00 70.44 375 LYS A C 1
ATOM 3036 O O . LYS A 1 375 ? 19.023 -4.415 14.138 1.00 70.44 375 LYS A O 1
ATOM 3041 N N . ARG A 1 376 ? 19.324 -2.176 14.342 1.00 62.44 376 ARG A N 1
ATOM 3042 C CA . ARG A 1 376 ? 19.816 -1.935 12.974 1.00 62.44 376 ARG A CA 1
ATOM 3043 C C . ARG A 1 376 ? 20.916 -2.947 12.645 1.00 62.44 376 ARG A C 1
ATOM 3045 O O . ARG A 1 376 ? 21.998 -2.885 13.221 1.00 62.44 376 ARG A O 1
ATOM 3052 N N . SER A 1 377 ? 20.635 -3.868 11.730 1.00 59.06 377 SER A N 1
ATOM 3053 C CA . SER A 1 377 ? 21.676 -4.631 11.053 1.00 59.06 377 SER A CA 1
ATOM 3054 C C . SER A 1 377 ? 22.499 -3.635 10.242 1.00 59.06 377 SER A C 1
ATOM 3056 O O . SER A 1 377 ? 21.951 -2.917 9.404 1.00 59.06 377 SER A O 1
ATOM 3058 N N . SER A 1 378 ? 23.793 -3.537 10.538 1.00 55.56 378 SER A N 1
ATOM 3059 C CA . SER A 1 378 ? 24.736 -2.670 9.833 1.00 55.56 378 SER A CA 1
ATOM 3060 C C . SER A 1 378 ? 24.637 -2.906 8.322 1.00 55.56 378 SER A C 1
ATOM 3062 O O . SER A 1 378 ? 24.939 -4.003 7.861 1.00 55.56 378 SER A O 1
ATOM 3064 N N . GLY A 1 379 ? 24.186 -1.900 7.565 1.00 65.19 379 GLY A N 1
ATOM 3065 C CA . GLY A 1 379 ? 24.195 -1.914 6.096 1.00 65.19 379 GLY A CA 1
ATOM 3066 C C . GLY A 1 379 ? 22.840 -1.801 5.390 1.00 65.19 379 GLY A C 1
ATOM 3067 O O . GLY A 1 379 ? 22.831 -1.486 4.206 1.00 65.19 379 GLY A O 1
ATOM 3068 N N . VAL A 1 380 ? 21.701 -1.981 6.071 1.00 65.38 380 VAL A N 1
ATOM 3069 C CA . VAL A 1 380 ? 20.376 -1.765 5.448 1.00 65.38 380 VAL A CA 1
ATOM 3070 C C . VAL A 1 380 ? 19.827 -0.406 5.880 1.00 65.38 380 VAL A C 1
ATOM 3072 O O . VAL A 1 380 ? 19.608 -0.177 7.071 1.00 65.38 380 VAL A O 1
ATOM 3075 N N . ARG A 1 381 ? 19.639 0.508 4.917 1.00 70.19 381 ARG A N 1
ATOM 3076 C CA . ARG A 1 381 ? 19.057 1.844 5.152 1.00 70.19 381 ARG A CA 1
ATOM 3077 C C . ARG A 1 381 ? 17.601 1.745 5.613 1.00 70.19 381 ARG A C 1
ATOM 3079 O O . ARG A 1 381 ? 17.201 2.444 6.542 1.00 70.19 381 ARG A O 1
ATOM 3086 N N . GLU A 1 382 ? 16.842 0.846 4.991 1.00 77.19 382 GLU A N 1
ATOM 3087 C CA . GLU A 1 382 ? 15.417 0.657 5.251 1.00 77.19 382 GLU A CA 1
ATOM 3088 C C . GLU A 1 382 ? 15.178 -0.185 6.510 1.00 77.19 382 GLU A C 1
ATOM 3090 O O . GLU A 1 382 ? 15.830 -1.201 6.777 1.00 77.19 382 GLU A O 1
ATOM 3095 N N . LYS A 1 383 ? 14.214 0.245 7.323 1.00 85.12 383 LYS A N 1
ATOM 3096 C CA . LYS A 1 383 ? 13.911 -0.429 8.580 1.00 85.12 383 LYS A CA 1
ATOM 3097 C C . LYS A 1 383 ? 13.001 -1.637 8.316 1.00 85.12 383 LYS A C 1
ATOM 3099 O O . LYS A 1 383 ? 11.940 -1.498 7.716 1.00 85.12 383 LYS A O 1
ATOM 3104 N N . ASN A 1 384 ? 13.380 -2.820 8.808 1.00 86.38 384 ASN A N 1
ATOM 3105 C CA . ASN A 1 384 ? 12.577 -4.042 8.681 1.00 86.38 384 ASN A CA 1
ATOM 3106 C C . ASN A 1 384 ? 11.913 -4.418 10.017 1.00 86.38 384 ASN A C 1
ATOM 3108 O O . ASN A 1 384 ? 12.557 -4.426 11.069 1.00 86.38 384 ASN A O 1
ATOM 3112 N N . SER A 1 385 ? 10.626 -4.772 9.985 1.00 91.00 385 SER A N 1
ATOM 3113 C CA . SER A 1 385 ? 9.926 -5.379 11.116 1.00 91.00 385 SER A CA 1
ATOM 3114 C C . SER A 1 385 ? 9.171 -6.632 10.687 1.00 91.00 385 SER A C 1
ATOM 3116 O O . SER A 1 385 ? 8.133 -6.576 10.020 1.00 91.00 385 SER A O 1
ATOM 3118 N N . LYS A 1 386 ? 9.656 -7.789 11.156 1.00 91.56 386 LYS A N 1
ATOM 3119 C CA . LYS A 1 386 ? 9.000 -9.093 10.968 1.00 91.56 386 LYS A CA 1
ATOM 3120 C C . LYS A 1 386 ? 8.721 -9.406 9.489 1.00 91.56 386 LYS A C 1
ATOM 3122 O O . LYS A 1 386 ? 7.629 -9.863 9.161 1.00 91.56 386 LYS A O 1
ATOM 3127 N N . GLY A 1 387 ? 9.683 -9.120 8.612 1.00 89.88 387 GLY A N 1
ATOM 3128 C CA . GLY A 1 387 ? 9.593 -9.426 7.185 1.00 89.88 387 GLY A CA 1
ATOM 3129 C C . GLY A 1 387 ? 8.867 -8.372 6.350 1.00 89.88 387 GLY A C 1
ATOM 3130 O O . GLY A 1 387 ? 8.706 -8.575 5.153 1.00 89.88 387 GLY A O 1
ATOM 3131 N N . LEU A 1 388 ? 8.444 -7.258 6.959 1.00 92.44 388 LEU A N 1
ATOM 3132 C CA . LEU A 1 388 ? 7.974 -6.071 6.243 1.00 92.44 388 LEU A CA 1
ATOM 3133 C C . LEU A 1 388 ? 9.028 -4.981 6.301 1.00 92.44 388 LEU A C 1
ATOM 3135 O O . LEU A 1 388 ? 9.699 -4.816 7.320 1.00 92.44 388 LEU A O 1
ATOM 3139 N N . VAL A 1 389 ? 9.112 -4.223 5.225 1.00 90.75 389 VAL A N 1
ATOM 3140 C CA . VAL A 1 389 ? 10.014 -3.091 5.067 1.00 90.75 389 VAL A CA 1
ATOM 3141 C C . VAL A 1 389 ? 9.187 -1.816 5.204 1.00 90.75 389 VAL A C 1
ATOM 3143 O O . VAL A 1 389 ? 8.051 -1.808 4.743 1.00 90.75 389 VAL A O 1
ATOM 3146 N N . SER A 1 390 ? 9.702 -0.814 5.915 1.00 91.25 390 SER A N 1
ATOM 3147 C CA . SER A 1 390 ? 9.096 0.522 6.023 1.00 91.25 390 SER A CA 1
ATOM 3148 C C . SER A 1 390 ? 9.230 1.310 4.718 1.00 91.25 390 SER A C 1
ATOM 3150 O O . SER A 1 390 ? 10.198 1.095 4.000 1.00 91.25 390 SER A O 1
ATOM 3152 N N . GLU A 1 391 ? 8.308 2.247 4.460 1.00 92.44 391 GLU A N 1
ATOM 3153 C CA . GLU A 1 391 ? 8.331 3.150 3.282 1.00 92.44 391 GLU A CA 1
ATOM 3154 C C . GLU A 1 391 ? 8.493 2.413 1.941 1.00 92.44 391 GLU A C 1
ATOM 3156 O O . GLU A 1 391 ? 9.123 2.888 1.002 1.00 92.44 391 GLU A O 1
ATOM 3161 N N . HIS A 1 392 ? 7.930 1.210 1.866 1.00 94.38 392 HIS A N 1
ATOM 3162 C CA . HIS A 1 392 ? 8.144 0.279 0.780 1.00 94.38 392 HIS A CA 1
ATOM 3163 C C . HIS A 1 392 ? 6.844 -0.037 0.042 1.00 94.38 392 HIS A C 1
ATOM 3165 O O . HIS A 1 392 ? 5.786 -0.221 0.654 1.00 94.38 392 HIS A O 1
ATOM 3171 N N . ALA A 1 393 ? 6.934 -0.163 -1.280 1.00 95.81 393 ALA A N 1
ATOM 3172 C CA . ALA A 1 393 ? 5.821 -0.556 -2.130 1.00 95.81 393 ALA A CA 1
ATOM 3173 C C . ALA A 1 393 ? 5.833 -2.054 -2.428 1.00 95.81 393 ALA A C 1
ATOM 3175 O O . ALA A 1 393 ? 6.859 -2.640 -2.767 1.00 95.81 393 ALA A O 1
ATOM 3176 N N . MET A 1 394 ? 4.666 -2.679 -2.335 1.00 96.44 394 MET A N 1
ATOM 3177 C CA . MET A 1 394 ? 4.466 -4.095 -2.637 1.00 96.44 394 MET A CA 1
ATOM 3178 C C . MET A 1 394 ? 3.245 -4.228 -3.535 1.00 96.44 394 MET A C 1
ATOM 3180 O O . MET A 1 394 ? 2.268 -3.507 -3.342 1.00 96.44 394 MET A O 1
ATOM 3184 N N . HIS A 1 395 ? 3.258 -5.142 -4.501 1.00 95.31 395 HIS A N 1
ATOM 3185 C CA . HIS A 1 395 ? 2.051 -5.381 -5.291 1.00 95.31 395 HIS A CA 1
ATOM 3186 C C . HIS A 1 395 ? 1.174 -6.454 -4.653 1.00 95.31 395 HIS A C 1
ATOM 3188 O O . HIS A 1 395 ? 1.667 -7.430 -4.073 1.00 95.31 395 HIS A O 1
ATOM 3194 N N . VAL A 1 396 ? -0.137 -6.267 -4.772 1.00 97.50 396 VAL A N 1
ATOM 3195 C CA . VAL A 1 396 ? -1.149 -7.214 -4.312 1.00 97.50 396 VAL A CA 1
ATOM 3196 C C . VAL A 1 396 ? -1.539 -8.109 -5.476 1.00 97.50 396 VAL A C 1
ATOM 3198 O O . VAL A 1 396 ? -1.943 -7.642 -6.535 1.00 97.50 396 VAL A O 1
ATOM 3201 N N . VAL A 1 397 ? -1.412 -9.412 -5.265 1.00 95.75 397 VAL A N 1
ATOM 3202 C CA . VAL A 1 397 ? -1.623 -10.443 -6.286 1.00 95.75 397 VAL A CA 1
ATOM 3203 C C . VAL A 1 397 ? -3.040 -10.998 -6.204 1.00 95.75 397 VAL A C 1
ATOM 3205 O O . VAL A 1 397 ? -3.683 -11.240 -7.224 1.00 95.75 397 VAL A O 1
ATOM 3208 N N . ALA A 1 398 ? -3.523 -11.236 -4.981 1.00 95.31 398 ALA A N 1
ATOM 3209 C CA . ALA A 1 398 ? -4.818 -11.859 -4.736 1.00 95.31 398 ALA A CA 1
ATOM 3210 C C . ALA A 1 398 ? -5.390 -11.485 -3.363 1.00 95.31 398 ALA A C 1
ATOM 3212 O O . ALA A 1 398 ? -4.648 -11.218 -2.417 1.00 95.31 398 ALA A O 1
ATOM 3213 N N . CYS A 1 399 ? -6.714 -11.579 -3.242 1.00 95.62 399 CYS A N 1
ATOM 3214 C CA . CYS A 1 399 ? -7.452 -11.539 -1.981 1.00 95.62 399 CYS A CA 1
ATOM 3215 C C . CYS A 1 399 ? -8.300 -12.802 -1.851 1.00 95.62 399 CYS A C 1
ATOM 3217 O O . CYS A 1 399 ? -8.916 -13.241 -2.819 1.00 95.62 399 CYS A O 1
ATOM 3219 N N . TYR A 1 400 ? -8.324 -13.409 -0.668 1.00 93.44 400 TYR A N 1
ATOM 3220 C CA . TYR A 1 400 ? -9.090 -14.635 -0.426 1.00 93.44 400 TYR A CA 1
ATOM 3221 C C . TYR A 1 400 ? -9.360 -14.833 1.066 1.00 93.44 400 TYR A C 1
ATOM 3223 O O . TYR A 1 400 ? -8.769 -14.185 1.934 1.00 93.44 400 TYR A O 1
ATOM 3231 N N . GLN A 1 401 ? -10.287 -15.742 1.361 1.00 92.56 401 GLN A N 1
ATOM 3232 C CA . GLN A 1 401 ? -10.637 -16.136 2.720 1.00 92.56 401 GLN A CA 1
ATOM 3233 C C . GLN A 1 401 ? -10.223 -17.581 2.984 1.00 92.56 401 GLN A C 1
ATOM 3235 O O . GLN A 1 401 ? -10.379 -18.449 2.127 1.00 92.56 401 GLN A O 1
ATOM 3240 N N . ARG A 1 402 ? -9.721 -17.853 4.190 1.00 85.25 402 ARG A N 1
ATOM 3241 C CA . ARG A 1 402 ? -9.323 -19.193 4.632 1.00 85.25 402 ARG A CA 1
ATOM 3242 C C . ARG A 1 402 ? -9.637 -19.381 6.106 1.00 85.25 402 ARG A C 1
ATOM 3244 O O . ARG A 1 402 ? -9.104 -18.676 6.959 1.00 85.25 402 ARG A O 1
ATOM 3251 N N . GLY A 1 403 ? -10.502 -20.347 6.411 1.00 84.00 403 GLY A N 1
ATOM 3252 C CA . GLY A 1 403 ? -10.921 -20.624 7.787 1.00 84.00 403 GLY A CA 1
ATOM 3253 C C . GLY A 1 403 ? -11.586 -19.422 8.467 1.00 84.00 403 GLY A C 1
ATOM 3254 O O . GLY A 1 403 ? -11.435 -19.266 9.674 1.00 84.00 403 GLY A O 1
ATOM 3255 N N . GLY A 1 404 ? -12.265 -18.558 7.704 1.00 90.50 404 GLY A N 1
ATOM 3256 C CA . GLY A 1 404 ? -12.865 -17.301 8.174 1.00 90.50 404 GLY A CA 1
ATOM 3257 C C . GLY A 1 404 ? -11.889 -16.126 8.310 1.00 90.50 404 GLY A C 1
ATOM 3258 O O . GLY A 1 404 ? -12.322 -15.010 8.565 1.00 90.50 404 GLY A O 1
ATOM 3259 N N . LEU A 1 405 ? -10.584 -16.342 8.117 1.00 93.38 405 LEU A N 1
ATOM 3260 C CA . LEU A 1 405 ? -9.599 -15.261 8.062 1.00 93.38 405 LEU A CA 1
ATOM 3261 C C . LEU A 1 405 ? -9.491 -14.701 6.643 1.00 93.38 405 LEU A C 1
ATOM 3263 O O . LEU A 1 405 ? -9.541 -15.457 5.673 1.00 93.38 405 LEU A O 1
ATOM 3267 N N . LYS A 1 406 ? -9.295 -13.390 6.532 1.00 95.88 406 LYS A N 1
ATOM 3268 C CA . LYS A 1 406 ? -9.086 -12.654 5.281 1.00 95.88 406 LYS A CA 1
ATOM 3269 C C . LYS A 1 406 ? -7.597 -12.422 5.058 1.00 95.88 406 LYS A C 1
ATOM 3271 O O . LYS A 1 406 ? -6.912 -11.898 5.938 1.00 95.88 406 LYS A O 1
ATOM 3276 N N . PHE A 1 407 ? -7.109 -12.806 3.884 1.00 95.62 407 PHE A N 1
ATOM 3277 C CA . PHE A 1 407 ? -5.704 -12.697 3.507 1.00 95.62 407 PHE A CA 1
ATOM 3278 C C . PHE A 1 407 ? -5.536 -11.968 2.178 1.00 95.62 407 PHE A C 1
ATOM 3280 O O . PHE A 1 407 ? -6.335 -12.127 1.251 1.00 95.62 407 PHE A O 1
ATOM 3287 N N . LEU A 1 408 ? -4.451 -11.207 2.093 1.00 96.81 408 LEU A N 1
ATOM 3288 C CA . LEU A 1 408 ? -3.930 -10.641 0.861 1.00 96.81 408 LEU A CA 1
ATOM 3289 C C . LEU A 1 408 ? -2.628 -11.368 0.523 1.00 96.81 408 LEU A C 1
ATOM 3291 O O . LEU A 1 408 ? -1.727 -11.434 1.356 1.00 96.81 408 LEU A O 1
ATOM 3295 N N . LEU A 1 409 ? -2.525 -11.919 -0.683 1.00 95.62 409 LEU A N 1
ATOM 3296 C CA . LEU A 1 409 ? -1.255 -12.396 -1.220 1.00 95.62 409 LEU A CA 1
ATOM 3297 C C . LEU A 1 409 ? -0.526 -11.189 -1.800 1.00 95.62 409 LEU A C 1
ATOM 3299 O O . LEU A 1 409 ? -1.018 -10.570 -2.744 1.00 95.62 409 LEU A O 1
ATOM 3303 N N . ILE A 1 410 ? 0.631 -10.863 -1.239 1.00 96.25 410 ILE A N 1
ATOM 3304 C CA . ILE A 1 410 ? 1.446 -9.726 -1.661 1.00 96.25 410 ILE A CA 1
ATOM 3305 C C . ILE A 1 410 ? 2.850 -10.188 -2.020 1.00 96.25 410 ILE A C 1
ATOM 3307 O O . ILE A 1 410 ? 3.320 -11.217 -1.527 1.00 96.25 410 ILE A O 1
ATOM 3311 N N . ARG A 1 411 ? 3.527 -9.423 -2.874 1.00 94.75 411 ARG A N 1
ATOM 3312 C CA . ARG A 1 411 ? 4.917 -9.680 -3.239 1.00 94.75 411 ARG A CA 1
ATOM 3313 C C . ARG A 1 411 ? 5.800 -8.503 -2.856 1.00 94.75 411 ARG A C 1
ATOM 3315 O O . ARG A 1 411 ? 5.574 -7.376 -3.294 1.00 94.75 411 ARG A O 1
ATOM 3322 N N . ASN A 1 412 ? 6.838 -8.793 -2.081 1.00 92.88 412 ASN A N 1
ATOM 3323 C CA . ASN A 1 412 ? 7.901 -7.847 -1.783 1.00 92.88 412 ASN A CA 1
ATOM 3324 C C . ASN A 1 412 ? 8.973 -7.903 -2.895 1.00 92.88 412 ASN A C 1
ATOM 3326 O O . ASN A 1 412 ? 9.588 -8.963 -3.070 1.00 92.88 412 ASN A O 1
ATOM 3330 N N . PRO A 1 413 ? 9.229 -6.802 -3.631 1.00 88.19 413 PRO A N 1
ATOM 3331 C CA . PRO A 1 413 ? 10.221 -6.773 -4.711 1.00 88.19 413 PRO A CA 1
ATOM 3332 C C . PRO A 1 413 ? 11.663 -7.018 -4.236 1.00 88.19 413 PRO A C 1
ATOM 3334 O O . PRO A 1 413 ? 12.514 -7.364 -5.055 1.00 88.19 413 PRO A O 1
ATOM 3337 N N . TRP A 1 414 ? 11.944 -6.928 -2.931 1.00 85.25 414 TRP A N 1
ATOM 3338 C CA . TRP A 1 414 ? 13.225 -7.339 -2.346 1.00 85.25 414 TRP A CA 1
ATOM 3339 C C . TRP A 1 414 ? 13.532 -8.834 -2.490 1.00 85.25 414 TRP A C 1
ATOM 3341 O O . TRP A 1 414 ? 14.698 -9.230 -2.525 1.00 85.25 414 TRP A O 1
ATOM 3351 N N . GLY A 1 415 ? 12.504 -9.686 -2.500 1.00 79.62 415 GLY A N 1
ATOM 3352 C CA . GLY A 1 415 ? 12.643 -11.124 -2.748 1.00 79.62 415 GLY A CA 1
ATOM 3353 C C . GLY A 1 415 ? 13.459 -11.941 -1.733 1.00 79.62 415 GLY A C 1
ATOM 3354 O O . GLY A 1 415 ? 13.649 -13.126 -1.973 1.00 79.62 415 GLY A O 1
ATOM 3355 N N . HIS A 1 416 ? 13.951 -11.364 -0.627 1.00 81.94 416 HIS A N 1
ATOM 3356 C CA . HIS A 1 416 ? 14.821 -12.060 0.344 1.00 81.94 416 HIS A CA 1
ATOM 3357 C C . HIS A 1 416 ? 14.250 -12.148 1.769 1.00 81.94 416 HIS A C 1
ATOM 3359 O O . HIS A 1 416 ? 14.775 -12.873 2.610 1.00 81.94 416 HIS A O 1
ATOM 3365 N N . THR A 1 417 ? 13.170 -11.428 2.063 1.00 86.75 417 THR A N 1
ATOM 3366 C CA . THR A 1 417 ? 12.500 -11.471 3.364 1.00 86.75 417 THR A CA 1
ATOM 3367 C C . THR A 1 417 ? 11.001 -11.384 3.162 1.00 86.75 417 THR A C 1
ATOM 3369 O O . THR A 1 417 ? 10.519 -10.580 2.361 1.00 86.75 417 THR A O 1
ATOM 3372 N N . VAL A 1 418 ? 10.270 -12.234 3.875 1.00 91.19 418 VAL A N 1
ATOM 3373 C CA . VAL A 1 418 ? 8.811 -12.229 3.849 1.00 91.19 4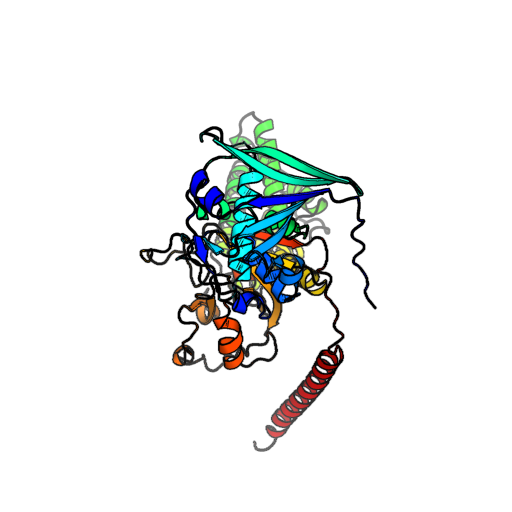18 VAL A CA 1
ATOM 3374 C C . VAL A 1 418 ? 8.243 -12.325 5.252 1.00 91.19 418 VAL A C 1
ATOM 3376 O O . VAL A 1 418 ? 8.900 -12.790 6.192 1.00 91.19 418 VAL A O 1
ATOM 3379 N N . ARG A 1 419 ? 6.997 -11.885 5.395 1.00 92.50 419 ARG A N 1
ATOM 3380 C CA . ARG A 1 419 ? 6.235 -12.059 6.625 1.00 92.50 419 ARG A CA 1
ATOM 3381 C C . ARG A 1 419 ? 5.613 -13.444 6.662 1.00 92.50 419 ARG A C 1
ATOM 3383 O O . ARG A 1 419 ? 5.070 -13.909 5.668 1.00 92.50 419 ARG A O 1
ATOM 3390 N N . ASP A 1 420 ? 5.679 -14.081 7.821 1.00 91.50 420 ASP A N 1
ATOM 3391 C CA . ASP A 1 420 ? 5.062 -15.383 8.044 1.00 91.50 420 ASP A CA 1
ATOM 3392 C C . ASP A 1 420 ? 4.350 -15.413 9.402 1.00 91.50 420 ASP A C 1
ATOM 3394 O O . ASP A 1 420 ? 4.544 -14.541 10.266 1.00 91.50 420 ASP A O 1
ATOM 3398 N N . TYR A 1 421 ? 3.511 -16.422 9.606 1.00 90.94 421 TYR A N 1
ATOM 3399 C CA . TYR A 1 421 ? 2.621 -16.513 10.751 1.00 90.94 421 TYR A CA 1
ATOM 3400 C C . TYR A 1 421 ? 2.692 -17.866 11.447 1.00 90.94 421 TYR A C 1
ATOM 3402 O O . TYR A 1 421 ? 2.856 -18.909 10.827 1.00 90.94 421 TYR A O 1
ATOM 3410 N N . TYR A 1 422 ? 2.503 -17.839 12.762 1.00 88.69 422 TYR A N 1
ATOM 3411 C CA . TYR A 1 422 ? 2.250 -19.033 13.558 1.00 88.69 422 TYR A CA 1
ATOM 3412 C C . TYR A 1 422 ? 1.185 -18.741 14.614 1.00 88.69 422 TYR A C 1
ATOM 3414 O O . TYR A 1 422 ? 1.006 -17.595 15.049 1.00 88.69 422 TYR A O 1
ATOM 3422 N N . TRP A 1 423 ? 0.467 -19.782 15.023 1.00 88.75 423 TRP A N 1
ATOM 3423 C CA . TRP A 1 423 ? -0.484 -19.697 16.123 1.00 88.75 423 TRP A CA 1
ATOM 3424 C C . TRP A 1 423 ? 0.250 -19.652 17.455 1.00 88.75 423 TRP A C 1
ATOM 3426 O O . TRP A 1 423 ? 1.178 -20.422 17.694 1.00 88.75 423 TRP A O 1
ATOM 3436 N N . LYS A 1 424 ? -0.175 -18.745 18.329 1.00 89.88 424 LYS A N 1
ATOM 3437 C CA . LYS A 1 424 ? 0.340 -18.635 19.688 1.00 89.88 424 LYS A CA 1
ATOM 3438 C C . LYS A 1 424 ? -0.828 -18.522 20.653 1.00 89.88 424 LYS A C 1
ATOM 3440 O O . LYS A 1 424 ? -1.693 -17.667 20.466 1.00 89.88 424 LYS A O 1
ATOM 3445 N N . GLU A 1 425 ? -0.819 -19.344 21.693 1.00 91.06 425 GLU A N 1
ATOM 3446 C CA . GLU A 1 425 ? -1.721 -19.169 22.826 1.00 91.06 425 GLU A CA 1
ATOM 3447 C C . GLU A 1 425 ? -1.381 -17.875 23.565 1.00 91.06 425 GLU A C 1
ATOM 3449 O O . GLU A 1 425 ? -0.219 -17.567 23.855 1.00 91.06 425 GLU A O 1
ATOM 3454 N N . LYS A 1 426 ? -2.407 -17.080 23.847 1.00 88.81 426 LYS A N 1
ATOM 3455 C CA . LYS A 1 426 ? -2.290 -15.855 24.621 1.00 88.81 426 LYS A CA 1
ATOM 3456 C C . LYS A 1 426 ? -3.397 -15.830 25.658 1.00 88.81 426 LYS A C 1
ATOM 3458 O O . LYS A 1 426 ? -4.568 -15.959 25.316 1.00 88.81 426 LYS A O 1
ATOM 3463 N N . ARG A 1 427 ? -3.015 -15.613 26.916 1.00 87.50 427 ARG A N 1
ATOM 3464 C CA . ARG A 1 427 ? -3.968 -15.339 27.986 1.00 87.50 427 ARG A CA 1
ATOM 3465 C C . ARG A 1 427 ? -4.475 -13.908 27.853 1.00 87.50 427 ARG A C 1
ATOM 3467 O O . ARG A 1 427 ? -3.688 -12.972 27.680 1.00 87.50 427 ARG A O 1
ATOM 3474 N N . ILE A 1 428 ? -5.786 -13.770 27.862 1.00 80.81 428 ILE A N 1
ATOM 3475 C CA . ILE A 1 428 ? -6.527 -12.548 27.629 1.00 80.81 428 ILE A CA 1
ATOM 3476 C C . ILE A 1 428 ? -7.742 -12.588 28.566 1.00 80.81 428 ILE A C 1
ATOM 3478 O O . ILE A 1 428 ? -8.577 -13.466 28.407 1.00 80.81 428 ILE A O 1
ATOM 3482 N N . ASP A 1 429 ? -7.826 -11.682 29.543 1.00 73.44 429 ASP A N 1
ATOM 3483 C CA . ASP A 1 429 ? -8.956 -11.574 30.488 1.00 73.44 429 ASP A CA 1
ATOM 3484 C C . ASP A 1 429 ? -9.372 -12.929 31.097 1.00 73.44 429 ASP A C 1
ATOM 3486 O O . ASP A 1 429 ? -10.530 -13.329 31.068 1.00 73.44 429 ASP A O 1
ATOM 3490 N N . ASN A 1 430 ? -8.385 -13.677 31.604 1.00 84.38 430 ASN A N 1
ATOM 3491 C CA . ASN A 1 430 ? -8.509 -15.049 32.128 1.00 84.38 430 ASN A CA 1
ATOM 3492 C C . ASN A 1 430 ? -8.878 -16.155 31.130 1.00 84.38 430 ASN A C 1
ATOM 3494 O O . ASN A 1 430 ? -8.826 -17.324 31.503 1.00 84.38 430 ASN A O 1
ATOM 3498 N N . GLN A 1 431 ? -9.132 -15.836 29.866 1.00 83.25 431 GLN A N 1
ATOM 3499 C CA . GLN A 1 431 ? -9.318 -16.820 28.806 1.00 83.25 431 GLN A CA 1
ATOM 3500 C C . GLN A 1 431 ? -8.001 -17.075 28.064 1.00 83.25 431 GLN A C 1
ATOM 3502 O O . GLN A 1 431 ? -7.220 -16.158 27.801 1.00 83.25 431 GLN A O 1
ATOM 3507 N N . THR A 1 432 ? -7.737 -18.328 27.698 1.00 87.44 432 THR A N 1
ATOM 3508 C CA . THR A 1 432 ? -6.653 -18.664 26.765 1.00 87.44 432 THR A CA 1
ATOM 3509 C C . THR A 1 432 ? -7.219 -18.678 25.359 1.00 87.44 432 THR A C 1
ATOM 3511 O O . THR A 1 432 ? -8.135 -19.438 25.063 1.00 87.44 432 THR A O 1
ATOM 3514 N N . VAL A 1 433 ? -6.664 -17.844 24.484 1.00 87.69 433 VAL A N 1
ATOM 3515 C CA . VAL A 1 433 ? -7.110 -17.741 23.094 1.00 87.69 433 VAL A CA 1
ATOM 3516 C C . VAL A 1 433 ? -5.942 -17.959 22.145 1.00 87.69 433 VAL A C 1
ATOM 3518 O O . VAL A 1 433 ? -4.795 -17.618 22.450 1.00 87.69 433 VAL A O 1
ATOM 3521 N N . LEU A 1 434 ? -6.226 -18.498 20.965 1.00 87.62 434 LEU A N 1
ATOM 3522 C CA . LEU A 1 434 ? -5.237 -18.656 19.905 1.00 87.62 434 LEU A CA 1
ATOM 3523 C C . LEU A 1 434 ? -5.213 -17.402 19.036 1.00 87.62 434 LEU A C 1
ATOM 3525 O O . LEU A 1 434 ? -6.228 -17.002 18.472 1.00 87.62 434 LEU A O 1
ATOM 3529 N N . VAL A 1 435 ? -4.042 -16.779 18.913 1.00 90.50 435 VAL A N 1
ATOM 3530 C CA . VAL A 1 435 ? -3.843 -15.590 18.074 1.00 90.50 435 VAL A CA 1
ATOM 3531 C C . VAL A 1 435 ? -2.752 -15.814 17.042 1.00 90.50 435 VAL A C 1
ATOM 3533 O O . VAL A 1 435 ? -1.800 -16.570 17.259 1.00 90.50 435 VAL A O 1
ATOM 3536 N N . LEU A 1 436 ? -2.858 -15.096 15.926 1.00 91.75 436 LEU A N 1
ATOM 3537 C CA . LEU A 1 436 ? -1.882 -15.163 14.851 1.00 91.75 436 LEU A CA 1
ATOM 3538 C C . LEU A 1 436 ? -0.701 -14.220 15.135 1.00 91.75 436 LEU A C 1
ATOM 3540 O O . LEU A 1 436 ? -0.833 -12.986 15.200 1.00 91.75 436 LEU A O 1
ATOM 3544 N N . THR A 1 437 ? 0.485 -14.801 15.304 1.00 91.56 437 THR A N 1
ATOM 3545 C CA . THR A 1 437 ? 1.717 -14.062 15.594 1.00 91.56 437 THR A CA 1
ATOM 3546 C C . THR A 1 437 ? 2.603 -13.984 14.361 1.00 91.56 437 THR A C 1
ATOM 3548 O O . THR A 1 437 ? 3.041 -14.994 13.825 1.00 91.56 437 THR A O 1
ATOM 3551 N N . ALA A 1 438 ? 2.888 -12.753 13.931 1.00 93.69 438 ALA A N 1
ATOM 3552 C CA . ALA A 1 438 ? 3.797 -12.493 12.824 1.00 93.69 438 ALA A CA 1
ATOM 3553 C C . ALA A 1 438 ? 5.270 -12.641 13.234 1.00 93.69 438 ALA A C 1
ATOM 3555 O O . ALA A 1 438 ? 5.659 -12.193 14.326 1.00 93.69 438 ALA A O 1
ATOM 3556 N N . HIS A 1 439 ? 6.080 -13.155 12.314 1.00 92.00 439 HIS A N 1
ATOM 3557 C CA . HIS A 1 439 ? 7.540 -13.221 12.375 1.00 92.00 439 HIS A CA 1
ATOM 3558 C C . HIS A 1 439 ? 8.150 -13.021 10.978 1.00 92.00 439 HIS A C 1
ATOM 3560 O O . HIS A 1 439 ? 7.447 -13.106 9.974 1.00 92.00 439 HIS A O 1
ATOM 3566 N N . ALA A 1 440 ? 9.448 -12.710 10.926 1.00 90.81 440 ALA A N 1
ATOM 3567 C CA . ALA A 1 440 ? 10.186 -12.659 9.667 1.00 90.81 440 ALA A CA 1
ATOM 3568 C C . ALA A 1 440 ? 10.621 -14.069 9.259 1.00 90.81 440 ALA A C 1
ATOM 3570 O O . ALA A 1 440 ? 11.130 -14.813 10.100 1.00 90.81 440 ALA A O 1
ATOM 3571 N N . LYS A 1 441 ? 10.521 -14.383 7.968 1.00 87.62 441 LYS A N 1
ATOM 3572 C CA . LYS A 1 441 ? 11.214 -15.510 7.342 1.00 87.62 441 LYS A CA 1
ATOM 3573 C C . LYS A 1 441 ? 12.290 -14.947 6.413 1.00 87.62 441 LYS A C 1
ATOM 3575 O O . LYS A 1 441 ? 11.982 -14.403 5.357 1.00 87.62 441 LYS A O 1
ATOM 3580 N N . THR A 1 442 ? 13.546 -15.031 6.850 1.00 82.88 442 THR A N 1
ATOM 3581 C CA . THR A 1 442 ? 14.717 -14.450 6.162 1.00 82.88 442 THR A CA 1
ATOM 3582 C C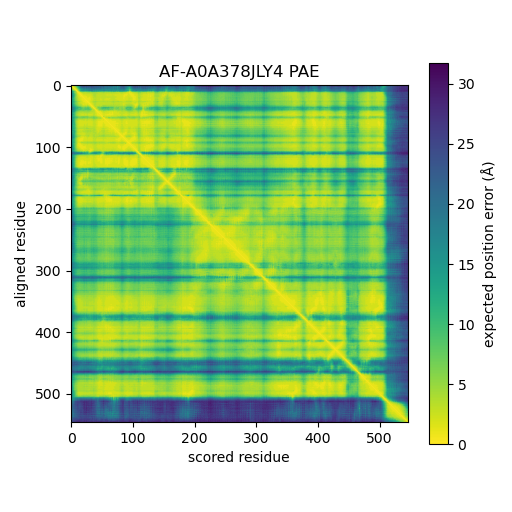 . THR A 1 442 ? 15.480 -15.458 5.309 1.00 82.88 442 THR A C 1
ATOM 3584 O O . THR A 1 442 ? 16.167 -15.078 4.371 1.00 82.88 442 THR A O 1
ATOM 3587 N N . ASN A 1 443 ? 15.363 -16.754 5.604 1.00 81.06 443 ASN A N 1
ATOM 3588 C CA . ASN A 1 443 ? 15.949 -17.804 4.782 1.00 81.06 443 ASN A CA 1
ATOM 3589 C C . ASN A 1 443 ? 14.849 -18.452 3.937 1.00 81.06 443 ASN A C 1
ATOM 3591 O O . ASN A 1 443 ? 14.260 -19.462 4.309 1.00 81.06 443 ASN A O 1
ATOM 3595 N N . LEU A 1 444 ? 14.540 -17.823 2.802 1.00 80.06 444 LEU A N 1
ATOM 3596 C CA . LEU A 1 444 ? 13.521 -18.315 1.867 1.00 80.06 444 LEU A CA 1
ATOM 3597 C C . LEU A 1 444 ? 13.948 -19.618 1.170 1.00 80.06 444 LEU A C 1
ATOM 3599 O O . LEU A 1 444 ? 13.110 -20.327 0.619 1.00 80.06 444 LEU A O 1
ATOM 3603 N N . ASN A 1 445 ? 15.242 -19.950 1.225 1.00 71.81 445 ASN A N 1
ATOM 3604 C CA . ASN A 1 445 ? 15.792 -21.183 0.673 1.00 71.81 445 ASN A CA 1
ATOM 3605 C C . ASN A 1 445 ? 15.741 -22.355 1.656 1.00 71.81 445 ASN A C 1
ATOM 3607 O O . ASN A 1 445 ? 15.736 -23.502 1.209 1.00 71.81 445 ASN A O 1
ATOM 3611 N N . SER A 1 446 ? 15.690 -22.103 2.968 1.00 59.28 446 SER A N 1
ATOM 3612 C CA . SER A 1 446 ? 15.590 -23.176 3.949 1.00 59.28 446 SER A CA 1
ATOM 3613 C C . SER A 1 446 ? 14.134 -23.544 4.208 1.00 59.28 446 SER A C 1
ATOM 3615 O O . SER A 1 446 ? 13.283 -22.739 4.595 1.00 59.28 446 SER A O 1
ATOM 3617 N N . PHE A 1 447 ? 13.848 -24.825 4.009 1.00 53.84 447 PHE A N 1
ATOM 3618 C CA . PHE A 1 447 ? 12.614 -25.413 4.481 1.00 53.84 447 PHE A CA 1
ATOM 3619 C C . PHE A 1 447 ? 12.711 -25.503 6.008 1.00 53.84 447 PHE A C 1
ATOM 3621 O O . PHE A 1 447 ? 13.431 -26.342 6.547 1.00 53.84 447 PHE A O 1
ATOM 3628 N N . SER A 1 448 ? 12.056 -24.588 6.723 1.00 51.53 448 SER A N 1
ATOM 3629 C CA . SER A 1 448 ? 12.004 -24.640 8.184 1.00 51.53 448 SER A CA 1
ATOM 3630 C C . SER A 1 448 ? 11.118 -25.812 8.613 1.00 51.53 448 SER A C 1
ATOM 3632 O O . SER A 1 448 ? 9.926 -25.655 8.860 1.00 51.53 448 SER A O 1
ATOM 3634 N N . LEU A 1 449 ? 11.714 -27.002 8.730 1.00 49.66 449 LEU A N 1
ATOM 3635 C CA . LEU A 1 449 ? 11.111 -28.147 9.427 1.00 49.66 449 LEU A CA 1
ATOM 3636 C C . LEU A 1 449 ? 10.812 -27.813 10.905 1.00 49.66 449 LEU A C 1
ATOM 3638 O O . LEU A 1 449 ? 9.978 -28.452 11.541 1.00 49.66 449 LEU A O 1
ATOM 3642 N N . PHE A 1 450 ? 11.453 -26.771 11.447 1.00 44.25 450 PHE A N 1
ATOM 3643 C CA . PHE A 1 450 ? 11.398 -26.392 12.858 1.00 44.25 450 PHE A CA 1
ATOM 3644 C C . PHE A 1 450 ? 10.159 -25.583 13.274 1.00 44.25 450 PHE A C 1
ATOM 3646 O O . PHE A 1 450 ? 9.945 -25.398 14.473 1.00 44.25 450 PHE A O 1
ATOM 3653 N N . HIS A 1 451 ? 9.302 -25.142 12.344 1.00 49.81 451 HIS A N 1
ATOM 3654 C CA . HIS A 1 451 ? 8.015 -24.515 12.700 1.00 49.81 451 HIS A CA 1
ATOM 3655 C C . HIS A 1 451 ? 6.883 -25.517 12.978 1.00 49.81 451 HIS A C 1
ATOM 3657 O O . HIS A 1 451 ? 5.758 -25.110 13.258 1.00 49.81 451 HIS A O 1
ATOM 3663 N N . HIS A 1 452 ? 7.181 -26.818 12.994 1.00 49.00 452 HIS A N 1
ATOM 3664 C CA . HIS A 1 452 ? 6.275 -27.850 13.501 1.00 49.00 452 HIS A CA 1
ATOM 3665 C C . HIS A 1 452 ? 6.483 -28.188 14.983 1.00 49.00 452 HIS A C 1
ATOM 3667 O O . HIS A 1 452 ? 6.007 -29.233 15.419 1.00 49.00 452 HIS A O 1
ATOM 3673 N N . LYS A 1 453 ? 7.157 -27.332 15.773 1.00 49.91 453 LYS A N 1
ATOM 3674 C CA . LYS A 1 453 ? 7.145 -27.471 17.239 1.00 49.91 453 LYS A CA 1
ATOM 3675 C C . LYS A 1 453 ? 5.690 -27.529 17.708 1.00 49.91 453 LYS A C 1
ATOM 3677 O O . LYS A 1 453 ? 4.966 -26.556 17.533 1.00 49.91 453 LYS A O 1
ATOM 3682 N N . GLU A 1 454 ? 5.313 -28.715 18.183 1.00 48.34 454 GLU A N 1
ATOM 3683 C CA . GLU A 1 454 ? 4.026 -29.147 18.733 1.00 48.34 454 GLU A CA 1
ATOM 3684 C C . GLU A 1 454 ? 2.877 -28.168 18.482 1.00 48.34 454 GLU A C 1
ATOM 3686 O O . GLU A 1 454 ? 2.617 -27.250 19.261 1.00 48.34 454 GLU A O 1
ATOM 3691 N N . LYS A 1 455 ? 2.176 -28.368 17.360 1.00 53.88 455 LYS A N 1
ATOM 3692 C CA . LYS A 1 455 ? 0.886 -27.711 17.137 1.00 53.88 455 LYS A CA 1
ATOM 3693 C C . LYS A 1 455 ? 0.004 -28.020 18.353 1.00 53.88 455 LYS A C 1
ATOM 3695 O O . LYS A 1 455 ? -0.040 -29.187 18.757 1.00 53.88 455 LYS A O 1
ATOM 3700 N N . PRO A 1 456 ? -0.710 -27.037 18.926 1.00 59.09 456 PRO A N 1
ATOM 3701 C CA . PRO A 1 456 ? -1.687 -27.347 19.957 1.00 59.09 456 PRO A CA 1
ATOM 3702 C C . PRO A 1 456 ? -2.642 -28.394 19.374 1.00 59.09 456 PRO A C 1
ATOM 3704 O O . PRO A 1 456 ? -3.109 -28.223 18.245 1.00 59.09 456 PRO A O 1
ATOM 3707 N N . ARG A 1 457 ? -2.881 -29.494 20.104 1.00 60.53 457 ARG A N 1
ATOM 3708 C CA . ARG A 1 457 ? -3.531 -30.724 19.592 1.00 60.53 457 ARG A CA 1
ATOM 3709 C C . ARG A 1 457 ? -4.906 -30.500 18.935 1.00 60.53 457 ARG A C 1
ATOM 3711 O O . ARG A 1 457 ? -5.378 -31.378 18.227 1.00 60.53 457 ARG A O 1
ATOM 3718 N N . ASN A 1 458 ? -5.501 -29.319 19.107 1.00 64.69 458 ASN A N 1
ATOM 3719 C CA . ASN A 1 458 ? -6.832 -28.956 18.621 1.00 64.69 458 ASN A CA 1
ATOM 3720 C C . ASN A 1 458 ? -6.838 -27.919 17.481 1.00 64.69 458 ASN A C 1
ATOM 3722 O O . ASN A 1 458 ? -7.904 -27.428 17.110 1.00 64.69 458 ASN A O 1
ATOM 3726 N N . VAL A 1 459 ? -5.684 -27.536 16.922 1.00 60.31 459 VAL A N 1
ATOM 3727 C CA . VAL A 1 459 ? -5.646 -26.549 15.830 1.00 60.31 459 VAL A CA 1
ATOM 3728 C C . VAL A 1 459 ? -5.686 -27.259 14.487 1.00 60.31 459 VAL A C 1
ATOM 3730 O O . VAL A 1 459 ? -4.698 -27.856 14.062 1.00 60.31 459 VAL A O 1
ATOM 3733 N N . VAL A 1 460 ? -6.834 -27.161 13.806 1.00 58.47 460 VAL A N 1
ATOM 3734 C CA . VAL A 1 460 ? -6.978 -27.591 12.410 1.00 58.47 460 VAL A CA 1
ATOM 3735 C C . VAL A 1 460 ? -5.896 -26.915 11.580 1.00 58.47 460 VAL A C 1
ATOM 3737 O O . VAL A 1 460 ? -5.765 -25.687 11.582 1.00 58.47 460 VAL A O 1
ATOM 3740 N N . ASP A 1 461 ? -5.118 -27.738 10.883 1.00 57.25 461 ASP A N 1
ATOM 3741 C CA . ASP A 1 461 ? -4.002 -27.275 10.080 1.00 57.25 461 ASP A CA 1
ATOM 3742 C C . ASP A 1 461 ? -4.483 -26.254 9.052 1.00 57.25 461 ASP A C 1
ATOM 3744 O O . ASP A 1 461 ? -5.355 -26.538 8.222 1.00 57.25 461 ASP A O 1
ATOM 3748 N N . ILE A 1 462 ? -3.899 -25.059 9.087 1.00 54.88 462 ILE A N 1
ATOM 3749 C CA . ILE A 1 462 ? -4.105 -24.099 8.017 1.00 54.88 462 ILE A CA 1
ATOM 3750 C C . ILE A 1 462 ? -3.327 -24.625 6.805 1.00 54.88 462 ILE A C 1
ATOM 3752 O O . ILE A 1 462 ? -2.137 -24.359 6.650 1.00 54.88 462 ILE A O 1
ATOM 3756 N N . LYS A 1 463 ? -3.993 -25.387 5.936 1.00 54.53 463 LYS A N 1
ATOM 3757 C CA . LYS A 1 463 ? -3.452 -25.712 4.611 1.00 54.53 463 LYS A CA 1
ATOM 3758 C C . LYS A 1 463 ? -3.406 -24.426 3.773 1.00 54.53 463 LYS A C 1
ATOM 3760 O O . LYS A 1 463 ? -4.376 -23.663 3.768 1.00 54.53 463 LYS A O 1
ATOM 3765 N N . ASN A 1 464 ? -2.289 -24.139 3.107 1.00 51.78 464 ASN A N 1
ATOM 3766 C CA . ASN A 1 464 ? -2.164 -23.008 2.185 1.00 51.78 464 ASN A CA 1
ATOM 3767 C C . ASN A 1 464 ? -3.208 -23.125 1.069 1.00 51.78 464 ASN A C 1
ATOM 3769 O O . ASN A 1 464 ? -3.243 -24.078 0.307 1.00 51.78 464 ASN A O 1
ATOM 3773 N N . SER A 1 465 ? -4.168 -22.198 1.048 1.00 47.12 465 SER A N 1
ATOM 3774 C CA . SER A 1 465 ? -5.352 -22.293 0.181 1.00 47.12 465 SER A CA 1
ATOM 3775 C C . SER A 1 465 ? -5.325 -21.282 -0.951 1.00 47.12 465 SER A C 1
ATOM 3777 O O . SER A 1 465 ? -6.311 -21.152 -1.666 1.00 47.12 465 SER A O 1
ATOM 3779 N N . THR A 1 466 ? -4.221 -20.557 -1.124 1.00 46.72 466 THR A N 1
ATOM 3780 C CA . THR A 1 466 ? -4.102 -19.524 -2.154 1.00 46.72 466 THR A CA 1
ATOM 3781 C C . THR A 1 466 ? -4.353 -20.091 -3.548 1.00 46.72 466 THR A C 1
ATOM 3783 O O . THR A 1 466 ? -4.845 -19.370 -4.408 1.00 46.72 466 THR A O 1
ATOM 3786 N N . ARG A 1 467 ? -4.057 -21.384 -3.758 1.00 52.84 467 ARG A N 1
ATOM 3787 C CA . ARG A 1 467 ? -4.232 -22.113 -5.027 1.00 52.84 467 ARG A CA 1
ATOM 3788 C C . ARG A 1 467 ? -4.383 -23.637 -4.840 1.00 52.84 467 ARG A C 1
ATOM 3790 O O . ARG A 1 467 ? -3.962 -24.398 -5.698 1.00 52.84 467 ARG A O 1
ATOM 3797 N N . ASN A 1 468 ? -4.900 -24.097 -3.694 1.00 59.72 468 ASN A N 1
ATOM 3798 C CA . ASN A 1 468 ? -4.836 -25.515 -3.276 1.00 59.72 468 ASN A CA 1
ATOM 3799 C C . ASN A 1 468 ? -3.407 -26.100 -3.218 1.00 59.72 468 ASN A C 1
ATOM 3801 O O . ASN A 1 468 ? -3.237 -27.317 -3.236 1.00 59.72 468 ASN A O 1
ATOM 3805 N N . LEU A 1 469 ? -2.383 -25.249 -3.135 1.00 62.88 469 LEU A N 1
ATOM 3806 C CA . LEU A 1 469 ? -0.999 -25.692 -3.018 1.00 62.88 469 LEU A CA 1
ATOM 3807 C C . LEU A 1 469 ? -0.742 -26.153 -1.592 1.00 62.88 469 LEU A C 1
ATOM 3809 O O . LEU A 1 469 ? -1.028 -25.435 -0.634 1.00 62.88 469 LEU A O 1
ATOM 3813 N N . ASP A 1 470 ? -0.150 -27.328 -1.431 1.00 78.25 470 ASP A N 1
ATOM 3814 C CA . ASP A 1 470 ? 0.377 -27.698 -0.130 1.00 78.25 470 ASP A CA 1
ATOM 3815 C C . ASP A 1 470 ? 1.445 -26.678 0.324 1.00 78.25 470 ASP A C 1
ATOM 3817 O O . ASP A 1 470 ? 2.037 -25.936 -0.470 1.00 78.25 470 ASP A O 1
ATOM 3821 N N . ASN A 1 471 ? 1.693 -26.621 1.633 1.00 75.12 471 ASN A N 1
ATOM 3822 C CA . ASN A 1 471 ? 2.591 -25.619 2.209 1.00 75.12 471 ASN A CA 1
ATOM 3823 C C . ASN A 1 471 ? 4.012 -25.696 1.629 1.00 75.12 471 ASN A C 1
ATOM 3825 O O . ASN A 1 471 ? 4.688 -24.670 1.570 1.00 75.12 471 ASN A O 1
ATOM 3829 N N . LYS A 1 472 ? 4.457 -26.879 1.182 1.00 80.88 472 LYS A N 1
ATOM 3830 C CA . LYS A 1 472 ? 5.772 -27.067 0.570 1.00 80.88 472 LYS A CA 1
ATOM 3831 C C . LYS A 1 472 ? 5.828 -26.483 -0.822 1.00 80.88 472 LYS A C 1
ATOM 3833 O O . LYS A 1 472 ? 6.777 -25.754 -1.100 1.00 80.88 472 LYS A O 1
ATOM 3838 N N . THR A 1 473 ? 4.811 -26.712 -1.635 1.00 78.38 473 THR A N 1
ATOM 3839 C CA . THR A 1 473 ? 4.740 -26.118 -2.968 1.00 78.38 473 THR A CA 1
ATOM 3840 C C . THR A 1 473 ? 4.648 -24.592 -2.885 1.00 78.38 473 THR A C 1
ATOM 3842 O O . THR A 1 473 ? 5.431 -23.897 -3.528 1.00 78.38 473 THR A O 1
ATOM 3845 N N . PHE A 1 474 ? 3.820 -24.040 -1.987 1.00 81.50 474 PHE A N 1
ATOM 3846 C CA . PHE A 1 474 ? 3.770 -22.586 -1.772 1.00 81.50 474 PHE A CA 1
ATOM 3847 C C . PHE A 1 474 ? 5.121 -22.009 -1.311 1.00 81.50 474 PHE A C 1
ATOM 3849 O O . PHE A 1 474 ? 5.594 -21.000 -1.835 1.00 81.50 474 PHE A O 1
ATOM 3856 N N . ASP A 1 475 ? 5.777 -22.648 -0.341 1.00 81.25 475 ASP A N 1
ATOM 3857 C CA . ASP A 1 475 ? 7.080 -22.192 0.147 1.00 81.25 475 ASP A CA 1
ATOM 3858 C C . ASP A 1 475 ? 8.161 -22.243 -0.948 1.00 81.25 475 ASP A C 1
ATOM 3860 O O . ASP A 1 475 ? 8.999 -21.343 -1.029 1.00 81.25 475 ASP A O 1
ATOM 3864 N N . GLN A 1 476 ? 8.152 -23.277 -1.791 1.00 80.50 476 GLN A N 1
ATOM 3865 C CA . GLN A 1 476 ? 9.157 -23.470 -2.836 1.00 80.50 476 GLN A CA 1
ATOM 3866 C C . GLN A 1 476 ? 8.941 -22.566 -4.050 1.00 80.50 476 GLN A C 1
ATOM 3868 O O . GLN A 1 476 ? 9.921 -22.036 -4.572 1.00 80.50 476 GLN A O 1
ATOM 3873 N N . GLU A 1 477 ? 7.696 -22.382 -4.482 1.00 80.19 477 GLU A N 1
ATOM 3874 C CA . GLU A 1 477 ? 7.371 -21.652 -5.711 1.00 80.19 477 GLU A CA 1
ATOM 3875 C C . GLU A 1 477 ? 7.141 -20.159 -5.462 1.00 80.19 477 GLU A C 1
ATOM 3877 O O . GLU A 1 477 ? 7.619 -19.324 -6.225 1.00 80.19 477 GLU A O 1
ATOM 3882 N N . PHE A 1 478 ? 6.459 -19.805 -4.368 1.00 84.81 478 PHE A N 1
ATOM 3883 C CA . PHE A 1 478 ? 6.023 -18.431 -4.107 1.00 84.81 478 PHE A CA 1
ATOM 3884 C C . PHE A 1 478 ? 6.968 -17.707 -3.157 1.00 84.81 478 PHE A C 1
ATOM 3886 O O . PHE A 1 478 ? 7.486 -16.643 -3.499 1.00 84.81 478 PHE A O 1
ATOM 3893 N N . LYS A 1 479 ? 7.268 -18.265 -1.977 1.00 84.19 479 LYS A N 1
ATOM 3894 C CA . LYS A 1 479 ? 8.065 -17.514 -0.989 1.00 84.19 479 LYS A CA 1
ATOM 3895 C C . LYS A 1 479 ? 9.451 -17.141 -1.510 1.00 84.19 479 LYS A C 1
ATOM 3897 O O . LYS A 1 479 ? 9.875 -16.014 -1.281 1.00 84.19 479 LYS A O 1
ATOM 3902 N N . LYS A 1 480 ? 10.109 -18.009 -2.289 1.00 85.19 480 LYS A N 1
ATOM 3903 C CA . LYS A 1 480 ? 11.391 -17.695 -2.958 1.00 85.19 480 LYS A CA 1
ATOM 3904 C C . LYS A 1 480 ? 11.316 -16.507 -3.920 1.00 85.19 480 LYS A C 1
ATOM 3906 O O . LYS A 1 480 ? 12.316 -15.833 -4.132 1.00 85.19 480 LYS A O 1
ATOM 3911 N N . GLY A 1 481 ? 10.143 -16.250 -4.495 1.00 88.44 481 GLY A N 1
ATOM 3912 C CA . GLY A 1 481 ? 9.881 -15.101 -5.357 1.00 88.44 481 GLY A CA 1
ATOM 3913 C C . GLY A 1 481 ? 9.550 -13.813 -4.600 1.00 88.44 481 GLY A C 1
ATOM 3914 O O . GLY A 1 481 ? 9.266 -12.810 -5.251 1.00 88.44 481 GLY A O 1
ATOM 3915 N N . GLY A 1 482 ? 9.561 -13.829 -3.260 1.00 91.25 482 GLY A N 1
ATOM 3916 C CA . GLY A 1 482 ? 9.174 -12.700 -2.409 1.00 91.25 482 GLY A CA 1
ATOM 3917 C C . GLY A 1 482 ? 7.679 -12.623 -2.099 1.00 91.25 482 GLY A C 1
ATOM 3918 O O . GLY A 1 482 ? 7.232 -11.612 -1.561 1.00 91.25 482 GLY A O 1
ATOM 3919 N N . TYR A 1 483 ? 6.899 -13.652 -2.437 1.00 93.69 483 TYR A N 1
ATOM 3920 C CA . TYR A 1 483 ? 5.460 -13.687 -2.176 1.00 93.69 483 TYR A CA 1
ATOM 3921 C C . TYR A 1 483 ? 5.158 -14.164 -0.760 1.00 93.69 483 TYR A C 1
ATOM 3923 O O . TYR A 1 483 ? 5.800 -15.080 -0.246 1.00 93.69 483 TYR A O 1
ATOM 3931 N N . PHE A 1 484 ? 4.136 -13.586 -0.141 1.00 94.19 484 PHE A N 1
ATOM 3932 C CA . PHE A 1 484 ? 3.636 -14.031 1.149 1.00 94.19 484 PHE A CA 1
ATOM 3933 C C . PHE A 1 484 ? 2.212 -13.569 1.401 1.00 94.19 484 PHE A C 1
ATOM 3935 O O . PHE A 1 484 ? 1.706 -12.621 0.806 1.00 94.19 484 PHE A O 1
ATOM 3942 N N . GLU A 1 485 ? 1.562 -14.284 2.305 1.00 93.88 485 GLU A N 1
ATOM 3943 C CA . GLU A 1 485 ? 0.214 -13.976 2.744 1.00 93.88 485 GLU A CA 1
ATOM 3944 C C . GLU A 1 485 ? 0.301 -12.944 3.870 1.00 93.88 485 GLU A C 1
ATOM 3946 O O . GLU A 1 485 ? 1.126 -13.076 4.776 1.00 93.88 485 GLU A O 1
ATOM 3951 N N . LEU A 1 486 ? -0.559 -11.931 3.837 1.00 95.88 486 LEU A N 1
ATOM 3952 C CA . LEU A 1 486 ? -0.723 -10.966 4.909 1.00 95.88 486 LEU A CA 1
ATOM 3953 C C . LEU A 1 486 ? -2.173 -10.981 5.383 1.00 95.88 486 LEU A C 1
ATOM 3955 O O . LEU A 1 486 ? -3.106 -10.812 4.601 1.00 95.88 486 LEU A O 1
ATOM 3959 N N . GLU A 1 487 ? -2.365 -11.221 6.674 1.00 96.38 487 GLU A N 1
ATOM 3960 C CA . GLU A 1 487 ? -3.693 -11.230 7.282 1.00 96.38 487 GLU A CA 1
ATOM 3961 C C . GLU A 1 487 ? -4.241 -9.792 7.354 1.00 96.38 487 GLU A C 1
ATOM 3963 O O . GLU A 1 487 ? -3.493 -8.862 7.658 1.00 96.38 487 GLU A O 1
ATOM 3968 N N . LEU A 1 488 ? -5.530 -9.599 7.056 1.00 96.44 488 LEU A N 1
ATOM 3969 C CA . LEU A 1 488 ? -6.146 -8.281 6.840 1.00 96.44 488 LEU A CA 1
ATOM 3970 C C . LEU A 1 488 ? -5.975 -7.304 8.016 1.00 96.44 488 LEU A C 1
ATOM 3972 O O . LEU A 1 488 ? -5.735 -6.118 7.797 1.00 96.44 488 LEU A O 1
ATOM 3976 N N . THR A 1 489 ? -6.035 -7.781 9.261 1.00 94.81 489 THR A N 1
ATOM 3977 C CA . THR A 1 489 ? -5.786 -6.925 10.431 1.00 94.81 489 THR A CA 1
ATOM 3978 C C . THR A 1 489 ? -4.327 -6.485 10.512 1.00 94.81 489 THR A C 1
ATOM 3980 O O . THR A 1 489 ? -4.025 -5.364 10.925 1.00 94.81 489 THR A O 1
ATOM 3983 N N . ASP A 1 490 ? -3.390 -7.349 10.122 1.00 95.19 490 ASP A N 1
ATOM 3984 C CA . ASP A 1 490 ? -1.998 -6.935 9.957 1.00 95.19 490 ASP A CA 1
ATOM 3985 C C . ASP A 1 490 ? -1.847 -5.940 8.807 1.00 95.19 490 ASP A C 1
ATOM 3987 O O . ASP A 1 490 ? -1.143 -4.947 8.950 1.00 95.19 490 ASP A O 1
ATOM 3991 N N . PHE A 1 491 ? -2.530 -6.186 7.692 1.00 96.19 491 PHE A N 1
ATOM 3992 C CA . PHE A 1 491 ? -2.489 -5.342 6.510 1.00 96.19 491 PHE A CA 1
ATOM 3993 C C . PHE A 1 491 ? -2.894 -3.896 6.837 1.00 96.19 491 PHE A C 1
ATOM 3995 O O . PHE A 1 491 ? -2.065 -2.992 6.728 1.00 96.19 491 PHE A O 1
ATOM 4002 N N . THR A 1 492 ? -4.105 -3.660 7.351 1.00 95.06 492 THR A N 1
ATOM 4003 C CA . THR A 1 492 ? -4.575 -2.283 7.617 1.00 95.06 492 THR A CA 1
ATOM 4004 C C . THR A 1 492 ? -3.783 -1.590 8.728 1.00 95.06 492 THR A C 1
ATOM 4006 O O . THR A 1 492 ? -3.737 -0.365 8.824 1.00 95.06 492 THR A O 1
ATOM 4009 N N . LYS A 1 493 ? -3.080 -2.361 9.566 1.00 93.50 493 LYS A N 1
ATOM 4010 C CA . LYS A 1 493 ? -2.166 -1.808 10.565 1.00 93.50 493 LYS A CA 1
ATOM 4011 C C . LYS A 1 493 ? -0.856 -1.296 9.961 1.00 93.50 493 LYS A C 1
ATOM 4013 O O . LYS A 1 493 ? -0.298 -0.339 10.504 1.00 93.50 493 LYS A O 1
ATOM 4018 N N . ARG A 1 494 ? -0.319 -1.950 8.926 1.00 95.06 494 ARG A N 1
ATOM 4019 C CA . ARG A 1 494 ? 1.059 -1.733 8.431 1.00 95.06 494 ARG A CA 1
ATOM 4020 C C . ARG A 1 494 ? 1.156 -0.918 7.152 1.00 95.06 494 ARG A C 1
ATOM 4022 O O . ARG A 1 494 ? 2.225 -0.372 6.900 1.00 95.06 494 ARG A O 1
ATOM 4029 N N . PHE A 1 495 ? 0.073 -0.822 6.399 1.00 96.50 495 PHE A N 1
ATOM 4030 C CA . PHE A 1 495 ? 0.022 -0.084 5.145 1.00 96.50 495 PHE A CA 1
ATOM 4031 C C . PHE A 1 495 ? -0.766 1.215 5.322 1.00 96.50 495 PHE A C 1
ATOM 4033 O O . PHE A 1 495 ? -1.623 1.308 6.203 1.00 96.50 495 PHE A O 1
ATOM 4040 N N . GLU A 1 496 ? -0.406 2.229 4.544 1.00 95.81 496 GLU A N 1
ATOM 4041 C CA . GLU A 1 496 ? -1.001 3.572 4.583 1.00 95.81 496 GLU A CA 1
ATOM 4042 C C . GLU A 1 496 ? -1.575 4.011 3.246 1.00 95.81 496 GLU A C 1
ATOM 4044 O O . GLU A 1 496 ? -2.538 4.767 3.230 1.00 95.81 496 GLU A O 1
ATOM 4049 N N . THR A 1 497 ? -1.030 3.517 2.138 1.00 97.00 497 THR A N 1
ATOM 4050 C CA . THR A 1 497 ? -1.478 3.884 0.798 1.00 97.00 497 THR A CA 1
ATOM 4051 C C . THR A 1 497 ? -1.861 2.648 0.003 1.00 97.00 497 THR A C 1
ATOM 4053 O O . THR A 1 497 ? -1.276 1.569 0.148 1.00 97.00 497 THR A O 1
ATOM 4056 N N . LEU A 1 498 ? -2.873 2.814 -0.838 1.00 97.62 498 LEU A N 1
ATOM 4057 C CA . LEU A 1 498 ? -3.337 1.853 -1.824 1.00 97.62 498 LEU A CA 1
ATOM 4058 C C . LEU A 1 498 ? -3.333 2.564 -3.175 1.00 97.62 498 LEU A C 1
ATOM 4060 O O . LEU A 1 498 ? -3.909 3.637 -3.302 1.00 97.62 498 LEU A O 1
ATOM 4064 N N . THR A 1 499 ? -2.694 1.984 -4.181 1.00 98.12 499 THR A N 1
ATOM 4065 C CA . THR A 1 499 ? -2.699 2.516 -5.545 1.00 98.12 499 THR A CA 1
ATOM 4066 C C . THR A 1 499 ? -3.357 1.520 -6.475 1.00 98.12 499 THR A C 1
ATOM 4068 O O . THR A 1 499 ? -2.946 0.358 -6.516 1.00 98.12 499 THR A O 1
ATOM 4071 N N . ILE A 1 500 ? -4.359 1.973 -7.223 1.00 98.19 500 ILE A N 1
ATOM 4072 C CA . ILE A 1 500 ? -5.166 1.136 -8.115 1.00 98.19 500 ILE A CA 1
ATOM 4073 C C . ILE A 1 500 ? -5.159 1.751 -9.512 1.00 98.19 500 ILE A C 1
ATOM 4075 O O . ILE A 1 500 ? -5.360 2.956 -9.655 1.00 98.19 500 ILE A O 1
ATOM 4079 N N . THR A 1 501 ? -4.952 0.941 -10.551 1.00 97.81 501 THR A N 1
ATOM 4080 C CA . THR A 1 501 ? -5.094 1.425 -11.933 1.00 97.81 501 THR A CA 1
ATOM 4081 C C . THR A 1 501 ? -6.547 1.792 -12.241 1.00 97.81 501 THR A C 1
ATOM 4083 O O . THR A 1 501 ? -7.480 1.083 -11.851 1.00 97.81 501 THR A O 1
ATOM 4086 N N . LYS A 1 502 ? -6.758 2.898 -12.964 1.00 96.19 502 LYS A N 1
ATOM 4087 C CA . LYS A 1 502 ? -8.103 3.331 -13.382 1.00 96.19 502 LYS A CA 1
ATOM 4088 C C . LYS A 1 502 ? -8.738 2.290 -14.290 1.00 96.19 502 LYS A C 1
ATOM 4090 O O . LYS A 1 502 ? -9.876 1.874 -14.060 1.00 96.19 502 LYS A O 1
ATOM 4095 N N . ASP A 1 503 ? -7.940 1.811 -15.236 1.00 93.88 503 ASP A N 1
ATOM 4096 C CA . ASP A 1 503 ? -8.341 0.845 -16.242 1.00 93.88 503 ASP A CA 1
ATOM 4097 C C . ASP A 1 503 ? -7.867 -0.565 -15.885 1.00 93.88 503 ASP A C 1
ATOM 4099 O O . ASP A 1 503 ? -6.853 -0.775 -15.204 1.00 93.88 503 ASP A O 1
ATOM 4103 N N . SER A 1 504 ? -8.626 -1.557 -16.347 1.00 92.19 504 SER A N 1
ATOM 4104 C CA . SER A 1 504 ? -8.193 -2.951 -16.324 1.00 92.19 504 SER A CA 1
ATOM 4105 C C . SER A 1 504 ? -7.009 -3.125 -17.267 1.00 92.19 504 SER A C 1
ATOM 4107 O O . SER A 1 504 ? -7.049 -2.621 -18.393 1.00 92.19 504 SER A O 1
ATOM 4109 N N . LEU A 1 505 ? -6.000 -3.903 -16.873 1.00 89.25 505 LEU A N 1
ATOM 4110 C CA . LEU A 1 505 ? -4.948 -4.262 -17.815 1.00 89.25 505 LEU A CA 1
ATOM 4111 C C . LEU A 1 505 ? -5.585 -5.090 -18.935 1.00 89.25 505 LEU A C 1
ATOM 4113 O O . LEU A 1 505 ? -6.197 -6.128 -18.667 1.00 89.25 505 LEU A O 1
ATOM 4117 N N . ALA A 1 506 ? -5.469 -4.626 -20.178 1.00 80.81 506 ALA A N 1
ATOM 4118 C CA . ALA A 1 506 ? -5.949 -5.360 -21.337 1.00 80.81 506 ALA A CA 1
ATOM 4119 C C . ALA A 1 506 ? -5.117 -6.632 -21.487 1.00 80.81 506 ALA A C 1
ATOM 4121 O O . ALA A 1 506 ? -4.046 -6.649 -22.095 1.00 80.81 506 ALA A O 1
ATOM 4122 N N . THR A 1 507 ? -5.583 -7.709 -20.871 1.00 64.50 507 THR A N 1
ATOM 4123 C CA . THR A 1 507 ? -4.951 -9.006 -21.021 1.00 64.50 507 THR A CA 1
ATOM 4124 C C . THR A 1 507 ? -5.148 -9.435 -22.465 1.00 64.50 507 THR A C 1
ATOM 4126 O O . THR A 1 507 ? -6.266 -9.426 -22.989 1.00 64.50 507 THR A O 1
ATOM 4129 N N . LYS A 1 508 ? -4.061 -9.856 -23.125 1.00 56.84 508 LYS A N 1
ATOM 4130 C CA . LYS A 1 508 ? -4.212 -10.832 -24.201 1.00 56.84 508 LYS A CA 1
ATOM 4131 C C . LYS A 1 508 ? -4.894 -12.015 -23.530 1.00 56.84 508 LYS A C 1
ATOM 4133 O O . LYS A 1 508 ? -4.243 -12.786 -22.830 1.00 56.84 508 LYS A O 1
ATOM 4138 N N . VAL A 1 509 ? -6.205 -12.144 -23.696 1.00 42.62 509 VAL A N 1
ATOM 4139 C CA . VAL A 1 509 ? -6.869 -13.414 -23.447 1.00 42.62 509 VAL A CA 1
ATOM 4140 C C . VAL A 1 509 ? -6.356 -14.336 -24.549 1.00 42.62 509 VAL A C 1
ATOM 4142 O O . VAL A 1 509 ? -7.013 -14.562 -25.563 1.00 42.62 509 VAL A O 1
ATOM 4145 N N . GLU A 1 510 ? -5.129 -14.843 -24.399 1.00 45.44 510 GLU A N 1
ATOM 4146 C CA . GLU A 1 510 ? -4.844 -16.152 -24.947 1.00 45.44 510 GLU A CA 1
ATOM 4147 C C . GLU A 1 510 ? -5.871 -17.043 -24.266 1.00 45.44 510 GLU A C 1
ATOM 4149 O O . GLU A 1 510 ? -5.804 -17.286 -23.063 1.00 45.44 510 GLU A O 1
ATOM 4154 N N . ASN A 1 511 ? -6.867 -17.484 -25.030 1.00 38.03 511 ASN A N 1
ATOM 4155 C CA . ASN A 1 511 ? -7.791 -18.543 -24.654 1.00 38.03 511 ASN A CA 1
ATOM 4156 C C . ASN A 1 511 ? -7.031 -19.873 -24.469 1.00 38.03 511 ASN A C 1
ATOM 4158 O O . ASN A 1 511 ? -7.469 -20.920 -24.936 1.00 38.03 511 ASN A O 1
ATOM 4162 N N . LYS A 1 512 ? -5.906 -19.878 -23.750 1.00 38.47 512 LYS A N 1
ATOM 4163 C CA . LYS A 1 512 ? -5.446 -21.033 -22.996 1.00 38.47 512 LYS A CA 1
ATOM 4164 C C . LYS A 1 512 ? -6.356 -21.145 -21.776 1.00 38.47 512 LYS A C 1
ATOM 4166 O O . LYS A 1 512 ? -6.019 -20.814 -20.650 1.00 38.47 512 LYS A O 1
ATOM 4171 N N . SER A 1 513 ? -7.558 -21.618 -22.096 1.00 41.41 513 SER A N 1
ATOM 4172 C CA . SER A 1 513 ? -8.365 -22.476 -21.251 1.00 41.41 513 SER A CA 1
ATOM 4173 C C . SER A 1 513 ? -9.018 -21.833 -20.018 1.00 41.41 513 SER A C 1
ATOM 4175 O O . SER A 1 513 ? -8.727 -22.154 -18.870 1.00 41.41 513 SER A O 1
ATOM 4177 N N . THR A 1 514 ? -10.121 -21.114 -20.253 1.00 40.31 514 THR A N 1
ATOM 4178 C CA . THR A 1 514 ? -11.261 -21.147 -19.311 1.00 40.31 514 THR A CA 1
ATOM 4179 C C . THR A 1 514 ? -11.745 -22.583 -19.035 1.00 40.31 514 THR A C 1
ATOM 4181 O O . THR A 1 514 ? -12.504 -22.790 -18.088 1.00 40.31 514 THR A O 1
ATOM 4184 N N . SER A 1 515 ? -11.300 -23.582 -19.812 1.00 44.72 515 SER A N 1
ATOM 4185 C CA . SER A 1 515 ? -11.525 -24.999 -19.530 1.00 44.72 515 SER A CA 1
ATOM 4186 C C . SER A 1 515 ? -10.711 -25.501 -18.328 1.00 44.72 515 SER A C 1
ATOM 4188 O O . SER A 1 515 ? -11.256 -26.280 -17.562 1.00 44.72 515 SER A O 1
ATOM 4190 N N . ASP A 1 516 ? -9.526 -24.956 -18.030 1.00 44.72 516 ASP A N 1
ATOM 4191 C CA . ASP A 1 516 ? -8.715 -25.374 -16.873 1.00 44.72 516 ASP A CA 1
ATOM 4192 C C . ASP A 1 516 ? -9.347 -24.857 -15.577 1.00 44.72 516 ASP A C 1
ATOM 4194 O O . ASP A 1 516 ? -9.437 -25.575 -14.585 1.00 44.72 516 ASP A O 1
ATOM 4198 N N . PHE A 1 517 ? -9.915 -23.647 -15.606 1.00 38.66 517 PHE A N 1
ATOM 4199 C CA . PHE A 1 517 ? -10.651 -23.095 -14.466 1.00 38.66 517 PHE A CA 1
ATOM 4200 C C . PHE A 1 517 ? -12.054 -23.712 -14.298 1.00 38.66 517 PHE A C 1
ATOM 4202 O O . PHE A 1 517 ? -12.523 -23.902 -13.173 1.00 38.66 517 PHE A O 1
ATOM 4209 N N . LYS A 1 518 ? -12.742 -24.067 -15.397 1.00 45.59 518 LYS A N 1
ATOM 4210 C CA . LYS A 1 518 ? -14.022 -24.803 -15.343 1.00 45.59 518 LYS A CA 1
ATOM 4211 C C . LYS A 1 518 ? -13.831 -26.252 -14.881 1.00 45.59 518 LYS A C 1
ATOM 4213 O O . LYS A 1 518 ? -14.630 -26.710 -14.065 1.00 45.59 518 LYS A O 1
ATOM 4218 N N . ASN A 1 519 ? -12.776 -26.929 -15.335 1.00 50.62 519 ASN A N 1
ATOM 4219 C CA . ASN A 1 519 ? -12.401 -28.269 -14.880 1.00 50.62 519 ASN A CA 1
ATOM 4220 C C . ASN A 1 519 ? -12.016 -28.233 -13.402 1.00 50.62 519 ASN A C 1
ATOM 4222 O O . ASN A 1 519 ? -12.573 -28.998 -12.624 1.00 50.62 519 ASN A O 1
ATOM 4226 N N . PHE A 1 520 ? -11.233 -27.240 -12.974 1.00 43.16 520 PHE A N 1
ATOM 4227 C CA . PHE A 1 520 ? -10.921 -27.023 -11.562 1.00 43.16 520 PHE A CA 1
ATOM 4228 C C . PHE A 1 520 ? -12.172 -26.799 -10.695 1.00 43.16 520 PHE A C 1
ATOM 4230 O O . PHE A 1 520 ? -12.305 -27.394 -9.628 1.00 43.16 520 PHE A O 1
ATOM 4237 N N . LYS A 1 521 ? -13.135 -25.975 -11.141 1.00 48.12 521 LYS A N 1
ATOM 4238 C CA . LYS A 1 521 ? -14.392 -25.753 -10.400 1.00 48.12 521 LYS A CA 1
ATOM 4239 C C . LYS A 1 521 ? -15.228 -27.036 -10.290 1.00 48.12 521 LYS A C 1
ATOM 4241 O O . LYS A 1 521 ? -15.852 -27.256 -9.252 1.00 48.12 521 LYS A O 1
ATOM 4246 N N . LYS A 1 522 ? -15.236 -27.869 -11.335 1.00 64.50 522 LYS A N 1
ATOM 4247 C CA . LYS A 1 522 ? -15.945 -29.156 -11.365 1.00 64.50 522 LYS A CA 1
ATOM 4248 C C . LYS A 1 522 ? -15.270 -30.191 -10.457 1.00 64.50 522 LYS A C 1
ATOM 4250 O O . LYS A 1 522 ? -15.930 -30.725 -9.571 1.00 64.50 522 LYS A O 1
ATOM 4255 N N . GLU A 1 523 ? -13.959 -30.377 -10.591 1.00 64.25 523 GLU A N 1
ATOM 4256 C CA . GLU A 1 523 ? -13.149 -31.262 -9.740 1.00 64.25 523 GLU A CA 1
ATOM 4257 C C . GLU A 1 523 ? -13.230 -30.858 -8.261 1.00 64.25 523 GLU A C 1
ATOM 4259 O O . GLU A 1 523 ? -13.327 -31.706 -7.377 1.00 64.25 523 GLU A O 1
ATOM 4264 N N . TYR A 1 524 ? -13.287 -29.555 -7.969 1.00 49.19 524 TYR A N 1
ATOM 4265 C CA . TYR A 1 524 ? -13.480 -29.034 -6.617 1.00 49.19 524 TYR A CA 1
ATOM 4266 C C . TYR A 1 524 ? -14.855 -29.386 -6.027 1.00 49.19 524 TYR A C 1
ATOM 4268 O O . TYR A 1 524 ? -14.953 -29.779 -4.862 1.00 49.19 524 TYR A O 1
ATOM 4276 N N . GLN A 1 525 ? -15.928 -29.251 -6.813 1.00 64.62 525 GLN A N 1
ATOM 4277 C CA . GLN A 1 525 ? -17.275 -29.626 -6.374 1.00 64.62 525 GLN A CA 1
ATOM 4278 C C . GLN A 1 525 ? -17.396 -31.139 -6.154 1.00 64.62 525 GLN A C 1
ATOM 4280 O O . GLN A 1 525 ? -18.054 -31.563 -5.204 1.00 64.62 525 GLN A O 1
ATOM 4285 N N . GLU A 1 526 ? -16.732 -31.943 -6.983 1.00 76.06 526 GLU A N 1
ATOM 4286 C CA . GLU A 1 526 ? -16.675 -33.400 -6.838 1.00 76.06 526 GLU A CA 1
ATOM 4287 C C . GLU A 1 526 ? -15.867 -33.808 -5.598 1.00 76.06 526 GLU A C 1
ATOM 4289 O O . GLU A 1 526 ? -16.378 -34.544 -4.756 1.00 76.06 526 GLU A O 1
ATOM 4294 N N . ALA A 1 527 ? -14.673 -33.245 -5.390 1.00 61.88 527 ALA A N 1
ATOM 4295 C CA . ALA A 1 527 ? -13.854 -33.510 -4.206 1.00 61.88 527 ALA A CA 1
ATOM 4296 C C . ALA A 1 527 ? -14.557 -33.110 -2.897 1.00 61.88 527 ALA A C 1
ATOM 4298 O O . ALA A 1 527 ? -14.423 -33.794 -1.879 1.00 61.88 527 ALA A O 1
ATOM 4299 N N . ARG A 1 528 ? -15.335 -32.020 -2.913 1.00 63.75 528 ARG A N 1
ATOM 4300 C CA . ARG A 1 528 ? -16.127 -31.586 -1.757 1.00 63.75 528 ARG A CA 1
ATOM 4301 C C . ARG A 1 528 ? -17.272 -32.554 -1.451 1.00 63.75 528 ARG A C 1
ATOM 4303 O O . ARG A 1 528 ? -17.411 -32.938 -0.292 1.00 63.75 528 ARG A O 1
ATOM 4310 N N . LYS A 1 529 ? -18.018 -33.007 -2.468 1.00 78.38 529 LYS A N 1
ATOM 4311 C CA . LYS A 1 529 ? -19.067 -34.029 -2.301 1.00 78.38 529 LYS A CA 1
ATOM 4312 C C . LYS A 1 529 ? -18.505 -35.329 -1.728 1.00 78.38 529 LYS A C 1
ATOM 4314 O O . LYS A 1 529 ? -19.085 -35.876 -0.797 1.00 78.38 529 LYS A O 1
ATOM 4319 N N . THR A 1 530 ? -17.353 -35.787 -2.216 1.00 77.88 530 THR A N 1
ATOM 4320 C CA . THR A 1 530 ? -16.701 -37.006 -1.709 1.00 77.88 530 THR A CA 1
ATOM 4321 C C . THR A 1 530 ? -16.296 -36.867 -0.241 1.00 77.88 530 THR A C 1
ATOM 4323 O O . THR A 1 530 ? -16.420 -37.815 0.530 1.00 77.88 530 THR A O 1
ATOM 4326 N N . LYS A 1 531 ? -15.848 -35.676 0.170 1.00 68.38 531 LYS A N 1
ATOM 4327 C CA . LYS A 1 531 ? -15.405 -35.417 1.543 1.00 68.38 531 LYS A CA 1
ATOM 4328 C C . LYS A 1 531 ? -16.564 -35.284 2.536 1.00 68.38 531 LYS A C 1
ATOM 4330 O O . LYS A 1 531 ? -16.460 -35.774 3.658 1.00 68.38 531 LYS A O 1
ATOM 4335 N N . GLU A 1 532 ? -17.664 -34.659 2.118 1.00 70.56 532 GLU A N 1
ATOM 4336 C CA . GLU A 1 532 ? -18.914 -34.604 2.889 1.00 70.56 532 GLU A CA 1
ATOM 4337 C C . GLU A 1 532 ? -19.495 -36.024 3.057 1.00 70.56 532 GLU A C 1
ATOM 4339 O O . GLU A 1 532 ? -19.787 -36.440 4.173 1.00 70.56 532 GLU A O 1
ATOM 4344 N N . GLN A 1 533 ? -19.488 -36.840 1.995 1.00 74.81 533 GLN A N 1
ATOM 4345 C CA . GLN A 1 533 ? -19.907 -38.248 2.059 1.00 74.81 533 GLN A CA 1
ATOM 4346 C C . GLN A 1 533 ? -18.994 -39.136 2.924 1.00 74.81 533 GLN A C 1
ATOM 4348 O O . GLN A 1 533 ? -19.472 -40.095 3.529 1.00 74.81 533 GLN A O 1
ATOM 4353 N N . SER A 1 534 ? -17.686 -38.855 2.995 1.00 67.44 534 SER A N 1
ATOM 4354 C CA . SER A 1 534 ? -16.774 -39.588 3.887 1.00 67.44 534 SER A CA 1
ATOM 4355 C C . SER A 1 534 ? -16.948 -39.202 5.355 1.00 67.44 534 SER A C 1
ATOM 4357 O O . SER A 1 534 ? -16.863 -40.074 6.215 1.00 67.44 534 SER A O 1
ATOM 4359 N N . ALA A 1 535 ? -17.234 -37.926 5.636 1.00 58.34 535 ALA A N 1
ATOM 4360 C CA . ALA A 1 535 ? -17.478 -37.454 6.995 1.00 58.34 535 ALA A CA 1
ATOM 4361 C C . ALA A 1 535 ? -18.759 -38.077 7.566 1.00 58.34 535 ALA A C 1
ATOM 4363 O O . ALA A 1 535 ? -18.728 -38.576 8.684 1.00 58.34 535 ALA A O 1
ATOM 4364 N N . ASP A 1 536 ? -19.829 -38.163 6.766 1.00 59.47 536 ASP A N 1
ATOM 4365 C CA . ASP A 1 536 ? -21.085 -38.805 7.177 1.00 59.47 536 ASP A CA 1
ATOM 4366 C C . ASP A 1 536 ? -20.930 -40.312 7.453 1.00 59.47 536 ASP A C 1
ATOM 4368 O O . ASP A 1 536 ? -21.599 -40.863 8.330 1.00 59.47 536 ASP A O 1
ATOM 4372 N N . ARG A 1 537 ? -20.015 -40.999 6.753 1.00 59.19 537 ARG A N 1
ATOM 4373 C CA . ARG A 1 537 ? -19.708 -42.418 7.012 1.00 59.19 537 ARG A CA 1
ATOM 4374 C C . ARG A 1 537 ? -18.932 -42.633 8.312 1.00 59.19 537 ARG A C 1
ATOM 4376 O O . ARG A 1 537 ? -19.176 -43.632 8.984 1.00 59.19 537 ARG A O 1
ATOM 4383 N N . GLU A 1 538 ? -18.046 -41.715 8.693 1.00 51.56 538 GLU A N 1
ATOM 4384 C CA . GLU A 1 538 ? -17.346 -41.781 9.985 1.00 51.56 538 GLU A CA 1
ATOM 4385 C C . GLU A 1 538 ? -18.291 -41.505 11.165 1.00 51.56 538 GLU A C 1
ATOM 4387 O O . GLU A 1 538 ? -18.194 -42.179 12.189 1.00 51.56 538 GLU A O 1
ATOM 4392 N N . THR A 1 539 ? -19.272 -40.606 11.022 1.00 50.53 539 THR A N 1
ATOM 4393 C CA . THR A 1 539 ? -20.294 -40.369 12.061 1.00 50.53 539 THR A CA 1
ATOM 4394 C C . THR A 1 539 ? -21.293 -41.518 12.199 1.00 50.53 539 THR A C 1
ATOM 4396 O O . THR A 1 539 ? -21.782 -41.767 13.302 1.00 50.53 539 THR A O 1
ATOM 4399 N N . LEU A 1 540 ? -21.584 -42.249 11.117 1.00 45.75 540 LEU A N 1
ATOM 4400 C CA . LEU A 1 540 ? -22.423 -43.456 11.154 1.00 45.75 540 LEU A CA 1
ATOM 4401 C C . LEU A 1 540 ? -21.673 -44.695 11.673 1.00 45.75 540 LEU A C 1
ATOM 4403 O O . LEU A 1 540 ? -22.294 -45.557 12.289 1.00 45.75 540 LEU A O 1
ATOM 4407 N N . GLY A 1 541 ? -20.349 -44.767 11.502 1.00 43.62 541 GLY A N 1
ATOM 4408 C CA . GLY A 1 541 ? -19.511 -45.862 12.010 1.00 43.62 541 GLY A CA 1
ATOM 4409 C C . GLY A 1 541 ? -19.242 -45.834 13.521 1.00 43.62 541 GLY A C 1
ATOM 4410 O O . GLY A 1 541 ? -18.798 -46.836 14.072 1.00 43.62 541 GLY A O 1
ATOM 4411 N N . PHE A 1 542 ? -19.535 -44.721 14.203 1.00 41.56 542 PHE A N 1
ATOM 4412 C CA . PHE A 1 542 ? -19.344 -44.564 15.655 1.00 41.56 542 PHE A CA 1
ATOM 4413 C C . PHE A 1 542 ? -20.594 -44.857 16.502 1.00 41.56 542 PHE A C 1
ATOM 4415 O O . PHE A 1 542 ? -20.566 -44.705 17.723 1.00 41.56 542 PHE A O 1
ATOM 4422 N N . LYS A 1 543 ? -21.691 -45.311 15.885 1.00 43.44 543 LYS A N 1
ATOM 4423 C CA . LYS A 1 543 ? -22.872 -45.832 16.586 1.00 43.44 543 LYS A CA 1
ATOM 4424 C C . LYS A 1 543 ? -23.042 -47.318 16.282 1.00 43.44 543 LYS A C 1
ATOM 4426 O O . LYS A 1 543 ? -23.852 -47.652 15.435 1.00 43.44 543 LYS A O 1
ATOM 4431 N N . ILE A 1 544 ? -22.270 -48.176 16.947 1.00 45.97 544 ILE A N 1
ATOM 4432 C CA . ILE A 1 544 ? -22.607 -49.548 17.384 1.00 45.97 544 ILE A CA 1
ATOM 4433 C C . ILE A 1 544 ? -21.404 -50.039 18.209 1.00 45.97 544 ILE A C 1
ATOM 4435 O O . ILE A 1 544 ? -20.262 -49.900 17.779 1.00 45.97 544 ILE A O 1
ATOM 4439 N N . ASN A 1 545 ? -21.698 -50.622 19.374 1.00 43.56 545 ASN A N 1
ATOM 4440 C CA . ASN A 1 545 ? -20.815 -51.045 20.473 1.00 43.56 545 ASN A CA 1
ATOM 4441 C C . ASN A 1 545 ? -20.562 -49.988 21.556 1.00 43.56 545 ASN A C 1
ATOM 4443 O O . ASN A 1 545 ? -19.421 -49.630 21.840 1.00 43.56 545 ASN A O 1
ATOM 4447 N N . LEU A 1 546 ? -21.653 -49.570 22.201 1.00 40.12 546 LEU A N 1
ATOM 4448 C CA . LEU A 1 546 ? -21.777 -49.607 23.660 1.00 40.12 546 LEU A CA 1
ATOM 4449 C C . LEU A 1 546 ? -23.160 -50.150 24.017 1.00 40.12 546 LEU A C 1
ATOM 4451 O O . LEU A 1 546 ? -24.133 -49.678 23.385 1.00 40.12 546 LEU A O 1
#

Foldseek 3Di:
DDDPPPPVPPPQWEKEWEDEQVLCCVFQVWHWDADDCVLQPDQDALLLQAAFQFQQQLLNQLVSLLCLFPSCLLVVQWDADPPQQWIWGWWADDSYIYIYTYRQIATPVVPTTRGPGSSVRVVLVVQLVVLQQPPDPPPVPAAWDWRWIWMWIDDPPDTDTDIDIGTGGRDDSSVSNNDDHNQSSCVRSVFHKDKDWQDQQQALVNVLVLLPVLLVCLLCACVVVPPPPVVNVVSLVVNLVSVCVLLVPDPVRSVLLSVQSVLSSPDDNVSSVVLSVLLNVLSVCLSLAALVVLVVPLVSQLVNVCSSNVSDVVRPPPDDSSVSSVLNNLSYQHFAPPLRHHPSLVVVLVVVQVLVVLQKWKKFFWAQDLDDFDPDDPPHPWTDDLQDTHRRMWTWNHWDDFPSWTKTKIAGSNLQKHKDWDWDWDQGPNDTDTGIDIHMDRCLPDDPPPSVPDDPPPDDDRAPVPPSDGPVCCSVPPSSSRIDMDTSSSVSSTTTMMMIGPHRDPRPPPPPDPPVVVVVVVVVVVVVVVVVVVVVVVVVVPPDDD

Solvent-accessible surface area (backbone atoms only — not comparable to full-atom values): 30087 Å² total; per-residue (Å²): 134,86,78,71,76,80,65,78,75,65,80,59,42,41,37,36,38,56,51,49,60,66,56,39,32,76,64,44,65,46,52,70,42,83,53,73,62,79,47,51,78,50,87,58,53,44,66,29,50,25,46,56,78,49,60,35,36,33,49,50,19,39,52,34,39,47,29,74,70,35,50,64,51,60,67,74,36,41,47,79,40,85,89,78,50,29,30,35,39,54,35,28,55,92,66,32,38,44,30,36,37,30,54,55,41,34,59,58,86,46,83,37,48,68,49,78,38,50,58,56,47,44,48,51,52,50,50,23,51,51,41,52,78,64,53,76,83,81,62,86,86,60,74,67,45,84,45,76,37,51,33,41,37,46,63,86,92,46,77,47,80,46,78,45,79,40,78,32,61,71,52,54,69,53,65,44,37,40,68,85,50,48,34,59,34,26,29,31,69,70,36,56,39,46,78,43,74,47,72,77,71,58,45,58,63,56,54,43,54,65,47,55,62,43,47,57,51,52,40,52,33,66,73,75,47,66,89,44,60,67,60,47,52,53,52,50,51,51,36,50,52,49,50,26,63,68,46,64,48,53,77,69,55,38,51,53,49,47,54,13,46,53,45,39,44,71,44,59,57,72,60,30,41,57,50,46,54,51,43,53,47,40,49,51,50,57,54,70,39,45,57,69,53,47,70,74,32,55,65,56,45,35,50,39,50,49,63,62,42,55,50,38,82,78,67,60,90,84,66,55,55,68,60,44,34,48,48,39,56,34,53,48,68,46,60,43,67,65,60,57,68,19,56,67,54,51,52,51,52,49,52,54,38,52,41,51,72,58,44,24,44,37,37,37,30,27,27,80,71,50,55,81,67,63,80,84,61,91,87,60,90,67,56,53,26,48,34,41,55,24,69,33,32,26,15,53,79,47,61,52,72,58,97,70,34,49,35,34,36,33,33,36,40,54,30,52,43,26,40,42,75,45,80,40,83,41,79,49,94,92,39,80,43,67,32,51,42,79,35,55,43,64,59,52,85,57,81,70,74,74,78,64,68,75,68,62,96,84,63,79,76,84,68,43,65,94,75,74,35,53,61,64,54,41,42,66,66,36,32,47,44,8,31,33,65,38,47,49,62,56,43,55,70,30,37,39,36,38,30,38,36,76,57,51,62,85,60,82,76,67,80,80,40,74,58,60,58,49,48,48,55,49,53,49,55,51,54,48,53,55,49,56,56,49,52,56,50,55,65,57,65,73,70,76,92,130

Secondary structure (DSSP, 8-state):
------------EEEEEEE-HHHHHHHH---EEE--GGGTSSPP-GGG----SSS-HHHHHHHHHHHTT-TTHHHHHEEEETTTTEEEEEEEETTEEEEEEEESEEEGGGGG---SSHHHHHHHHHHHHHHHHH--S--TTS--EEEEEEEEEEETTEEEEEEEEEEE----HHHHHH---HHHHHHHTT--EEEEEPP-PPPHHHHHHHHHHHHHHHHHGGGGGTT-HHHHHHHHHHHHHHHHHHHT--HHHHHHHHHHHHHHHTS-HHHHHHHHHHHHHHHHHHHHS-HHHHHH-HHHHHHHHHHHHTTSSSPPTT--HHHHHHHHHTTSPPPTTS----HHHHHHHHHHHHHHHTT--EEEEEPS--SPPP---TT--S-EETTEETT-EEEEEEEEEETTEEEEEEE-TT-S-EEEEEEEEEEETTEEEEEEEEEEE--TTS--GGGGS---TT-------SSS--HHHHHHHTGGGTEEEEEHHHHHHHEEEEEEESSPP------S-HHHHHHHHHHHHHHHHHHHHHHHHHHHHTSS--

pLDDT: mean 83.35, std 14.99, range [26.31, 98.19]

Mean predicted aligned error: 9.11 Å

Organism: NCBI:txid45066

Radius of gyration: 29.41 Å; Cα contacts (8 Å, |Δi|>4): 865; chains: 1; bounding box: 68×86×82 Å

Sequence (546 aa):
MYTKVPVNDEELQHKKIRVTDKELKEILGWETTHIELSRVATPIKVTDIRQQGVSNCFMLAALGSILEKDNDYLNKLLKYNTNDNTVEISLQEDKEVWTYVLDATKIDSLKTNNHTHAAIFLLEKAYALHRILKRDKNDPKKEECDFSLSIQESKGEEIIFSSKLFKIQPQSFEYALEVGDPSIAYRRLGLPADIEIIPRNITLIEFKEMFESPLIILREGKDAFGDDENFFNRSFNQIIDNISLLLKLNALEKETLEESLLNFIAQEKQKRESIIDSIEHHVNVLTQSSPLSLHQNHERVNTLLISLFAGKAPLPEAINIEQIGTRIIESIPQKRGLKLYTTEQNEFFKRISDNLTQNKLVIVGSKEIVGTFQKRSSGVREKNSKGLVSEHAMHVVACYQRGGLKFLLIRNPWGHTVRDYYWKEKRIDNQTVLVLTAHAKTNLNSFSLFHHKEKPRNVVDIKNSTRNLDNKTFDQEFKKGGYFELELTDFTKRFETLTITKDSLATKVENKSTSDFKNFKKEYQEARKTKEQSADRETLGFKINL

InterPro domains:
  IPR001300 Peptidase C2, calpain, catalytic domain [PS50203] (382-504)
  IPR038765 Papain-like cysteine peptidase superfamily [SSF54001] (344-502)